Protein AF-A0A6J3HU57-F1 (afdb_monomer)

Secondary structure (DSSP, 8-state):
---GGGBGGGG--GGGGGSTT--TTTT-HHHHHHHHHHHHHHHHHHGGGBGGGTSSB-EEE-SSSGGGSTT--HHHHHHHHHHHHHHH-TTSEEEEEE-TTTHHHH--TTSEEEEEE-TTS-HHHHHHHHHHH-SSS--EEEEEESS---BTTSPPP---HHHHHHHHHHHHHTT-EEEEETSB--B--TT-B-EEEESEEEEBPSB--TT-SB-TTSPBPHHHHHHHHHHTTTSPPPPSPPPPPPPB--EEEEE-EEEEEGGGGHHHHSTT-PEEESS---TTTTT--SSEEEEEEE-SS-EEEEEEEE-GGG-EESEEEEEETTEEEEEEETTTB-EEEEEE-TTPEEEEEEE----B-SS-SS----EESS--EETTEEP--EEEEE--HHHHHHHHTTS--------S--BSSEEEEEEEE--S---BEEEE-TT--SEEEEETTEEEEEE-TTT-S--EEEE-GGGS--TTSEEEEEEEE-SB--SS-EEEEESS-------------------------------

Nearest PDB structures (foldseek):
  3thc-assembly1_D  TM=9.536E-01  e=1.004E-70  Homo sapiens
  3wf0-assembly1_D  TM=9.525E-01  e=3.634E-70  Homo sapiens
  3wf4-assembly1_D  TM=9.461E-01  e=5.472E-70  Homo sapiens
  6eon-assembly1_A  TM=9.305E-01  e=7.683E-49  Bacteroides thetaiotaomicron VPI-5482
  8h25-assembly1_C  TM=8.819E-01  e=1.626E-45  Lacticaseibacillus casei

pLDDT: mean 90.02, std 17.07, range [23.2, 98.75]

InterPro domains:
  IPR001944 Glycoside hydrolase, family 35 [PR00742] (52-67)
  IPR001944 Glycoside hydrolase, family 35 [PR00742] (140-155)
  IPR001944 Glycoside hydrolase, family 35 [PR00742] (176-191)
  IPR001944 Glycoside hydrolase, family 35 [PR00742] (202-218)
  IPR001944 Glycoside hydrolase, family 35 [PR00742] (442-458)
  IPR001944 Glycoside hydrolase, family 35 [PTHR23421] (9-502)
  IPR008979 Galactose-binding-like domain superfamily [SSF49785] (353-491)
  IPR017853 Glycoside hydrolase superfamily [SSF51445] (7-235)
  IPR026283 Beta-galactosidase 1-like [PIRSF006336] (9-504)
  IPR031330 Glycoside hydrolase 35, catalytic domain [PF01301] (9-233)
  IPR048912 Beta-galactosidase 1-like , first all-beta domain [PF21317] (280-392)
  IPR048913 Beta-galactosidase, galactose-binding domain [PF21467] (417-474)

Mean predicted aligned error: 6.79 Å

Sequence (531 aa):
MERPQRHTVGGLPSWLLRKPEIHLRTSDPDFLAAVDSWFKVLLPKIYPWLYHNGGNIISIQVENEYGSYGACDSSYMRHLAGLFRALLGEKILLFTTDGPEGLQCGSLQGLYTTVDFGPADNMTKIFTLLRKYEPHGPLVNSEYYTGWLDYWGQNHSTRSVSAITKGLENMLELGASVNMYMFHGGTNFGYWNGADKKGRFLPITTSYDYDAPISEAGDPTPKLFALRNVISKFQEVPLGPLPPPSPKMMLGPLTLHLVGHLLAFLDLLCPHGPINSILPMTFEAVKQDHGFMLYRTYLTHTIFEPTPFWVPNNGVHDRAYVMVDGVFQGVLERNMRDKLFLMGKLGSKLDILLENMGRLSFGSNSSDFKGLLEPPILGHTVLTQWMMFPLKIDKLVKWWFPLQLLKRPHPQAPSGPTFYSKTFPIVGSAGDTFLYLPGWTKGQVWINGFNLGRYWTTRGPQQTLYVPRFLLFPKGALNKITLLELENVPLQPQVQFLDKPILNSTLHGLRIDSLSADTLSASEPMELSGH

Organism: Sapajus apella (NCBI:txid9515)

Structure (mmCIF, N/CA/C/O backbone):
data_AF-A0A6J3HU57-F1
#
_entry.id   AF-A0A6J3HU57-F1
#
loop_
_atom_site.group_PDB
_atom_site.id
_atom_site.type_symbol
_atom_site.label_atom_id
_atom_site.label_alt_id
_atom_site.label_comp_id
_atom_site.label_asym_id
_atom_site.label_entity_id
_atom_site.label_seq_id
_atom_site.pdbx_PDB_ins_code
_atom_site.Cartn_x
_atom_site.Cartn_y
_atom_site.Cartn_z
_atom_site.occupancy
_atom_site.B_iso_or_equiv
_atom_site.auth_seq_id
_atom_site.auth_comp_id
_atom_site.auth_asym_id
_atom_site.auth_atom_id
_atom_site.pdbx_PDB_model_num
ATOM 1 N N . MET A 1 1 ? -11.880 -1.720 12.089 1.00 30.75 1 MET A N 1
ATOM 2 C CA . MET A 1 1 ? -12.164 -1.577 10.648 1.00 30.75 1 MET A CA 1
ATOM 3 C C . MET A 1 1 ? -10.846 -1.238 9.971 1.00 30.75 1 MET A C 1
ATOM 5 O O . MET A 1 1 ? -10.174 -0.350 10.473 1.00 30.75 1 MET A O 1
ATOM 9 N N . GLU A 1 2 ? -10.415 -1.986 8.956 1.00 33.12 2 GLU A N 1
ATOM 10 C CA . GLU A 1 2 ? -9.246 -1.629 8.131 1.00 33.12 2 GLU A CA 1
ATOM 11 C C . GLU A 1 2 ? -9.765 -0.866 6.908 1.00 33.12 2 GLU A C 1
ATOM 13 O O . GLU A 1 2 ? -10.654 -1.367 6.219 1.00 33.12 2 GLU A O 1
ATOM 18 N N . ARG A 1 3 ? -9.267 0.350 6.648 1.00 40.72 3 ARG A N 1
ATOM 19 C CA . ARG A 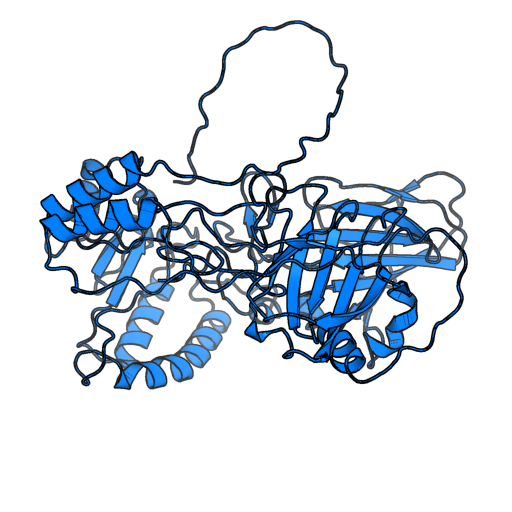1 3 ? -9.767 1.166 5.533 1.00 40.72 3 ARG A CA 1
ATOM 20 C C . ARG A 1 3 ? -9.138 0.639 4.248 1.00 40.72 3 ARG A C 1
ATOM 22 O O . ARG A 1 3 ? -7.905 0.567 4.172 1.00 40.72 3 ARG A O 1
ATOM 29 N N . PRO A 1 4 ? -9.930 0.364 3.205 1.00 46.75 4 PRO A N 1
ATOM 30 C CA . PRO A 1 4 ? -9.398 -0.174 1.962 1.00 46.75 4 PRO A CA 1
ATOM 31 C C . PRO A 1 4 ? -8.373 0.768 1.312 1.00 46.75 4 PRO A C 1
ATOM 33 O O . PRO A 1 4 ? -7.406 0.299 0.716 1.00 46.75 4 PRO A O 1
ATOM 36 N N . GLN A 1 5 ? -8.517 2.084 1.523 1.00 47.84 5 GLN A N 1
ATOM 37 C CA . GLN A 1 5 ? -7.761 3.204 0.937 1.00 47.84 5 GLN A CA 1
ATOM 38 C C . GLN A 1 5 ? -6.230 3.166 1.028 1.00 47.84 5 GLN A C 1
ATOM 40 O O . GLN A 1 5 ? -5.568 4.094 0.576 1.00 47.84 5 GLN A O 1
ATOM 45 N N . ARG A 1 6 ? -5.637 2.133 1.618 1.00 50.28 6 ARG A N 1
ATOM 46 C CA . ARG A 1 6 ? -4.193 2.031 1.858 1.00 50.28 6 ARG A CA 1
ATOM 47 C C . ARG A 1 6 ? -3.594 0.704 1.436 1.00 50.28 6 ARG A C 1
ATOM 49 O O . ARG A 1 6 ? -2.375 0.557 1.488 1.00 50.28 6 ARG A O 1
ATOM 56 N N . HIS A 1 7 ? -4.434 -0.215 0.971 1.00 55.78 7 HIS A N 1
ATOM 57 C CA . HIS A 1 7 ? -4.014 -1.424 0.290 1.00 55.78 7 HIS A CA 1
ATOM 58 C C . HIS A 1 7 ? -4.097 -1.212 -1.217 1.00 55.78 7 HIS A C 1
ATOM 60 O O . HIS A 1 7 ? -4.968 -0.490 -1.699 1.00 55.78 7 HIS A O 1
ATOM 66 N N . THR A 1 8 ? -3.200 -1.840 -1.977 1.00 55.78 8 THR A N 1
ATOM 67 C CA . THR A 1 8 ? -3.238 -1.811 -3.449 1.00 55.78 8 THR A CA 1
ATOM 68 C C . THR A 1 8 ? -4.677 -2.032 -3.972 1.00 55.78 8 THR A C 1
ATOM 70 O O . THR A 1 8 ? -5.309 -3.033 -3.644 1.00 55.78 8 THR A O 1
ATOM 73 N N . VAL A 1 9 ? -5.187 -1.071 -4.764 1.00 73.75 9 VAL A N 1
ATOM 74 C CA . VAL A 1 9 ? -6.566 -0.982 -5.324 1.00 73.75 9 VAL A CA 1
ATOM 75 C C . VAL A 1 9 ? -7.697 -0.921 -4.295 1.00 73.75 9 VAL A C 1
ATOM 77 O O . VAL A 1 9 ? -8.808 -1.375 -4.561 1.00 73.75 9 VAL A O 1
ATOM 80 N N . GLY A 1 10 ? -7.466 -0.422 -3.085 1.00 78.31 10 GLY A N 1
ATOM 81 C CA . GLY A 1 10 ? -8.558 -0.437 -2.116 1.00 78.31 10 GLY A CA 1
ATOM 82 C C . GLY A 1 10 ? -8.914 -1.863 -1.669 1.00 78.31 10 GLY A C 1
ATOM 83 O O . GLY A 1 10 ? -10.073 -2.142 -1.397 1.00 78.31 10 GLY A O 1
ATOM 84 N N . GLY A 1 11 ? -7.975 -2.815 -1.740 1.00 86.50 11 GLY A N 1
ATOM 85 C CA . GLY A 1 11 ? -8.247 -4.241 -1.513 1.00 86.50 11 GLY A CA 1
ATOM 86 C C . GLY A 1 11 ? -8.934 -4.972 -2.677 1.00 86.50 11 GLY A C 1
ATOM 87 O O . GLY A 1 11 ? -9.075 -6.195 -2.618 1.00 86.50 11 GLY A O 1
ATOM 88 N N . LEU A 1 12 ? -9.318 -4.278 -3.756 1.00 91.06 12 LEU A N 1
ATOM 89 C CA . LEU A 1 12 ? -9.843 -4.929 -4.956 1.00 91.06 12 LEU A CA 1
ATOM 90 C C . LEU A 1 12 ? -8.733 -5.734 -5.664 1.00 91.06 12 LEU A C 1
ATOM 92 O O . LEU A 1 12 ? -7.610 -5.255 -5.836 1.00 91.06 12 LEU A O 1
ATOM 96 N N . PRO A 1 13 ? -9.005 -6.960 -6.135 1.00 92.31 13 PRO A N 1
ATOM 97 C CA . PRO A 1 13 ? -7.997 -7.720 -6.858 1.00 92.31 13 PRO A CA 1
ATOM 98 C C . PRO A 1 13 ? -7.627 -7.077 -8.201 1.00 92.31 13 PRO A C 1
ATOM 100 O O . PRO A 1 13 ? -8.490 -6.821 -9.040 1.00 92.31 13 PRO A O 1
ATOM 103 N N . SER A 1 14 ? -6.330 -6.914 -8.474 1.00 90.88 14 SER A N 1
ATOM 104 C CA . SER A 1 14 ? -5.839 -6.317 -9.729 1.00 90.88 14 SER A CA 1
ATOM 105 C C . SER A 1 14 ? -6.215 -7.107 -10.976 1.00 90.88 14 SER A C 1
ATOM 107 O O . SER A 1 14 ? -6.226 -6.557 -12.072 1.00 90.88 14 SER A O 1
ATOM 109 N N . TRP A 1 15 ? -6.548 -8.393 -10.836 1.00 94.50 15 TRP A N 1
ATOM 110 C CA . TRP A 1 15 ? -7.007 -9.189 -11.966 1.00 94.50 15 TRP A CA 1
ATOM 111 C C . TRP A 1 15 ? -8.337 -8.703 -12.549 1.00 94.50 15 TRP A C 1
ATOM 113 O O . TRP A 1 15 ? -8.598 -9.014 -13.709 1.00 94.50 15 TRP A O 1
ATOM 123 N N . LEU A 1 16 ? -9.140 -7.929 -11.806 1.00 93.94 16 LEU A N 1
ATOM 124 C CA . LEU A 1 16 ? -10.354 -7.291 -12.330 1.00 93.94 16 LEU A CA 1
ATOM 125 C C . LEU A 1 16 ? -10.031 -6.417 -13.545 1.00 93.94 16 LEU A C 1
ATOM 127 O O . LEU A 1 16 ? -10.713 -6.472 -14.562 1.00 93.94 16 LEU A O 1
ATOM 131 N N . LEU A 1 17 ? -8.902 -5.712 -13.480 1.00 93.06 17 LEU A N 1
ATOM 132 C CA . LEU A 1 17 ? -8.418 -4.831 -14.536 1.00 93.06 17 LEU A CA 1
ATOM 133 C C . LEU A 1 17 ? -7.942 -5.584 -15.791 1.00 93.06 17 LEU A C 1
ATOM 135 O O . LEU A 1 17 ? -7.640 -4.970 -16.804 1.00 93.06 17 LEU A O 1
ATOM 139 N N . ARG A 1 18 ? -7.900 -6.923 -15.791 1.00 93.62 18 ARG A N 1
ATOM 140 C CA . ARG A 1 18 ? -7.649 -7.692 -17.027 1.00 93.62 18 ARG A CA 1
ATOM 141 C C . ARG A 1 18 ? -8.758 -7.504 -18.057 1.00 93.62 18 ARG A C 1
ATOM 143 O O . ARG A 1 18 ? -8.538 -7.814 -19.224 1.00 93.62 18 ARG A O 1
ATOM 150 N N . LYS A 1 19 ? -9.923 -7.009 -17.629 1.00 92.12 19 LYS A N 1
ATOM 151 C CA . LYS A 1 19 ? -10.957 -6.459 -18.495 1.00 92.12 19 LYS A CA 1
ATOM 152 C C . LYS A 1 19 ? -10.797 -4.930 -18.518 1.00 92.12 19 LYS A C 1
ATOM 154 O O . LYS A 1 19 ? -11.183 -4.292 -17.544 1.00 92.12 19 LYS A O 1
ATOM 159 N N . PRO A 1 20 ? -10.221 -4.336 -19.580 1.00 88.12 20 PRO A N 1
ATOM 160 C CA . PRO A 1 20 ? -9.845 -2.921 -19.565 1.00 88.12 20 PRO A CA 1
ATOM 161 C C . PRO A 1 20 ? -11.014 -1.957 -19.338 1.00 88.12 20 PRO A C 1
ATOM 163 O O . PRO A 1 20 ? -10.859 -0.961 -18.641 1.00 88.12 20 PRO A O 1
ATOM 166 N N . GLU A 1 21 ? -12.188 -2.314 -19.861 1.00 90.75 21 GLU A N 1
ATOM 167 C CA . GLU A 1 21 ? -13.418 -1.512 -19.805 1.00 90.75 21 GLU A CA 1
ATOM 168 C C . GLU A 1 21 ? -14.247 -1.734 -18.526 1.00 90.75 21 GLU A C 1
ATOM 170 O O . GLU A 1 21 ? -15.405 -1.325 -18.469 1.00 90.75 21 GLU A O 1
ATOM 175 N N . ILE A 1 22 ? -13.709 -2.437 -17.519 1.00 91.69 22 ILE A N 1
ATOM 176 C CA . ILE A 1 22 ? -14.447 -2.696 -16.278 1.00 91.69 22 ILE A CA 1
ATOM 177 C C . ILE A 1 22 ? -14.635 -1.407 -15.474 1.00 91.69 22 ILE A C 1
ATOM 179 O O . ILE A 1 22 ? -13.673 -0.690 -15.181 1.00 91.69 22 ILE A O 1
ATOM 183 N N . HIS A 1 23 ? -15.868 -1.150 -15.045 1.00 92.44 23 HIS A N 1
ATOM 184 C CA . HIS A 1 23 ? -16.183 -0.032 -14.160 1.00 92.44 23 HIS A CA 1
ATOM 185 C C . HIS A 1 23 ? -16.269 -0.527 -12.714 1.00 92.44 23 HIS A C 1
ATOM 187 O O . HIS A 1 23 ? -17.295 -1.028 -12.250 1.00 92.44 23 HIS A O 1
ATOM 193 N N . LEU A 1 24 ? -15.155 -0.411 -11.990 1.00 92.62 24 LEU A N 1
ATOM 194 C CA . LEU A 1 24 ? -15.068 -0.812 -10.583 1.00 92.62 24 LEU A CA 1
ATOM 195 C C . LEU A 1 24 ? -16.073 -0.039 -9.717 1.00 92.62 24 LEU A C 1
ATOM 197 O O . LEU A 1 24 ? -16.308 1.139 -9.953 1.00 92.62 24 LEU A O 1
ATOM 201 N N . ARG A 1 25 ? -16.608 -0.678 -8.669 1.00 94.25 25 ARG A N 1
ATOM 202 C CA . ARG A 1 25 ? -17.543 -0.054 -7.704 1.00 94.25 25 ARG A CA 1
ATOM 203 C C . ARG A 1 25 ? -18.796 0.540 -8.378 1.00 94.25 25 ARG A C 1
ATOM 205 O O . ARG A 1 25 ? -19.300 1.592 -7.986 1.00 94.25 25 ARG A O 1
ATOM 212 N N . THR A 1 26 ? -19.294 -0.138 -9.408 1.00 95.44 26 THR A N 1
ATOM 213 C CA . THR A 1 26 ? -20.549 0.188 -10.102 1.00 95.44 26 THR A CA 1
ATOM 214 C C . THR A 1 26 ? -21.364 -1.081 -10.347 1.00 95.44 26 THR A C 1
ATOM 216 O O . THR A 1 26 ? -20.937 -2.181 -9.992 1.00 95.44 26 THR A O 1
ATOM 219 N N . SER A 1 27 ? -22.529 -0.947 -10.980 1.00 97.50 27 SER A N 1
ATOM 220 C CA . SER A 1 27 ? -23.368 -2.069 -11.415 1.00 97.50 27 SER A CA 1
ATOM 221 C C . SER A 1 27 ? -22.870 -2.751 -12.695 1.00 97.50 27 SER A C 1
ATOM 223 O O . SER A 1 27 ? -23.639 -3.466 -13.340 1.00 97.50 27 SER A O 1
ATOM 225 N N . ASP A 1 28 ? -21.612 -2.529 -13.089 1.00 97.06 28 ASP A N 1
ATOM 226 C CA . ASP A 1 28 ? -20.956 -3.278 -14.161 1.00 97.06 28 ASP A CA 1
ATOM 227 C C . ASP A 1 28 ? -21.143 -4.794 -13.930 1.00 97.06 28 ASP A C 1
ATOM 229 O O . ASP A 1 28 ? -20.756 -5.304 -12.870 1.00 97.06 28 ASP A O 1
ATOM 233 N N . PRO A 1 29 ? -21.747 -5.531 -14.882 1.00 97.75 29 PRO A N 1
ATOM 234 C CA . PRO A 1 29 ? -22.076 -6.940 -14.692 1.00 97.75 29 PRO A CA 1
ATOM 235 C C . PRO A 1 29 ? -20.873 -7.827 -14.364 1.00 97.75 29 PRO A C 1
ATOM 237 O O . PRO A 1 29 ? -21.006 -8.776 -13.592 1.00 97.75 29 PRO A O 1
ATOM 240 N N . ASP A 1 30 ? -19.696 -7.540 -14.922 1.00 96.44 30 ASP A N 1
ATOM 241 C CA . ASP A 1 30 ? -18.490 -8.327 -14.672 1.00 96.44 30 ASP A CA 1
ATOM 242 C C . ASP A 1 30 ? -17.903 -8.018 -13.299 1.00 96.44 30 ASP A C 1
ATOM 244 O O . ASP A 1 30 ? -17.428 -8.924 -12.606 1.00 96.44 30 ASP A O 1
ATOM 248 N N . PHE A 1 31 ? -17.977 -6.752 -12.879 1.00 96.44 31 PHE A N 1
ATOM 249 C CA . PHE A 1 31 ? -17.606 -6.371 -11.523 1.00 96.44 31 PHE A CA 1
ATOM 250 C C . PHE A 1 31 ? -18.538 -7.025 -10.496 1.00 96.44 31 PHE A C 1
ATOM 252 O O . PHE A 1 31 ? -18.059 -7.677 -9.566 1.00 96.44 31 PHE A O 1
ATOM 259 N N . LEU A 1 32 ? -19.857 -6.938 -10.695 1.00 98.31 32 LEU A N 1
ATOM 260 C CA . LEU A 1 32 ? -20.841 -7.571 -9.816 1.00 98.31 32 LEU A CA 1
ATOM 261 C C . LEU A 1 32 ? -20.686 -9.094 -9.774 1.00 98.31 32 LEU A C 1
ATOM 263 O O . LEU A 1 32 ? -20.745 -9.679 -8.696 1.00 98.31 32 LEU A O 1
ATOM 267 N N . ALA A 1 33 ? -20.417 -9.748 -10.906 1.00 98.38 33 ALA A N 1
ATOM 268 C CA . ALA A 1 33 ? -20.177 -11.190 -10.936 1.00 98.38 33 ALA A CA 1
ATOM 269 C C . ALA A 1 33 ? -18.957 -11.594 -10.087 1.00 98.38 33 ALA A C 1
ATOM 271 O O . ALA A 1 33 ? -18.997 -12.595 -9.362 1.00 98.38 33 ALA A O 1
ATOM 272 N N . ALA A 1 34 ? -17.878 -10.807 -10.137 1.00 98.00 34 ALA A N 1
ATOM 273 C CA . ALA A 1 34 ? -16.702 -11.019 -9.300 1.00 98.00 34 ALA A CA 1
ATOM 274 C C . ALA A 1 34 ? -16.996 -10.794 -7.807 1.00 98.00 34 ALA A C 1
ATOM 276 O O . ALA A 1 34 ? -16.602 -11.612 -6.970 1.00 98.00 34 ALA A O 1
ATOM 277 N N . VAL A 1 35 ? -17.714 -9.716 -7.481 1.00 98.19 35 VAL A N 1
ATOM 278 C CA . VAL A 1 35 ? -18.169 -9.383 -6.123 1.00 98.19 35 VAL A CA 1
ATOM 279 C C . VAL A 1 35 ? -19.034 -10.506 -5.548 1.00 98.19 35 VAL A C 1
ATOM 281 O O . VAL A 1 35 ? -18.763 -10.996 -4.449 1.00 98.19 35 VAL A O 1
ATOM 284 N N . ASP A 1 36 ? -20.014 -10.981 -6.314 1.00 98.62 36 ASP A N 1
ATOM 285 C CA . ASP A 1 36 ? -20.891 -12.089 -5.942 1.00 98.62 36 ASP A CA 1
ATOM 286 C C . ASP A 1 36 ? -20.102 -13.357 -5.660 1.00 98.62 36 ASP A C 1
ATOM 288 O O . ASP A 1 36 ? -20.312 -14.013 -4.638 1.00 98.62 36 ASP A O 1
ATOM 292 N N . SER A 1 37 ? -19.184 -13.710 -6.563 1.00 98.44 37 SER A N 1
ATOM 293 C CA . SER A 1 37 ? -18.345 -14.893 -6.401 1.00 98.44 37 SER A CA 1
ATOM 294 C C . SER A 1 37 ? -17.497 -14.814 -5.133 1.00 98.44 37 SER A C 1
ATOM 296 O O . SER A 1 37 ? -17.292 -15.836 -4.478 1.00 98.44 37 SER A O 1
ATOM 298 N N . TRP A 1 38 ? -16.998 -13.629 -4.778 1.00 98.44 38 TRP A N 1
ATOM 299 C CA . TRP A 1 38 ? -16.203 -13.432 -3.570 1.00 98.44 38 TRP A CA 1
ATOM 300 C C . TRP A 1 38 ? -17.051 -13.533 -2.298 1.00 98.44 38 TRP A C 1
ATOM 302 O O . TRP A 1 38 ? -16.736 -14.315 -1.396 1.00 98.44 38 TRP A O 1
ATOM 312 N N . PHE A 1 39 ? -18.157 -12.794 -2.220 1.00 98.44 39 PHE A N 1
ATOM 313 C CA . PHE A 1 39 ? -18.984 -12.763 -1.013 1.00 98.44 39 PHE A CA 1
ATOM 314 C C . PHE A 1 39 ? -19.747 -14.068 -0.771 1.00 98.44 39 PHE A C 1
ATOM 316 O O . PHE A 1 39 ? -19.938 -14.436 0.388 1.00 98.44 39 PHE A O 1
ATOM 323 N N . LYS A 1 40 ? -20.063 -14.843 -1.818 1.00 98.44 40 LYS A N 1
ATOM 324 C CA . LYS A 1 40 ? -20.565 -16.225 -1.679 1.00 98.44 40 LYS A CA 1
ATOM 325 C C . LYS A 1 40 ? -19.560 -17.173 -1.015 1.00 98.44 40 LYS A C 1
ATOM 327 O O . LYS A 1 40 ? -19.958 -18.234 -0.550 1.00 98.44 40 LYS A O 1
ATOM 332 N N . VAL A 1 41 ? -18.279 -16.807 -0.935 1.00 98.62 41 VAL A N 1
ATOM 333 C CA . VAL A 1 41 ? -17.265 -17.544 -0.163 1.00 98.62 41 VAL A CA 1
ATOM 334 C C . VAL A 1 41 ? -17.048 -16.915 1.211 1.00 98.62 41 VAL A C 1
ATOM 336 O O . VAL A 1 41 ? -16.979 -17.635 2.207 1.00 98.62 41 VAL A O 1
ATOM 339 N N . LEU A 1 42 ? -16.912 -15.588 1.283 1.00 98.44 42 LEU A N 1
ATOM 340 C CA . LEU A 1 42 ? -16.572 -14.888 2.522 1.00 98.44 42 LEU A CA 1
ATOM 341 C C . LEU A 1 42 ? -17.732 -14.862 3.527 1.00 98.44 42 LEU A C 1
ATOM 343 O O . LEU A 1 42 ? -17.540 -15.231 4.685 1.00 98.44 42 LEU A O 1
ATOM 347 N N . LEU A 1 43 ? -18.928 -14.443 3.108 1.00 98.31 43 LEU A N 1
ATOM 348 C CA . LEU A 1 43 ? -20.047 -14.219 4.028 1.00 98.31 43 LEU A CA 1
ATOM 349 C C . LEU A 1 43 ? -20.509 -15.505 4.735 1.00 98.31 43 LEU A C 1
ATOM 351 O O . LEU A 1 43 ? -20.709 -15.448 5.948 1.00 98.31 43 LEU A O 1
ATOM 355 N N . PRO A 1 44 ? -20.560 -16.687 4.085 1.00 98.31 44 PRO A N 1
ATOM 356 C CA . PRO A 1 44 ? -20.840 -17.937 4.795 1.00 98.31 44 PRO A CA 1
ATOM 357 C C . PRO A 1 44 ? -19.810 -18.295 5.873 1.00 98.31 44 PRO A C 1
ATOM 359 O O . PRO A 1 44 ? -20.157 -18.943 6.854 1.00 98.31 44 PRO A O 1
ATOM 362 N N . LYS A 1 45 ? -18.547 -17.865 5.732 1.00 98.44 45 LYS A N 1
ATOM 363 C CA . LYS A 1 45 ? -17.523 -18.050 6.776 1.00 98.44 45 LYS A CA 1
ATOM 364 C C . LYS A 1 45 ? -17.700 -17.081 7.942 1.00 98.44 45 LYS A C 1
ATOM 366 O O . LYS A 1 45 ? -17.303 -17.405 9.056 1.00 98.44 45 LYS A O 1
ATOM 371 N N . ILE A 1 46 ? -18.278 -15.909 7.683 1.00 98.06 46 ILE A N 1
ATOM 372 C CA . ILE A 1 46 ? -18.597 -14.890 8.690 1.00 98.06 46 ILE A CA 1
ATOM 373 C C . ILE A 1 46 ? -19.879 -15.251 9.450 1.00 98.06 46 ILE A C 1
ATOM 375 O O . ILE A 1 46 ? -19.971 -14.983 10.644 1.00 98.06 46 ILE A O 1
ATOM 379 N N . TYR A 1 47 ? -20.844 -15.900 8.792 1.00 98.19 47 TYR A N 1
ATOM 380 C CA . TYR A 1 47 ? -22.172 -16.191 9.338 1.00 98.19 47 TYR A CA 1
ATOM 381 C C . TYR A 1 47 ? -22.189 -16.832 10.745 1.00 98.19 47 TYR A C 1
ATOM 383 O O . TYR A 1 47 ? -22.942 -16.350 11.595 1.00 98.19 47 TYR A O 1
ATOM 391 N N . PRO A 1 48 ? -21.362 -17.848 11.073 1.00 98.19 48 PRO A N 1
ATOM 392 C CA . PRO A 1 48 ? -21.357 -18.440 12.415 1.00 98.19 48 PRO A CA 1
ATOM 393 C C . PRO A 1 48 ? -20.883 -17.475 13.512 1.00 98.19 48 PRO A C 1
ATOM 395 O O . PRO A 1 48 ? -21.181 -17.682 14.682 1.00 98.19 48 PRO A O 1
ATOM 398 N N . TRP A 1 49 ? -20.153 -16.420 13.142 1.00 98.31 49 TRP A N 1
ATOM 399 C CA . TRP A 1 49 ? -19.573 -15.445 14.065 1.00 98.31 49 TRP A CA 1
ATOM 400 C C . TRP A 1 49 ? -20.461 -14.217 14.289 1.00 98.31 49 TRP A C 1
ATOM 402 O O . TRP A 1 49 ? -20.088 -13.326 15.054 1.00 98.31 49 TRP A O 1
ATOM 412 N N . LEU A 1 50 ? -21.638 -14.156 13.659 1.00 98.56 50 LEU A N 1
ATOM 413 C CA . LEU A 1 50 ? -22.621 -13.111 13.937 1.00 98.56 50 LEU A CA 1
ATOM 414 C C . LEU A 1 50 ? -23.092 -13.209 15.391 1.00 98.56 50 LEU A C 1
ATOM 416 O O . LEU A 1 50 ? -23.308 -14.300 15.917 1.00 98.56 50 LEU A O 1
ATOM 420 N N . TYR A 1 51 ? -23.297 -12.062 16.033 1.00 98.19 51 TYR A N 1
ATOM 421 C CA . TYR A 1 51 ? -23.655 -11.996 17.451 1.00 98.19 51 TYR A CA 1
ATOM 422 C C . TYR A 1 51 ? -24.927 -12.793 17.783 1.00 98.19 51 TYR A C 1
ATOM 424 O O . TYR A 1 51 ? -24.962 -13.561 18.739 1.00 98.19 51 TYR A O 1
ATOM 432 N N . HIS A 1 52 ? -25.951 -12.710 16.928 1.00 97.00 52 HIS A N 1
ATOM 433 C CA . HIS A 1 52 ? -27.201 -13.462 17.099 1.00 97.00 52 HIS A CA 1
ATOM 434 C C . HIS A 1 52 ? -27.077 -14.973 16.813 1.00 97.00 52 HIS A C 1
ATOM 436 O O . HIS A 1 52 ? -28.038 -15.705 17.042 1.00 97.00 52 HIS A O 1
ATOM 442 N N . ASN A 1 53 ? -25.913 -15.429 16.336 1.00 97.50 53 ASN A N 1
ATOM 443 C CA . ASN A 1 53 ? -25.547 -16.836 16.161 1.00 97.50 53 ASN A CA 1
ATOM 444 C C . ASN A 1 53 ? -24.562 -17.322 17.246 1.00 97.50 53 ASN A C 1
ATOM 446 O O . ASN A 1 53 ? -24.070 -18.444 17.164 1.00 97.50 53 ASN A O 1
ATOM 450 N N . GLY A 1 54 ? -24.282 -16.500 18.267 1.00 97.62 54 GLY A N 1
ATOM 451 C CA . GLY A 1 54 ? -23.368 -16.825 19.369 1.00 97.62 54 GLY A CA 1
ATOM 452 C C . GLY A 1 54 ? -21.920 -16.369 19.164 1.00 97.62 54 GLY A C 1
ATOM 453 O O . GLY A 1 54 ? -21.065 -16.694 19.984 1.00 97.62 54 GLY A O 1
ATOM 454 N N . GLY A 1 55 ? -21.631 -15.627 18.090 1.00 98.19 55 GLY A N 1
ATOM 455 C CA . GLY A 1 55 ? -20.318 -15.031 17.855 1.00 98.19 55 GLY A CA 1
ATOM 456 C C . GLY A 1 55 ? -20.168 -13.612 18.413 1.00 98.19 55 GLY A C 1
ATOM 457 O O . GLY A 1 55 ? -20.902 -13.182 19.300 1.00 98.19 55 GLY A O 1
ATOM 458 N N . ASN A 1 56 ? -19.197 -12.864 17.887 1.00 98.00 56 ASN A N 1
ATOM 459 C CA . ASN A 1 56 ? -18.803 -11.536 18.371 1.00 98.00 56 ASN A CA 1
ATOM 460 C C . ASN A 1 56 ? -18.938 -10.410 17.326 1.00 98.00 56 ASN A C 1
ATOM 462 O O . ASN A 1 56 ? -18.557 -9.274 17.604 1.00 98.00 56 ASN A O 1
ATOM 466 N N . ILE A 1 57 ? -19.484 -10.690 16.139 1.00 98.44 57 ILE A N 1
ATOM 467 C CA . ILE A 1 57 ? -19.703 -9.688 15.086 1.00 98.44 57 ILE A CA 1
ATOM 468 C C . ILE A 1 57 ? -21.083 -9.049 15.269 1.00 98.44 57 ILE A C 1
ATOM 470 O O . ILE A 1 57 ? -22.110 -9.681 15.010 1.00 98.44 57 ILE A O 1
ATOM 474 N N . ILE A 1 58 ? -21.104 -7.793 15.717 1.00 98.31 58 ILE A N 1
ATOM 475 C CA . ILE A 1 58 ? -22.334 -7.048 16.044 1.00 98.31 58 ILE A CA 1
ATOM 476 C C . ILE A 1 58 ? -22.888 -6.218 14.878 1.00 98.31 58 ILE A C 1
ATOM 478 O O . ILE A 1 58 ? -24.090 -5.971 14.816 1.00 98.31 58 ILE A O 1
ATOM 482 N N . SER A 1 59 ? -22.033 -5.804 13.944 1.00 98.19 59 SER A N 1
ATOM 483 C CA . SER A 1 59 ? -22.406 -5.023 12.765 1.00 98.19 59 SER A CA 1
ATOM 484 C C . SER A 1 59 ? -21.413 -5.248 11.627 1.00 98.19 59 SER A C 1
ATOM 486 O O . SER A 1 59 ? -20.284 -5.692 11.854 1.00 98.19 59 SER A O 1
ATOM 488 N N . ILE A 1 60 ? -21.843 -4.977 10.393 1.00 98.50 60 ILE A N 1
ATOM 489 C CA . ILE A 1 60 ? -21.021 -5.121 9.188 1.00 98.50 60 ILE A CA 1
ATOM 490 C C . ILE A 1 60 ? -21.237 -3.911 8.282 1.00 98.50 60 ILE A C 1
ATOM 492 O O . ILE A 1 60 ? -22.373 -3.573 7.950 1.00 98.50 60 ILE A O 1
ATOM 496 N N . GLN A 1 61 ? -20.142 -3.282 7.863 1.00 98.56 61 GLN A N 1
ATOM 497 C CA . GLN A 1 61 ? -20.197 -2.202 6.887 1.00 98.56 61 GLN A CA 1
ATOM 498 C C . GLN A 1 61 ? -20.421 -2.767 5.480 1.00 98.56 61 GLN A C 1
ATOM 500 O O . GLN A 1 61 ? -19.798 -3.760 5.096 1.00 98.56 61 GLN A O 1
ATOM 505 N N . VAL A 1 62 ? -21.295 -2.126 4.713 1.00 98.44 62 VAL A N 1
ATOM 506 C CA . VAL A 1 62 ? -21.506 -2.378 3.290 1.00 98.44 62 VAL A CA 1
ATOM 507 C C . VAL A 1 62 ? -20.813 -1.263 2.520 1.00 98.44 62 VAL A C 1
ATOM 509 O O . VAL A 1 62 ? -21.137 -0.093 2.705 1.00 98.44 62 VAL A O 1
ATOM 512 N N . GLU A 1 63 ? -19.877 -1.638 1.646 1.00 96.44 63 GLU A N 1
ATOM 513 C CA . GLU A 1 63 ? -19.012 -0.675 0.948 1.00 96.44 63 GLU A CA 1
ATOM 514 C C . GLU A 1 63 ? -18.155 0.156 1.934 1.00 96.44 63 GLU A C 1
ATOM 516 O O . GLU A 1 63 ? -17.984 -0.232 3.089 1.00 96.44 63 GLU A O 1
ATOM 521 N N . ASN A 1 64 ? -17.503 1.221 1.479 1.00 95.44 64 ASN A N 1
ATOM 522 C CA . ASN A 1 64 ? -16.663 2.118 2.262 1.00 95.44 64 ASN A CA 1
ATOM 523 C C . ASN A 1 64 ? -16.545 3.483 1.574 1.00 95.44 64 ASN A C 1
ATOM 525 O O . ASN A 1 64 ? -15.855 3.595 0.555 1.00 95.44 64 ASN A O 1
ATOM 529 N N . GLU A 1 65 ? -17.095 4.533 2.186 1.00 94.81 65 GLU A N 1
ATOM 530 C CA . GLU A 1 65 ? -17.052 5.906 1.663 1.00 94.81 65 GLU A CA 1
ATOM 531 C C . GLU A 1 65 ? -17.453 5.955 0.185 1.00 94.81 65 GLU A C 1
ATOM 533 O O . GLU A 1 65 ? -16.740 6.488 -0.676 1.00 94.81 65 GLU A O 1
ATOM 538 N N . TYR A 1 66 ? -18.569 5.298 -0.144 1.00 95.25 66 TYR A N 1
ATOM 539 C CA . TYR A 1 66 ? -19.048 5.235 -1.520 1.00 95.25 66 TYR A CA 1
ATOM 540 C C . TYR A 1 66 ? -19.417 6.623 -2.044 1.00 95.25 66 TYR A C 1
ATOM 542 O O . TYR A 1 66 ? -19.249 6.910 -3.226 1.00 95.25 66 TYR A O 1
ATOM 550 N N . GLY A 1 67 ? -19.824 7.522 -1.150 1.00 94.62 67 GLY A N 1
ATOM 551 C CA . GLY A 1 67 ? -20.091 8.915 -1.451 1.00 94.62 67 GLY A CA 1
ATOM 552 C C . GLY A 1 67 ? -18.885 9.705 -1.946 1.00 94.62 67 GLY A C 1
ATOM 553 O O . GLY A 1 67 ? -19.049 10.664 -2.694 1.00 94.62 67 GLY A O 1
ATOM 554 N N . SER A 1 68 ? -17.671 9.283 -1.587 1.00 90.44 68 SER A N 1
ATOM 555 C CA . SER A 1 68 ? -16.426 9.855 -2.113 1.00 90.44 68 SER A CA 1
ATOM 556 C C . SER A 1 68 ? -16.026 9.263 -3.471 1.00 90.44 68 SER A C 1
ATOM 558 O O . SER A 1 68 ? -15.023 9.676 -4.056 1.00 90.44 68 SER A O 1
ATOM 560 N N . TYR A 1 69 ? -16.782 8.289 -3.988 1.00 88.81 69 TYR A N 1
ATOM 561 C CA . TYR A 1 69 ? -16.604 7.721 -5.319 1.00 88.81 69 TYR A CA 1
ATOM 562 C C . TYR A 1 69 ? -17.586 8.361 -6.304 1.00 88.81 69 TYR A C 1
ATOM 564 O O . TYR A 1 69 ? -18.799 8.327 -6.116 1.00 88.81 69 TYR A O 1
ATOM 572 N N . GLY A 1 70 ? -17.078 8.930 -7.399 1.00 84.69 70 GLY A N 1
ATOM 573 C CA . GLY A 1 70 ? -17.891 9.793 -8.261 1.00 84.69 70 GLY A CA 1
ATOM 574 C C . GLY A 1 70 ? -18.950 9.085 -9.112 1.00 84.69 70 GLY A C 1
ATOM 575 O O . GLY A 1 70 ? -19.659 9.766 -9.844 1.00 84.69 70 GLY A O 1
ATOM 576 N N . ALA A 1 71 ? -19.067 7.753 -9.053 1.00 92.06 71 ALA A N 1
ATOM 577 C CA . ALA A 1 71 ? -20.090 7.028 -9.809 1.00 92.06 71 ALA A CA 1
ATOM 578 C C . ALA A 1 71 ? -21.506 7.210 -9.238 1.00 92.06 71 ALA A C 1
ATOM 580 O O . ALA A 1 71 ? -22.457 7.243 -10.014 1.00 92.06 71 ALA A O 1
ATOM 581 N N . CYS A 1 72 ? -21.648 7.333 -7.909 1.00 94.50 72 CYS A N 1
ATOM 582 C CA . CYS A 1 72 ? -22.942 7.493 -7.230 1.00 94.50 72 CYS A CA 1
ATOM 583 C C . CYS A 1 72 ? -24.017 6.470 -7.691 1.00 94.50 72 CYS A C 1
ATOM 585 O O . CYS A 1 72 ? -25.194 6.796 -7.866 1.00 94.50 72 CYS A O 1
ATOM 587 N N . ASP A 1 73 ? -23.624 5.212 -7.926 1.00 96.38 73 ASP A N 1
ATOM 588 C CA . ASP A 1 73 ? -24.512 4.167 -8.438 1.00 96.38 73 ASP A CA 1
ATOM 589 C C . ASP A 1 73 ? -25.307 3.489 -7.307 1.00 96.38 73 ASP A C 1
ATOM 591 O O . ASP A 1 73 ? -24.856 2.557 -6.635 1.00 96.38 73 ASP A O 1
ATOM 595 N N . SER A 1 74 ? -26.551 3.933 -7.122 1.00 96.38 74 SER A N 1
ATOM 596 C CA . SER A 1 74 ? -27.457 3.346 -6.125 1.00 96.38 74 SER A CA 1
ATOM 597 C C . SER A 1 74 ? -27.845 1.888 -6.411 1.00 96.38 74 SER A C 1
ATOM 599 O O . SER A 1 74 ? -28.238 1.174 -5.486 1.00 96.38 74 SER A O 1
ATOM 601 N N . SER A 1 75 ? -27.778 1.425 -7.665 1.00 98.31 75 SER A N 1
ATOM 602 C CA . SER A 1 75 ? -28.104 0.036 -8.016 1.00 98.31 75 SER A CA 1
ATOM 603 C C . SER A 1 75 ? -27.027 -0.918 -7.515 1.00 98.31 75 SER A C 1
ATOM 605 O O . SER A 1 75 ? -27.362 -1.978 -6.988 1.00 98.31 75 SER A O 1
ATOM 607 N N . TYR A 1 76 ? -25.765 -0.494 -7.558 1.00 98.31 76 TYR A N 1
ATOM 608 C CA . TYR A 1 76 ? -24.641 -1.222 -6.977 1.00 98.31 76 TYR A CA 1
ATOM 609 C C . TYR A 1 76 ? -24.785 -1.351 -5.457 1.00 98.31 76 TYR A C 1
ATOM 611 O O . TYR A 1 76 ? -24.730 -2.459 -4.921 1.00 98.31 76 TYR A O 1
ATOM 619 N N . MET A 1 77 ? -25.068 -0.244 -4.764 1.00 98.31 77 MET A N 1
ATOM 620 C CA . MET A 1 77 ? -25.282 -0.263 -3.311 1.00 98.31 77 MET A CA 1
ATOM 621 C C . MET A 1 77 ? -26.468 -1.158 -2.916 1.00 98.31 77 MET A C 1
ATOM 623 O O . MET A 1 77 ? -26.364 -1.948 -1.976 1.00 98.31 77 MET A O 1
ATOM 627 N N . ARG A 1 78 ? -27.580 -1.106 -3.669 1.00 98.62 78 ARG A N 1
ATOM 628 C CA . ARG A 1 78 ? -28.734 -2.005 -3.469 1.00 98.62 78 ARG A CA 1
ATOM 629 C C . ARG A 1 78 ? -28.383 -3.471 -3.708 1.00 98.62 78 ARG A C 1
ATOM 631 O O . ARG A 1 78 ? -28.837 -4.324 -2.946 1.00 98.62 78 ARG A O 1
ATOM 638 N N . HIS A 1 79 ? -27.574 -3.767 -4.725 1.00 98.69 79 HIS A N 1
ATOM 639 C CA . HIS A 1 79 ? -27.094 -5.121 -5.005 1.00 98.69 79 HIS A CA 1
ATOM 640 C C . HIS A 1 79 ? -26.265 -5.671 -3.841 1.00 98.69 79 HIS A C 1
ATOM 642 O O . HIS A 1 79 ? -26.547 -6.767 -3.358 1.00 98.69 79 HIS A O 1
ATOM 648 N N . LEU A 1 80 ? -25.307 -4.893 -3.324 1.00 98.62 80 LEU A N 1
ATOM 649 C CA . LEU A 1 80 ? -24.511 -5.288 -2.158 1.00 98.62 80 LEU A CA 1
ATOM 650 C C . LEU A 1 80 ? -25.378 -5.525 -0.919 1.00 98.62 80 LEU A C 1
ATOM 652 O O . LEU A 1 80 ? -25.245 -6.560 -0.266 1.00 98.62 80 LEU A O 1
ATOM 656 N N . ALA A 1 81 ? -26.290 -4.599 -0.612 1.00 98.44 81 ALA A N 1
ATOM 657 C CA . ALA A 1 81 ? -27.210 -4.744 0.510 1.00 98.44 81 ALA A CA 1
ATOM 658 C C . ALA A 1 81 ? -28.039 -6.034 0.387 1.00 98.44 81 ALA A C 1
ATOM 660 O O . ALA A 1 81 ? -28.097 -6.826 1.328 1.00 98.44 81 ALA A O 1
ATOM 661 N N . GLY A 1 82 ? -28.618 -6.285 -0.793 1.00 98.38 82 GLY A N 1
ATOM 662 C CA . GLY A 1 82 ? -29.387 -7.495 -1.078 1.00 98.38 82 GLY A CA 1
ATOM 663 C C . GLY A 1 82 ? -28.560 -8.774 -0.943 1.00 98.38 82 GLY A C 1
ATOM 664 O O . GLY A 1 82 ? -29.017 -9.737 -0.329 1.00 98.38 82 GLY A O 1
ATOM 665 N N . LEU A 1 83 ? -27.322 -8.777 -1.441 1.00 98.44 83 LEU A N 1
ATOM 666 C CA . LEU A 1 83 ? -26.404 -9.910 -1.326 1.00 98.44 83 LEU A CA 1
ATOM 667 C C . LEU A 1 83 ? -26.066 -10.232 0.136 1.00 98.44 83 LEU A C 1
ATOM 669 O O . LEU A 1 83 ? -26.090 -11.398 0.536 1.00 98.44 83 LEU A O 1
ATOM 673 N N . PHE A 1 84 ? -25.786 -9.208 0.948 1.00 98.62 84 PHE A N 1
ATOM 674 C CA . PHE A 1 84 ? -25.501 -9.383 2.372 1.00 98.62 84 PHE A CA 1
ATOM 675 C C . PHE A 1 84 ? -26.735 -9.902 3.111 1.00 98.62 84 PHE A C 1
ATOM 677 O O . PHE A 1 84 ? -26.613 -10.843 3.892 1.00 98.62 84 PHE A O 1
ATOM 684 N N . ARG A 1 85 ? -27.929 -9.366 2.826 1.00 98.00 85 ARG A N 1
ATOM 685 C CA . ARG A 1 85 ? -29.190 -9.860 3.405 1.00 98.00 85 ARG A CA 1
ATOM 686 C C . ARG A 1 85 ? -29.475 -11.308 3.024 1.00 98.00 85 ARG A C 1
ATOM 688 O O . ARG A 1 85 ? -29.783 -12.111 3.899 1.00 98.00 85 ARG A O 1
ATOM 695 N N . ALA A 1 86 ? -29.286 -11.670 1.758 1.00 98.25 86 ALA A N 1
ATOM 696 C CA . ALA A 1 86 ? -29.503 -13.033 1.284 1.00 98.25 86 ALA A CA 1
ATOM 697 C C . ALA A 1 86 ? -28.581 -14.058 1.968 1.00 98.25 86 ALA A C 1
ATOM 699 O O . ALA A 1 86 ? -29.005 -15.183 2.224 1.00 98.25 86 ALA A O 1
ATOM 700 N N . LEU A 1 87 ? -27.331 -13.684 2.266 1.00 98.31 87 LEU A N 1
ATOM 701 C CA . LEU A 1 87 ? -26.329 -14.600 2.826 1.00 98.31 87 LEU A CA 1
ATOM 702 C C . LEU A 1 87 ? -26.214 -14.550 4.356 1.00 98.31 87 LEU A C 1
ATOM 704 O O . LEU A 1 87 ? -25.785 -15.534 4.956 1.00 98.31 87 LEU A O 1
ATOM 708 N N . LEU A 1 88 ? -26.573 -13.431 4.993 1.00 98.12 88 LEU A N 1
ATOM 709 C CA . LEU A 1 88 ? -26.428 -13.224 6.440 1.00 98.12 88 LEU A CA 1
ATOM 710 C C . LEU A 1 88 ? -27.759 -13.115 7.195 1.00 98.12 88 LEU A C 1
ATOM 712 O O . LEU A 1 88 ? -27.777 -13.209 8.423 1.00 98.12 88 LEU A O 1
ATOM 716 N N . GLY A 1 89 ? -28.868 -12.932 6.481 1.00 96.38 89 GLY A N 1
ATOM 717 C CA . GLY A 1 89 ? -30.195 -12.728 7.048 1.00 96.38 89 GLY A CA 1
ATOM 718 C C . GLY A 1 89 ? -30.466 -11.298 7.533 1.00 96.38 89 GLY A C 1
ATOM 719 O O . GLY A 1 89 ? -29.633 -10.390 7.474 1.00 96.38 89 GLY A O 1
ATOM 720 N N . GLU A 1 90 ? -31.677 -11.100 8.051 1.00 95.88 90 GLU A N 1
ATOM 721 C CA . GLU A 1 90 ? -32.209 -9.777 8.414 1.00 95.88 90 GLU A CA 1
ATOM 722 C C . GLU A 1 90 ? -31.723 -9.254 9.775 1.00 95.88 90 GLU A C 1
ATOM 724 O O . GLU A 1 90 ? -31.810 -8.064 10.057 1.00 95.88 90 GLU A O 1
ATOM 729 N N . LYS A 1 91 ? -31.200 -10.129 10.643 1.00 96.69 91 LYS A N 1
ATOM 730 C CA . LYS A 1 91 ? -30.899 -9.779 12.043 1.00 96.69 91 LYS A CA 1
ATOM 731 C C . LYS A 1 91 ? -29.611 -8.977 12.236 1.00 96.69 91 LYS A C 1
ATOM 733 O O . LYS A 1 91 ? -29.464 -8.328 13.267 1.00 96.69 91 LYS A O 1
ATOM 738 N N . ILE A 1 92 ? -28.645 -9.072 11.319 1.00 97.31 92 ILE A N 1
ATOM 739 C CA . ILE A 1 92 ? -27.373 -8.346 11.446 1.00 97.31 92 ILE A CA 1
ATOM 740 C C . ILE A 1 92 ? -27.567 -6.861 11.118 1.00 97.31 92 ILE A C 1
ATOM 742 O O . ILE A 1 92 ? -28.252 -6.516 10.152 1.00 97.31 92 ILE A O 1
ATOM 746 N N . LEU A 1 93 ? -26.948 -5.973 11.898 1.00 97.81 93 LEU A N 1
ATOM 747 C CA . LEU A 1 93 ? -26.903 -4.551 11.578 1.00 97.81 93 LEU A CA 1
ATOM 748 C C . LEU A 1 93 ? -25.940 -4.327 10.407 1.00 97.81 93 LEU A C 1
ATOM 750 O O . LEU A 1 93 ? -24.732 -4.532 10.546 1.00 97.81 93 LEU A O 1
ATOM 754 N N . LEU A 1 94 ? -26.482 -3.906 9.268 1.00 98.62 94 LEU A N 1
ATOM 755 C CA . LEU A 1 94 ? -25.700 -3.451 8.125 1.00 98.62 94 LEU A CA 1
ATOM 756 C C . LEU A 1 94 ? -25.666 -1.924 8.120 1.00 98.62 94 LEU A C 1
ATOM 758 O O . LEU A 1 94 ? -26.697 -1.295 8.364 1.00 98.62 94 LEU A O 1
ATOM 762 N N . PHE A 1 95 ? -24.502 -1.343 7.850 1.00 98.75 95 PHE A N 1
ATOM 763 C CA . PHE A 1 95 ? -24.317 0.108 7.878 1.00 98.75 95 PHE A CA 1
ATOM 764 C C . PHE A 1 95 ? -23.396 0.605 6.760 1.00 98.75 95 PHE A C 1
ATOM 766 O O . PHE A 1 95 ? -22.678 -0.190 6.159 1.00 98.75 95 PHE A O 1
ATOM 773 N N . THR A 1 96 ? -23.410 1.906 6.488 1.00 98.62 96 THR A N 1
ATOM 774 C CA . THR A 1 96 ? -22.463 2.597 5.598 1.00 98.62 96 THR A CA 1
ATOM 775 C C . THR A 1 96 ? -21.675 3.643 6.387 1.00 98.62 96 THR A C 1
ATOM 777 O O . THR A 1 96 ? -22.112 4.082 7.453 1.00 98.62 96 THR A O 1
ATOM 780 N N . THR A 1 97 ? -20.504 4.027 5.884 1.00 98.50 97 THR A N 1
ATOM 781 C CA . THR A 1 97 ? -19.662 5.084 6.466 1.00 98.50 97 THR A CA 1
ATOM 782 C C . THR A 1 97 ? -19.246 6.027 5.361 1.00 98.50 97 THR A C 1
ATOM 784 O O . THR A 1 97 ? -18.691 5.565 4.362 1.00 98.50 97 THR A O 1
ATOM 787 N N . ASP A 1 98 ? -19.484 7.320 5.567 1.00 97.56 98 ASP A N 1
ATOM 788 C CA . ASP A 1 98 ? -19.068 8.378 4.657 1.00 97.56 98 ASP A CA 1
ATOM 789 C C . ASP A 1 98 ? -18.660 9.641 5.423 1.00 97.56 98 ASP A C 1
ATOM 791 O O . ASP A 1 98 ? -19.278 10.018 6.425 1.00 97.56 98 ASP A O 1
ATOM 795 N N . GLY A 1 99 ? -17.678 10.365 4.888 1.00 95.50 99 GLY A N 1
ATOM 796 C CA . GLY A 1 99 ? -17.432 11.745 5.285 1.00 95.50 99 GLY A CA 1
ATOM 797 C C . GLY A 1 99 ? -18.668 12.627 5.026 1.00 95.50 99 GLY A C 1
ATOM 798 O O . GLY A 1 99 ? -19.535 12.283 4.213 1.00 95.50 99 GLY A O 1
ATOM 799 N N . PRO A 1 100 ? -18.766 13.802 5.672 1.00 92.62 100 PRO A N 1
ATOM 800 C CA . PRO A 1 100 ? -19.970 14.637 5.637 1.00 92.62 100 PRO A CA 1
ATOM 801 C C . PRO A 1 100 ? -20.427 15.019 4.221 1.00 92.62 100 PRO A C 1
ATOM 803 O O . PRO A 1 100 ? -21.627 15.146 3.980 1.00 92.62 100 PRO A O 1
ATOM 806 N N . GLU A 1 101 ? -19.497 15.177 3.280 1.00 92.25 101 GLU A N 1
ATOM 807 C CA . GLU A 1 101 ? -19.801 15.535 1.889 1.00 92.25 101 GLU A CA 1
ATOM 808 C C . GLU A 1 101 ? -20.295 14.344 1.050 1.00 92.25 101 GLU A C 1
ATOM 810 O O . GLU A 1 101 ? -21.034 14.529 0.086 1.00 92.25 101 GLU A O 1
ATOM 815 N N . GLY A 1 102 ? -19.941 13.114 1.437 1.00 94.62 102 GLY A N 1
ATOM 816 C CA . GLY A 1 102 ? -20.284 11.889 0.709 1.00 94.62 102 GLY A CA 1
ATOM 817 C C . GLY A 1 102 ? -21.676 11.334 1.025 1.00 94.62 102 GLY A C 1
ATOM 818 O O . GLY A 1 102 ? -22.213 10.537 0.254 1.00 94.62 102 GLY A O 1
ATOM 819 N N . LEU A 1 103 ? -22.306 11.776 2.120 1.00 96.31 103 LEU A N 1
ATOM 820 C CA . LEU A 1 103 ? -23.549 11.184 2.634 1.00 96.31 103 LEU A CA 1
ATOM 821 C C . LEU A 1 103 ? -24.671 11.073 1.591 1.00 96.31 103 LEU A C 1
ATOM 823 O O . LEU A 1 103 ? -25.439 10.115 1.631 1.00 96.31 103 LEU A O 1
ATOM 827 N N . GLN A 1 104 ? -24.758 12.002 0.635 1.00 95.44 104 GLN A N 1
ATOM 828 C CA . GLN A 1 104 ? -25.794 11.974 -0.401 1.00 95.44 104 GLN A CA 1
ATOM 829 C C . GLN A 1 104 ? -25.726 10.719 -1.285 1.00 95.44 104 GLN A C 1
ATOM 831 O O . GLN A 1 104 ? -26.765 10.160 -1.626 1.00 95.44 104 GLN A O 1
ATOM 836 N N . CYS A 1 105 ? -24.520 10.296 -1.669 1.00 96.12 105 CYS A N 1
ATOM 837 C CA . CYS A 1 105 ? -24.300 9.168 -2.576 1.00 96.12 105 CYS A CA 1
ATOM 838 C C . CYS A 1 105 ? -23.942 7.870 -1.839 1.00 96.12 105 CYS A C 1
ATOM 840 O O . CYS A 1 105 ? -24.129 6.790 -2.395 1.00 96.12 105 CYS A O 1
ATOM 842 N N . GLY A 1 106 ? -23.431 7.964 -0.609 1.00 96.12 106 GLY A N 1
ATOM 843 C CA . GLY A 1 106 ? -23.033 6.802 0.186 1.00 96.12 106 GLY A CA 1
ATOM 844 C C . GLY A 1 106 ? -24.126 6.219 1.086 1.00 96.12 106 GLY A C 1
ATOM 845 O O . GLY A 1 106 ? -24.078 5.035 1.424 1.00 96.12 106 GLY A O 1
ATOM 846 N N . SER A 1 107 ? -25.161 6.999 1.419 1.00 97.44 107 SER A N 1
ATOM 847 C CA . SER A 1 107 ? -26.291 6.510 2.222 1.00 97.44 107 SER A CA 1
ATOM 848 C C . SER A 1 107 ? -27.276 5.697 1.380 1.00 97.44 107 SER A C 1
ATOM 850 O O . SER A 1 107 ? -27.581 6.045 0.238 1.00 97.44 107 SER A O 1
ATOM 852 N N . LEU A 1 108 ? -27.852 4.643 1.964 1.00 97.69 108 LEU A N 1
ATOM 853 C CA . LEU A 1 108 ? -28.881 3.829 1.315 1.00 97.69 108 LEU A CA 1
ATOM 854 C C . LEU A 1 108 ? -29.970 3.421 2.311 1.00 97.69 108 LEU A C 1
ATOM 856 O O . LEU A 1 108 ? -29.677 2.881 3.373 1.00 97.69 108 LEU A O 1
ATOM 860 N N . GLN A 1 109 ? -31.239 3.591 1.928 1.00 95.88 109 GLN A N 1
ATOM 861 C CA . GLN A 1 109 ? -32.372 3.138 2.736 1.00 95.88 109 GLN A CA 1
ATOM 862 C C . GLN A 1 109 ? -32.257 1.641 3.082 1.00 95.88 109 GLN A C 1
ATOM 864 O O . GLN A 1 109 ? -32.069 0.801 2.203 1.00 95.88 109 GLN A O 1
ATOM 869 N N . GLY A 1 110 ? -32.417 1.309 4.367 1.00 94.00 110 GLY A N 1
ATOM 870 C CA . GLY A 1 110 ? -32.309 -0.062 4.887 1.00 94.00 110 GLY A CA 1
ATOM 871 C C . GLY A 1 110 ? -30.912 -0.445 5.394 1.00 94.00 110 GLY A C 1
ATOM 872 O O . GLY A 1 110 ? -30.768 -1.490 6.036 1.00 94.00 110 GLY A O 1
ATOM 873 N N . LEU A 1 111 ? -29.908 0.401 5.153 1.00 98.12 111 LEU A N 1
ATOM 874 C CA . LEU A 1 111 ? -28.604 0.370 5.811 1.00 98.12 111 LEU A CA 1
ATOM 875 C C . LEU A 1 111 ? -28.528 1.543 6.788 1.00 98.12 111 LEU A C 1
ATOM 877 O O . LEU A 1 111 ? -28.992 2.631 6.467 1.00 98.12 111 LEU A O 1
ATOM 881 N N . TYR A 1 112 ? -27.956 1.326 7.970 1.00 98.56 112 TYR A N 1
ATOM 882 C CA . TYR A 1 112 ? -27.766 2.412 8.928 1.00 98.56 112 TYR A CA 1
ATOM 883 C C . TYR A 1 112 ? -26.631 3.331 8.470 1.00 98.56 112 TYR A C 1
ATOM 885 O O . TYR A 1 112 ? -25.536 2.859 8.176 1.00 98.56 112 TYR A O 1
ATOM 893 N N . THR A 1 113 ? -26.857 4.633 8.420 1.00 98.62 113 THR A N 1
ATOM 894 C CA . THR A 1 113 ? -25.836 5.589 7.981 1.00 98.62 113 THR A CA 1
ATOM 895 C C . THR A 1 113 ? -24.947 5.994 9.154 1.00 98.62 113 THR A C 1
ATOM 897 O O . THR A 1 113 ? -25.427 6.358 10.228 1.00 98.62 113 THR A O 1
ATOM 900 N N . THR A 1 114 ? -23.634 5.965 8.960 1.00 98.62 114 THR A N 1
ATOM 901 C CA . THR A 1 114 ? -22.649 6.480 9.919 1.00 98.62 114 THR A CA 1
ATOM 902 C C . THR A 1 114 ? -21.709 7.469 9.237 1.00 98.62 114 THR A C 1
ATOM 904 O O . THR A 1 114 ? -21.704 7.583 8.013 1.00 98.62 114 THR A O 1
ATOM 907 N N . VAL A 1 115 ? -20.933 8.208 10.029 1.00 98.44 115 VAL A N 1
ATOM 908 C CA . VAL A 1 115 ? -19.971 9.197 9.523 1.00 98.44 115 VAL A CA 1
ATOM 909 C C . VAL A 1 115 ? -18.553 8.857 9.946 1.00 98.44 115 VAL A C 1
ATOM 911 O O . VAL A 1 115 ? -18.350 8.175 10.950 1.00 98.44 115 VAL A O 1
ATOM 914 N N . ASP A 1 116 ? -17.578 9.391 9.226 1.00 97.56 116 ASP A N 1
ATOM 915 C CA . ASP A 1 116 ? -16.193 9.493 9.675 1.00 97.56 116 ASP A CA 1
ATOM 916 C C . ASP A 1 116 ? -15.748 10.958 9.773 1.00 97.56 116 ASP A C 1
ATOM 918 O O . ASP A 1 116 ? -16.280 11.830 9.081 1.00 97.56 116 ASP A O 1
ATOM 922 N N . PHE A 1 117 ? -14.833 11.238 10.707 1.00 96.62 117 PHE A N 1
ATOM 923 C CA . PHE A 1 117 ? -14.166 12.536 10.861 1.00 96.62 117 PHE A CA 1
ATOM 924 C C . PHE A 1 117 ? -13.039 12.468 11.899 1.00 96.62 117 PHE A C 1
ATOM 926 O O . PHE A 1 117 ? -13.033 11.629 12.805 1.00 96.62 117 PHE A O 1
ATOM 933 N N . GLY A 1 118 ? -12.088 13.393 11.799 1.00 95.00 118 GLY A N 1
ATOM 934 C CA . GLY A 1 118 ? -10.935 13.514 12.678 1.00 95.00 118 GLY A CA 1
ATOM 935 C C . GLY A 1 118 ? -11.118 14.482 13.853 1.00 95.00 118 GLY A C 1
ATOM 936 O O . GLY A 1 118 ? -12.126 15.173 13.985 1.00 95.00 118 GLY A O 1
ATOM 937 N N . PRO A 1 119 ? -10.101 14.589 14.725 1.00 91.88 119 PRO A N 1
ATOM 938 C CA . PRO A 1 119 ? -10.139 15.430 15.927 1.00 91.88 119 PRO A CA 1
ATOM 939 C C . PRO A 1 119 ? -10.192 16.940 15.658 1.00 91.88 119 PRO A C 1
ATOM 941 O O . PRO A 1 119 ? -10.497 17.705 16.571 1.00 91.88 119 PRO A O 1
ATOM 944 N N . ALA A 1 120 ? -9.842 17.382 14.448 1.00 90.06 120 ALA A N 1
ATOM 945 C CA . ALA A 1 120 ? -9.867 18.795 14.067 1.00 90.06 120 ALA A CA 1
ATOM 946 C C . ALA A 1 120 ? -11.232 19.242 13.513 1.00 90.06 120 ALA A C 1
ATOM 948 O O . ALA A 1 120 ? -11.471 20.442 13.379 1.00 90.06 120 ALA A O 1
ATOM 949 N N . ASP A 1 121 ? -12.117 18.295 13.203 1.00 92.81 121 ASP A N 1
ATOM 950 C CA . ASP A 1 121 ? -13.373 18.572 12.521 1.00 92.81 121 ASP A CA 1
ATOM 951 C C . ASP A 1 121 ? -14.468 19.057 13.476 1.00 92.81 121 ASP A C 1
ATOM 953 O O . ASP A 1 121 ? -14.487 18.769 14.678 1.00 92.81 121 ASP A O 1
ATOM 957 N N . ASN A 1 122 ? -15.435 19.801 12.932 1.00 94.94 122 ASN A N 1
ATOM 958 C CA . ASN A 1 122 ? -16.565 20.300 13.710 1.00 94.94 122 ASN A CA 1
ATOM 959 C C . ASN A 1 122 ? -17.603 19.190 13.947 1.00 94.94 122 ASN A C 1
ATOM 961 O O . ASN A 1 122 ? -18.577 19.052 13.204 1.00 94.94 122 ASN A O 1
ATOM 965 N N . MET A 1 123 ? -17.403 18.438 15.030 1.00 95.31 123 MET A N 1
ATOM 966 C CA . MET A 1 123 ? -18.260 17.328 15.458 1.00 95.31 123 MET A CA 1
ATOM 967 C C . MET A 1 123 ? -19.753 17.691 15.502 1.00 95.31 123 MET A C 1
ATOM 969 O O . MET A 1 123 ? -20.580 16.953 14.967 1.00 95.31 123 MET A O 1
ATOM 973 N N . THR A 1 124 ? -20.120 18.832 16.098 1.00 94.75 124 THR A N 1
ATOM 974 C CA . THR A 1 124 ? -21.529 19.249 16.220 1.00 94.75 124 THR A CA 1
ATOM 975 C C . THR A 1 124 ? -22.169 19.432 14.849 1.00 94.75 124 THR A C 1
ATOM 977 O O . THR A 1 124 ? -23.286 18.965 14.622 1.00 94.75 124 THR A O 1
ATOM 980 N N . LYS A 1 125 ? -21.458 20.070 13.911 1.00 96.75 125 LYS A N 1
ATOM 981 C CA . LYS A 1 125 ? -21.932 20.254 12.533 1.00 96.75 125 LYS A CA 1
ATOM 982 C C . LYS A 1 125 ? -22.127 18.906 11.835 1.00 96.75 125 LYS A C 1
ATOM 984 O O . LYS A 1 125 ? -23.161 18.704 11.201 1.00 96.75 125 LYS A O 1
ATOM 989 N N . ILE A 1 126 ? -21.171 17.991 11.978 1.00 97.44 126 ILE A N 1
ATOM 990 C CA . ILE A 1 126 ? -21.190 16.690 11.297 1.00 97.44 126 ILE A CA 1
ATOM 991 C C . ILE A 1 126 ? -22.302 15.791 11.847 1.00 97.44 126 ILE A C 1
ATOM 993 O O . ILE A 1 126 ? -23.096 15.267 11.071 1.00 97.44 126 ILE A O 1
ATOM 997 N N . PHE A 1 127 ? -22.459 15.677 13.168 1.00 97.62 127 PHE A N 1
ATOM 998 C CA . PHE A 1 127 ? -23.564 14.898 13.738 1.00 97.62 127 PHE A CA 1
ATOM 999 C C . PHE A 1 127 ? -24.938 15.528 13.485 1.00 97.62 127 PHE A C 1
ATOM 1001 O O . PHE A 1 127 ? -25.912 14.805 13.278 1.00 97.62 127 PHE A O 1
ATOM 1008 N N . THR A 1 128 ? -25.033 16.860 13.420 1.00 97.00 128 THR A N 1
ATOM 1009 C CA . THR A 1 128 ? -26.272 17.532 12.986 1.00 97.00 128 THR A CA 1
ATOM 1010 C C . THR A 1 128 ? -26.613 17.184 11.536 1.00 97.00 128 THR A C 1
ATOM 1012 O O . THR A 1 128 ? -27.783 17.009 11.202 1.00 97.00 128 THR A O 1
ATOM 1015 N N . LEU A 1 129 ? -25.605 17.055 10.668 1.00 97.00 129 LEU A N 1
ATOM 1016 C CA . LEU A 1 129 ? -25.800 16.611 9.291 1.00 97.00 129 LEU A CA 1
ATOM 1017 C C . LEU A 1 129 ? -26.222 15.138 9.224 1.00 97.00 129 LEU A C 1
ATOM 1019 O O . LEU A 1 129 ? -27.193 14.837 8.533 1.00 97.00 129 LEU A O 1
ATOM 1023 N N . LEU A 1 130 ? -25.572 14.252 9.988 1.00 97.56 130 LEU A N 1
ATOM 1024 C CA . LEU A 1 130 ? -25.954 12.838 10.094 1.00 97.56 130 LEU A CA 1
ATOM 1025 C C . LEU A 1 130 ? -27.433 12.686 10.475 1.00 97.56 130 LEU A C 1
ATOM 1027 O O . LEU A 1 130 ? -28.135 11.871 9.888 1.00 97.56 130 LEU A O 1
ATOM 1031 N N . ARG A 1 131 ? -27.946 13.518 11.391 1.00 97.62 131 ARG A N 1
ATOM 1032 C CA . ARG A 1 131 ? -29.357 13.489 11.818 1.00 97.62 131 ARG A CA 1
ATOM 1033 C C . ARG A 1 131 ? -30.370 13.780 10.707 1.00 97.62 131 ARG A C 1
ATOM 1035 O O . ARG A 1 131 ? -31.549 13.499 10.892 1.00 97.62 131 ARG A O 1
ATOM 1042 N N . LYS A 1 132 ? -29.943 14.304 9.553 1.00 96.94 132 LYS A N 1
ATOM 1043 C CA . LYS A 1 132 ? -30.810 14.421 8.369 1.00 96.94 132 LYS A CA 1
ATOM 1044 C C . LYS A 1 132 ? -31.022 13.084 7.655 1.00 96.94 132 LYS A C 1
ATOM 1046 O O . LYS A 1 132 ? -32.058 12.913 7.023 1.00 96.94 132 LYS A O 1
ATOM 1051 N N . TYR A 1 133 ? -30.055 12.173 7.757 1.00 97.06 133 TYR A N 1
ATOM 1052 C CA . TYR A 1 133 ? -30.092 10.834 7.162 1.00 97.06 133 TYR A CA 1
ATOM 1053 C C . TYR A 1 133 ? -30.581 9.790 8.173 1.00 97.06 133 TYR A C 1
ATOM 1055 O O . TYR A 1 133 ? -31.382 8.933 7.822 1.00 97.06 133 TYR A O 1
ATOM 1063 N N . GLU A 1 134 ? -30.188 9.934 9.443 1.00 97.62 134 GLU A N 1
ATOM 1064 C CA . GLU A 1 134 ? -30.614 9.087 10.564 1.00 97.62 134 GLU A CA 1
ATOM 1065 C C . GLU A 1 134 ? -31.210 9.948 11.691 1.00 97.62 134 GLU A C 1
ATOM 1067 O O . GLU A 1 134 ? -30.513 10.270 12.667 1.00 97.62 134 GLU A O 1
ATOM 1072 N N . PRO A 1 135 ? -32.493 10.363 11.585 1.00 97.31 135 PRO A N 1
ATOM 1073 C CA . PRO A 1 135 ? -33.155 11.196 12.597 1.00 97.31 135 PRO A CA 1
ATOM 1074 C C . PRO A 1 135 ? -33.187 10.564 13.993 1.00 97.31 135 PRO A C 1
ATOM 1076 O O . PRO A 1 135 ? -33.235 11.268 15.004 1.00 97.31 135 PRO A O 1
ATOM 1079 N N . HIS A 1 136 ? -33.133 9.234 14.050 1.00 96.19 136 HIS A N 1
ATOM 1080 C CA . HIS A 1 136 ? -33.124 8.431 15.267 1.00 96.19 136 HIS A CA 1
ATOM 1081 C C . HIS A 1 136 ? -31.967 7.425 15.233 1.00 96.19 136 HIS A C 1
ATOM 1083 O O . HIS A 1 136 ? -31.378 7.186 14.186 1.00 96.19 136 HIS A O 1
ATOM 1089 N N . GLY A 1 137 ? -31.650 6.824 16.382 1.00 96.38 137 GLY A N 1
ATOM 1090 C CA . GLY A 1 137 ? -30.554 5.858 16.510 1.00 96.38 137 GLY A CA 1
ATOM 1091 C C . GLY A 1 137 ? -29.242 6.462 17.035 1.00 96.38 137 GLY A C 1
ATOM 1092 O O . GLY A 1 137 ? -29.159 7.671 17.294 1.00 96.38 137 GLY A O 1
ATOM 1093 N N . PRO A 1 138 ? -28.212 5.628 17.262 1.00 97.50 138 PRO A N 1
ATOM 1094 C CA . PRO A 1 138 ? -26.950 6.058 17.862 1.00 97.50 138 PRO A CA 1
ATOM 1095 C C . PRO A 1 138 ? -26.172 7.032 16.968 1.00 97.50 138 PRO A C 1
ATOM 1097 O O . PRO A 1 138 ? -26.098 6.871 15.754 1.00 97.50 138 PRO A O 1
ATOM 1100 N N . LEU A 1 139 ? -25.529 8.034 17.565 1.00 98.38 139 LEU A N 1
ATOM 1101 C CA . LEU A 1 139 ? -24.459 8.748 16.864 1.00 98.38 139 LEU A CA 1
ATOM 1102 C C . LEU A 1 139 ? -23.271 7.797 16.727 1.00 98.38 139 LEU A C 1
ATOM 1104 O O . LEU A 1 139 ? -22.888 7.168 17.713 1.00 98.38 139 LEU A O 1
ATOM 1108 N N . VAL A 1 140 ? -22.705 7.672 15.529 1.00 98.50 140 VAL A N 1
ATOM 1109 C CA . VAL A 1 140 ? -21.570 6.778 15.279 1.00 98.50 140 VAL A CA 1
ATOM 1110 C C . VAL A 1 140 ? -20.526 7.509 14.444 1.00 98.50 140 VAL A C 1
ATOM 1112 O O . VAL A 1 140 ? -20.829 7.933 13.330 1.00 98.50 140 VAL A O 1
ATOM 1115 N N . ASN A 1 141 ? -19.315 7.645 14.990 1.00 98.50 141 ASN A N 1
ATOM 1116 C CA . ASN A 1 141 ? -18.119 7.940 14.207 1.00 98.50 141 ASN A CA 1
ATOM 1117 C C . ASN A 1 141 ? -17.384 6.618 13.925 1.00 98.50 141 ASN A C 1
ATOM 1119 O O . ASN A 1 141 ? -16.729 6.056 14.810 1.00 98.50 141 ASN A O 1
ATOM 1123 N N . SER A 1 142 ? -17.540 6.104 12.709 1.00 98.44 142 SER A N 1
ATOM 1124 C CA . SER A 1 142 ? -16.985 4.814 12.289 1.00 98.44 142 SER A CA 1
ATOM 1125 C C . SER A 1 142 ? -15.487 4.875 11.997 1.00 98.44 142 SER A C 1
ATOM 1127 O O . SER A 1 142 ? -14.826 3.841 12.077 1.00 98.44 142 SER A O 1
ATOM 1129 N N . GLU A 1 143 ? -14.915 6.057 11.754 1.00 97.88 143 GLU A N 1
ATOM 1130 C CA . GLU A 1 143 ? -13.464 6.247 11.662 1.00 97.88 143 GLU A CA 1
ATOM 1131 C C . GLU A 1 143 ? -13.020 7.562 12.317 1.00 97.88 143 GLU A C 1
ATOM 1133 O O . GLU A 1 143 ? -12.929 8.617 11.690 1.00 97.88 143 GLU A O 1
ATOM 1138 N N . TYR A 1 144 ? -12.678 7.488 13.604 1.00 98.00 144 TYR A N 1
ATOM 1139 C CA . TYR A 1 144 ? -12.070 8.600 14.321 1.00 98.00 144 TYR A CA 1
ATOM 1140 C C . TYR A 1 144 ? -10.549 8.581 14.187 1.00 98.00 144 TYR A C 1
ATOM 1142 O O . TYR A 1 144 ? -9.873 7.741 14.792 1.00 98.00 144 TYR A O 1
ATOM 1150 N N . TYR A 1 145 ? -10.005 9.515 13.405 1.00 97.44 145 TYR A N 1
ATOM 1151 C CA . TYR A 1 145 ? -8.596 9.503 13.013 1.00 97.44 145 TYR A CA 1
ATOM 1152 C C . TYR A 1 145 ? -7.632 9.840 14.168 1.00 97.44 145 TYR A C 1
ATOM 1154 O O . TYR A 1 145 ? -7.430 11.002 14.521 1.00 97.44 145 TYR A O 1
ATOM 1162 N N . THR A 1 146 ? -6.970 8.828 14.733 1.00 97.50 146 THR A N 1
ATOM 1163 C CA . THR A 1 146 ? -5.982 8.956 15.831 1.00 97.50 146 THR A CA 1
ATOM 1164 C C . THR A 1 146 ? -4.621 9.499 15.382 1.00 97.50 146 THR A C 1
ATOM 1166 O O . THR A 1 146 ? -3.740 9.782 16.198 1.00 97.50 146 THR A O 1
ATOM 1169 N N . GLY A 1 147 ? -4.448 9.627 14.076 1.00 96.50 147 GLY A N 1
ATOM 1170 C CA . GLY A 1 147 ? -3.181 9.777 13.393 1.00 96.50 147 GLY A CA 1
ATOM 1171 C C . GLY A 1 147 ? -3.422 9.967 11.897 1.00 96.50 147 GLY A C 1
ATOM 1172 O O . GLY A 1 147 ? -4.538 10.324 11.502 1.00 96.50 147 GLY A O 1
ATOM 1173 N N . TRP A 1 148 ? -2.412 9.749 11.057 1.00 95.56 148 TRP A N 1
ATOM 1174 C CA . TRP A 1 148 ? -2.594 9.758 9.602 1.00 95.56 148 TRP A CA 1
ATOM 1175 C C . TRP A 1 148 ? -1.536 8.915 8.884 1.00 95.56 148 TRP A C 1
ATOM 1177 O O . TRP A 1 148 ? -0.547 8.499 9.475 1.00 95.56 148 TRP A O 1
ATOM 1187 N N . LEU A 1 149 ? -1.776 8.625 7.606 1.00 94.06 149 LEU A N 1
ATOM 1188 C CA . LEU A 1 149 ? -0.864 7.843 6.774 1.00 94.06 149 LEU A CA 1
ATOM 1189 C C . LEU A 1 149 ? 0.278 8.700 6.213 1.00 94.06 149 LEU A C 1
ATOM 1191 O O . LEU A 1 149 ? 0.116 9.905 6.026 1.00 94.06 149 LEU A O 1
ATOM 1195 N N . ASP A 1 150 ? 1.387 8.049 5.869 1.00 96.06 150 ASP A N 1
ATOM 1196 C CA . ASP A 1 150 ? 2.568 8.698 5.306 1.00 96.06 150 ASP A CA 1
ATOM 1197 C C . ASP A 1 150 ? 2.762 8.381 3.827 1.00 96.06 150 ASP A C 1
ATOM 1199 O O . ASP A 1 150 ? 2.445 7.291 3.343 1.00 96.06 150 ASP A O 1
ATOM 1203 N N . TYR A 1 151 ? 3.365 9.333 3.119 1.00 96.12 151 TYR A N 1
ATOM 1204 C CA . TYR A 1 151 ? 3.773 9.183 1.728 1.00 96.12 151 TYR A CA 1
ATOM 1205 C C . TYR A 1 151 ? 5.283 9.352 1.598 1.00 96.12 151 TYR A C 1
ATOM 1207 O O . TYR A 1 151 ? 5.887 10.191 2.271 1.00 96.12 151 TYR A O 1
ATOM 1215 N N . TRP A 1 152 ? 5.895 8.615 0.671 1.00 96.75 152 TRP A N 1
ATOM 1216 C CA . TRP A 1 152 ? 7.320 8.781 0.385 1.00 96.75 152 TRP A CA 1
ATOM 1217 C C . TRP A 1 152 ? 7.641 10.221 -0.057 1.00 96.75 152 TRP A C 1
ATOM 1219 O O . TRP A 1 152 ? 7.096 10.726 -1.043 1.00 96.75 152 TRP A O 1
ATOM 1229 N N . GLY A 1 153 ? 8.574 10.862 0.647 1.00 94.56 153 GLY A N 1
ATOM 1230 C CA . GLY A 1 153 ? 9.028 12.234 0.415 1.00 94.56 153 GLY A CA 1
ATOM 1231 C C . GLY A 1 153 ? 8.193 13.316 1.105 1.00 94.56 153 GLY A C 1
ATOM 1232 O O . GLY A 1 153 ? 8.376 14.489 0.791 1.00 94.56 153 GLY A O 1
ATOM 1233 N N . GLN A 1 154 ? 7.273 12.949 2.001 1.00 95.00 154 GLN A N 1
ATOM 1234 C CA . GLN A 1 154 ? 6.570 13.884 2.886 1.00 95.00 154 GLN A CA 1
ATOM 1235 C C . GLN A 1 154 ? 7.001 13.690 4.341 1.00 95.00 154 GLN A C 1
ATOM 1237 O O . GLN A 1 154 ? 7.676 12.720 4.662 1.00 95.00 154 GLN A O 1
ATOM 1242 N N . ASN A 1 155 ? 6.620 14.615 5.220 1.00 96.44 155 ASN A N 1
ATOM 1243 C CA . ASN A 1 155 ? 6.886 14.482 6.650 1.00 96.44 155 ASN A CA 1
ATOM 1244 C C . ASN A 1 155 ? 6.019 13.392 7.281 1.00 96.44 155 ASN A C 1
ATOM 1246 O O . ASN A 1 155 ? 4.887 13.177 6.855 1.00 96.44 155 ASN A O 1
ATOM 1250 N N . HIS A 1 156 ? 6.555 12.756 8.326 1.00 97.00 156 HIS A N 1
ATOM 1251 C CA . HIS A 1 156 ? 5.802 11.820 9.154 1.00 97.00 156 HIS A CA 1
ATOM 1252 C C . HIS A 1 156 ? 4.592 12.513 9.776 1.00 97.00 156 HIS A C 1
ATOM 1254 O O . HIS A 1 156 ? 4.717 13.549 10.442 1.00 97.00 156 HIS A O 1
ATOM 1260 N N . SER A 1 157 ? 3.421 11.942 9.546 1.00 96.06 157 SER A N 1
ATOM 1261 C CA . SER A 1 157 ? 2.159 12.474 10.011 1.00 96.06 157 SER A CA 1
ATOM 1262 C C . SER A 1 157 ? 1.963 12.176 11.484 1.00 96.06 157 SER A C 1
ATOM 1264 O O . SER A 1 157 ? 1.956 11.026 11.904 1.00 96.06 157 SER A O 1
ATOM 1266 N N . THR A 1 158 ? 1.716 13.222 12.266 1.00 95.56 158 THR A N 1
ATOM 1267 C CA . THR A 1 158 ? 1.390 13.093 13.689 1.00 95.56 158 THR A CA 1
ATOM 1268 C C . THR A 1 158 ? 0.122 13.864 14.034 1.00 95.56 158 THR A C 1
ATOM 1270 O O . THR A 1 158 ? -0.344 14.734 13.283 1.00 95.56 158 THR A O 1
ATOM 1273 N N . ARG A 1 159 ? -0.485 13.523 15.169 1.00 94.50 159 ARG A N 1
ATOM 1274 C CA . ARG A 1 159 ? -1.672 14.180 15.720 1.00 94.50 159 ARG A CA 1
ATOM 1275 C C . ARG A 1 159 ? -1.500 14.415 17.216 1.00 94.50 159 ARG A C 1
ATOM 1277 O O . ARG A 1 159 ? -1.014 13.563 17.957 1.00 94.50 159 ARG A O 1
ATOM 1284 N N . SER A 1 160 ? -1.945 15.588 17.666 1.00 96.56 160 SER A N 1
ATOM 1285 C CA . SER A 1 160 ? -1.869 15.986 19.073 1.00 96.56 160 SER A CA 1
ATOM 1286 C C . SER A 1 160 ? -2.679 15.042 19.958 1.00 96.56 160 SER A C 1
ATOM 1288 O O . SER A 1 160 ? -3.883 14.880 19.756 1.00 96.56 160 SER A O 1
ATOM 1290 N N . VAL A 1 161 ? -2.035 14.486 20.990 1.00 97.94 161 VAL A N 1
ATOM 1291 C CA . VAL A 1 161 ? -2.699 13.651 22.003 1.00 97.94 161 VAL A CA 1
ATOM 1292 C C . VAL A 1 161 ? -3.884 14.394 22.623 1.00 97.94 161 VAL A C 1
ATOM 1294 O O . VAL A 1 161 ? -4.962 13.823 22.716 1.00 97.94 161 VAL A O 1
ATOM 1297 N N . SER A 1 162 ? -3.709 15.679 22.956 1.00 97.69 162 SER A N 1
ATOM 1298 C CA . SER A 1 162 ? -4.754 16.513 23.567 1.00 97.69 162 SER A CA 1
ATOM 1299 C C . SER A 1 162 ? -5.978 16.679 22.661 1.00 97.69 162 SER A C 1
ATOM 1301 O O . SER A 1 162 ? -7.113 16.536 23.118 1.00 97.69 162 SER A O 1
ATOM 1303 N N . ALA A 1 163 ? -5.760 16.921 21.362 1.00 96.50 163 ALA A N 1
ATOM 1304 C CA . ALA A 1 163 ? -6.855 17.051 20.402 1.00 96.50 163 ALA A CA 1
ATOM 1305 C C . ALA A 1 163 ? -7.651 15.742 20.297 1.00 96.50 163 ALA A C 1
ATOM 1307 O O . ALA A 1 163 ? -8.879 15.758 20.360 1.00 96.50 163 ALA A O 1
ATOM 1308 N N . ILE A 1 164 ? -6.949 14.605 20.223 1.00 97.62 164 ILE A N 1
ATOM 1309 C CA . ILE A 1 164 ? -7.584 13.290 20.116 1.00 97.62 164 ILE A CA 1
ATOM 1310 C C . ILE A 1 164 ? -8.371 12.956 21.387 1.00 97.62 164 ILE A C 1
ATOM 1312 O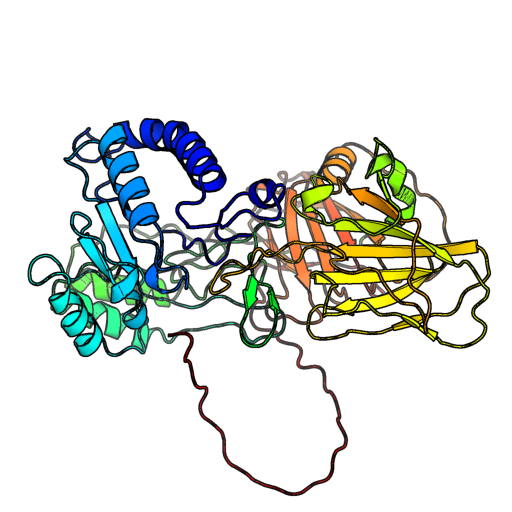 O . ILE A 1 164 ? -9.517 12.516 21.296 1.00 97.62 164 ILE A O 1
ATOM 1316 N N . THR A 1 165 ? -7.794 13.168 22.572 1.00 98.12 165 THR A N 1
ATOM 1317 C CA . THR A 1 165 ? -8.482 12.870 23.836 1.00 98.12 165 THR A CA 1
ATOM 1318 C C . THR A 1 165 ? -9.691 13.764 24.051 1.00 98.12 165 THR A C 1
ATOM 1320 O O . THR A 1 165 ? -10.722 13.270 24.490 1.00 98.12 165 THR A O 1
ATOM 1323 N N . LYS A 1 166 ? -9.597 15.052 23.695 1.00 97.50 166 LYS A N 1
ATOM 1324 C CA . LYS A 1 166 ? -10.716 15.990 23.814 1.00 97.50 166 LYS A CA 1
ATOM 1325 C C . LYS A 1 166 ? -11.857 15.623 22.867 1.00 97.50 166 LYS A C 1
ATOM 1327 O O . LYS A 1 166 ? -13.006 15.601 23.288 1.00 97.50 166 LYS A O 1
ATOM 1332 N N . GLY A 1 167 ? -11.551 15.305 21.607 1.00 96.94 167 GLY A N 1
ATOM 1333 C CA . GLY A 1 167 ? -12.569 14.854 20.658 1.00 96.94 167 GLY A CA 1
ATOM 1334 C C . GLY A 1 167 ? -13.229 13.541 21.091 1.00 96.94 167 GLY A C 1
ATOM 1335 O O . GLY A 1 167 ? -14.448 13.423 21.005 1.00 96.94 167 GLY A O 1
ATOM 1336 N N . LEU A 1 168 ? -12.454 12.593 21.635 1.00 98.12 168 LEU A N 1
ATOM 1337 C CA . LEU A 1 168 ? -12.992 11.346 22.185 1.00 98.12 168 LEU A CA 1
ATOM 1338 C C . LEU A 1 168 ? -13.926 11.604 23.372 1.00 98.12 168 LEU A C 1
ATOM 1340 O O . LEU A 1 168 ? -15.039 11.091 23.380 1.00 98.12 168 LEU A O 1
ATOM 1344 N N . GLU A 1 169 ? -13.484 12.389 24.355 1.00 98.19 169 GLU A N 1
ATOM 1345 C CA . GLU A 1 169 ? -14.280 12.712 25.543 1.00 98.19 169 GLU A CA 1
ATOM 1346 C C . GLU A 1 169 ? -15.609 13.361 25.148 1.00 98.19 169 GLU A C 1
ATOM 1348 O O . GLU A 1 169 ? -16.663 12.852 25.517 1.00 98.19 169 GLU A O 1
ATOM 1353 N N . ASN A 1 170 ? -15.570 14.374 24.278 1.00 97.12 170 ASN A N 1
ATOM 1354 C CA . ASN A 1 170 ? -16.771 15.038 23.775 1.00 97.12 170 ASN A CA 1
ATOM 1355 C C . ASN A 1 170 ? -17.739 14.068 23.065 1.00 97.12 170 ASN A C 1
ATOM 1357 O O . ASN A 1 170 ? -18.953 14.192 23.209 1.00 97.12 170 ASN A O 1
ATOM 1361 N N . MET A 1 171 ? -17.231 13.109 22.279 1.00 97.56 171 MET A N 1
ATOM 1362 C CA . MET A 1 171 ? -18.082 12.106 21.622 1.00 97.56 171 MET A CA 1
ATOM 1363 C C . MET A 1 171 ? -18.742 11.168 22.637 1.00 97.56 171 MET A C 1
ATOM 1365 O O . MET A 1 171 ? -19.927 10.860 22.508 1.00 97.56 171 MET A O 1
ATOM 1369 N N . LEU A 1 172 ? -17.997 10.732 23.655 1.00 97.69 172 LEU A N 1
ATOM 1370 C CA . LEU A 1 172 ? -18.514 9.841 24.693 1.00 97.69 172 LEU A CA 1
ATOM 1371 C C . LEU A 1 172 ? -19.532 10.543 25.607 1.00 97.69 172 LEU A C 1
ATOM 1373 O O . LEU A 1 172 ? -20.531 9.925 25.968 1.00 97.69 172 LEU A O 1
ATOM 1377 N N . GLU A 1 173 ? -19.354 11.833 25.912 1.00 97.62 173 GLU A N 1
ATOM 1378 C CA . GLU A 1 173 ? -20.343 12.649 26.646 1.00 97.62 173 GLU A CA 1
ATOM 1379 C C . GLU A 1 173 ? -21.685 12.754 25.909 1.00 97.62 173 GLU A C 1
ATOM 1381 O O . GLU A 1 173 ? -22.742 12.771 26.538 1.00 97.62 173 GLU A O 1
ATOM 1386 N N . LEU A 1 174 ? -21.660 12.771 24.573 1.00 96.31 174 LEU A N 1
ATOM 1387 C CA . LEU A 1 174 ? -22.864 12.743 23.737 1.00 96.31 174 LEU A CA 1
ATOM 1388 C C . LEU A 1 174 ? -23.512 11.350 23.642 1.00 96.31 174 LEU A C 1
ATOM 1390 O O . LEU A 1 174 ? -24.554 11.207 23.000 1.00 96.31 174 LEU A O 1
ATOM 1394 N N . GLY A 1 175 ? -22.896 10.316 24.222 1.00 96.88 175 GLY A N 1
ATOM 1395 C CA . GLY A 1 175 ? -23.319 8.926 24.061 1.00 96.88 175 GLY A CA 1
ATOM 1396 C C . GLY A 1 175 ? -23.077 8.374 22.652 1.00 96.88 175 GLY A C 1
ATOM 1397 O O . GLY A 1 175 ? -23.744 7.420 22.245 1.00 96.88 175 GLY A O 1
ATOM 1398 N N . ALA A 1 176 ? -22.162 8.974 21.882 1.00 98.00 176 ALA A N 1
ATOM 1399 C CA . ALA A 1 176 ? -21.808 8.481 20.558 1.00 98.00 176 ALA A CA 1
ATOM 1400 C C . ALA A 1 176 ? -20.940 7.216 20.648 1.00 98.00 176 ALA A C 1
ATOM 1402 O O . ALA A 1 176 ? -20.072 7.083 21.511 1.00 98.00 176 ALA A O 1
ATOM 1403 N N . SER A 1 177 ? -21.144 6.294 19.710 1.00 98.31 177 SER A N 1
ATOM 1404 C CA . SER A 1 177 ? -20.219 5.191 19.455 1.00 98.31 177 SER A CA 1
ATOM 1405 C C . SER A 1 177 ? -19.066 5.675 18.580 1.00 98.31 177 SER A C 1
ATOM 1407 O O . SER A 1 177 ? -19.259 6.471 17.661 1.00 98.31 177 SER A O 1
ATOM 1409 N N . VAL A 1 178 ? -17.860 5.187 18.853 1.00 98.00 178 VAL A N 1
ATOM 1410 C CA . VAL A 1 178 ? -16.645 5.621 18.159 1.00 98.00 178 VAL A CA 1
ATOM 1411 C C . VAL A 1 178 ? -15.727 4.436 17.885 1.00 98.00 178 VAL A C 1
ATOM 1413 O O . VAL A 1 178 ? -15.438 3.642 18.780 1.00 98.00 178 VAL A O 1
ATOM 1416 N N . ASN A 1 179 ? -15.235 4.333 16.652 1.00 98.50 179 ASN A N 1
ATOM 1417 C CA . ASN A 1 179 ? -14.147 3.432 16.285 1.00 98.50 179 ASN A CA 1
ATOM 1418 C C . ASN A 1 179 ? -12.876 4.253 16.018 1.00 98.50 179 ASN A C 1
ATOM 1420 O O . ASN A 1 179 ? -12.843 5.107 15.137 1.00 98.50 179 ASN A O 1
ATOM 1424 N N . MET A 1 180 ? -11.819 3.999 16.792 1.00 98.06 180 MET A N 1
ATOM 1425 C CA . MET A 1 180 ? -10.537 4.698 16.668 1.00 98.06 180 MET A CA 1
ATOM 1426 C C . MET A 1 180 ? -9.728 4.135 15.501 1.00 98.06 180 MET A C 1
ATOM 1428 O O . MET A 1 180 ? -9.249 3.000 15.549 1.00 98.06 180 MET A O 1
ATOM 1432 N N . TYR A 1 181 ? -9.540 4.956 14.476 1.00 97.06 181 TYR A N 1
ATOM 1433 C CA . TYR A 1 181 ? -8.824 4.600 13.268 1.00 97.06 181 TYR A CA 1
ATOM 1434 C C . TYR A 1 181 ? -7.461 5.320 13.227 1.00 97.06 181 TYR A C 1
ATOM 1436 O O . TYR A 1 181 ? -7.416 6.532 13.084 1.00 97.06 181 TYR A O 1
ATOM 1444 N N . MET A 1 182 ? -6.301 4.671 13.293 1.00 97.50 182 MET A N 1
ATOM 1445 C CA . MET A 1 182 ? -6.063 3.298 13.734 1.00 97.50 182 MET A CA 1
ATOM 1446 C C . MET A 1 182 ? -5.850 3.255 15.239 1.00 97.50 182 MET A C 1
ATOM 1448 O O . MET A 1 182 ? -5.233 4.147 15.816 1.00 97.50 182 MET A O 1
ATOM 1452 N N . PHE A 1 183 ? -6.277 2.174 15.881 1.00 98.25 183 PHE A N 1
ATOM 1453 C CA . PHE A 1 183 ? -5.818 1.873 17.235 1.00 98.25 183 PHE A CA 1
ATOM 1454 C C . PHE A 1 183 ? -4.402 1.267 17.232 1.00 98.25 183 PHE A C 1
ATOM 1456 O O . PHE A 1 183 ? -3.563 1.629 18.054 1.00 98.25 183 PHE A O 1
ATOM 1463 N N . HIS A 1 184 ? -4.128 0.396 16.259 1.00 98.06 184 HIS A N 1
ATOM 1464 C CA . HIS A 1 184 ? -2.816 -0.142 15.904 1.00 98.06 184 HIS A CA 1
ATOM 1465 C C . HIS A 1 184 ? -2.753 -0.223 14.378 1.00 98.06 184 HIS A C 1
ATOM 1467 O O . HIS A 1 184 ? -3.652 -0.814 13.782 1.00 98.06 184 HIS A O 1
ATOM 1473 N N . GLY A 1 185 ? -1.760 0.405 13.750 1.00 97.00 185 GLY A N 1
ATOM 1474 C CA . GLY A 1 185 ? -1.663 0.439 12.289 1.00 97.00 185 GLY A CA 1
ATOM 1475 C C . GLY A 1 185 ? -0.848 -0.719 11.701 1.00 97.00 185 GLY A C 1
ATOM 1476 O O . GLY A 1 185 ? -1.356 -1.466 10.869 1.00 97.00 185 GLY A O 1
ATOM 1477 N N . GLY A 1 186 ? 0.385 -0.925 12.172 1.00 97.31 186 GLY A N 1
ATOM 1478 C CA . GLY A 1 186 ? 1.239 -2.045 11.753 1.00 97.31 186 GLY A CA 1
ATOM 1479 C C . GLY A 1 186 ? 2.088 -1.741 10.511 1.00 97.31 186 GLY A C 1
ATOM 1480 O O . GLY A 1 186 ? 2.677 -0.665 10.409 1.00 97.31 186 GLY A O 1
ATOM 1481 N N . THR A 1 187 ? 2.183 -2.693 9.573 1.00 97.94 187 THR A N 1
ATOM 1482 C CA . THR A 1 187 ? 3.125 -2.631 8.436 1.00 97.94 187 THR A CA 1
ATOM 1483 C C . THR A 1 187 ? 2.503 -3.120 7.126 1.00 97.94 187 THR A C 1
ATOM 1485 O O . THR A 1 187 ? 1.947 -4.216 7.048 1.00 97.94 187 THR A O 1
ATOM 1488 N N . ASN A 1 188 ? 2.709 -2.365 6.047 1.00 97.62 188 ASN A N 1
ATOM 1489 C CA . ASN A 1 188 ? 2.404 -2.767 4.673 1.00 97.62 188 ASN A CA 1
ATOM 1490 C C . ASN A 1 188 ? 3.522 -3.654 4.095 1.00 97.62 188 ASN A C 1
ATOM 1492 O O . ASN A 1 188 ? 4.302 -3.212 3.249 1.00 97.62 188 ASN A O 1
ATOM 1496 N N . PHE A 1 189 ? 3.623 -4.912 4.537 1.00 97.88 189 PHE A N 1
ATOM 1497 C CA . PHE A 1 189 ? 4.655 -5.834 4.041 1.00 97.88 189 PHE A CA 1
ATOM 1498 C C . PHE A 1 189 ? 4.597 -6.049 2.516 1.00 97.88 189 PHE A C 1
ATOM 1500 O O . PHE A 1 189 ? 3.565 -5.881 1.863 1.00 97.88 189 PHE A O 1
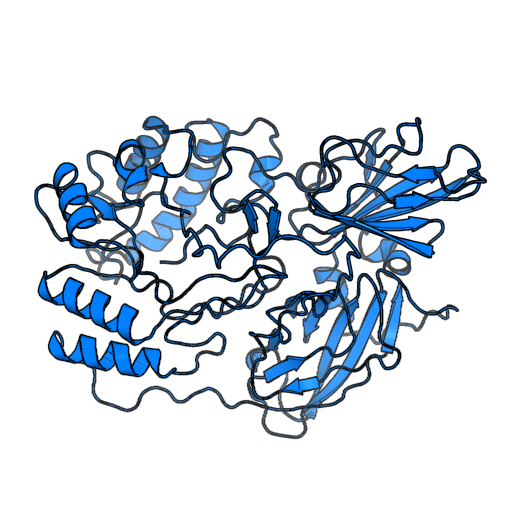ATOM 1507 N N . GLY A 1 190 ? 5.712 -6.486 1.928 1.00 97.12 190 GLY A N 1
ATOM 1508 C CA . GLY A 1 190 ? 5.790 -6.821 0.507 1.00 97.12 190 GLY A CA 1
ATOM 1509 C C . GLY A 1 190 ? 5.413 -5.668 -0.426 1.00 97.12 190 GLY A C 1
ATOM 1510 O O . GLY A 1 190 ? 6.114 -4.660 -0.506 1.00 97.12 190 GLY A O 1
ATOM 1511 N N . TYR A 1 191 ? 4.325 -5.850 -1.173 1.00 96.94 191 TYR A N 1
ATOM 1512 C CA . TYR A 1 191 ? 3.815 -4.879 -2.146 1.00 96.94 191 TYR A CA 1
ATOM 1513 C C . TYR A 1 191 ? 2.410 -4.384 -1.788 1.00 96.94 191 TYR A C 1
ATOM 1515 O O . TYR A 1 191 ? 1.697 -3.892 -2.660 1.00 96.94 191 TYR A O 1
ATOM 1523 N N . TRP A 1 192 ? 1.985 -4.564 -0.534 1.00 96.00 192 TRP A N 1
ATOM 1524 C CA . TRP A 1 192 ? 0.597 -4.336 -0.138 1.00 96.00 192 TRP A CA 1
ATOM 1525 C C . TRP A 1 192 ? 0.219 -2.866 0.000 1.00 96.00 192 TRP A C 1
ATOM 1527 O O . TRP A 1 192 ? -0.974 -2.577 0.016 1.00 96.00 192 TRP A O 1
ATOM 1537 N N . ASN A 1 193 ? 1.188 -1.948 0.041 1.00 95.56 193 ASN A N 1
ATOM 1538 C CA . ASN A 1 193 ? 0.918 -0.516 0.120 1.00 95.56 193 ASN A CA 1
ATOM 1539 C C . ASN A 1 193 ? 0.035 -0.037 -1.052 1.00 95.56 193 ASN A C 1
ATOM 1541 O O . ASN A 1 193 ? 0.161 -0.501 -2.189 1.00 95.56 193 ASN A O 1
ATOM 1545 N N . GLY A 1 194 ? -0.855 0.902 -0.764 1.00 93.25 194 GLY A N 1
ATOM 1546 C CA . GLY A 1 194 ? -1.626 1.657 -1.743 1.00 93.25 194 GLY A CA 1
ATOM 1547 C C . GLY A 1 194 ? -0.918 2.943 -2.162 1.00 93.25 194 GLY A C 1
ATOM 1548 O O . GLY A 1 194 ? 0.275 3.153 -1.904 1.00 93.25 194 GLY A O 1
ATOM 1549 N N . ALA A 1 195 ? -1.682 3.815 -2.802 1.00 93.44 195 ALA A N 1
ATOM 1550 C CA . ALA A 1 195 ? -1.257 5.146 -3.196 1.00 93.44 195 ALA A CA 1
ATOM 1551 C C . ALA A 1 195 ? -2.468 6.079 -3.269 1.00 93.44 195 ALA A C 1
ATOM 1553 O O . ALA A 1 195 ? -3.570 5.645 -3.599 1.00 93.44 195 ALA A O 1
ATOM 1554 N N . ASP A 1 196 ? -2.241 7.369 -3.055 1.00 91.00 196 ASP A N 1
ATOM 1555 C CA . ASP A 1 196 ? -3.258 8.396 -3.262 1.00 91.00 196 ASP A CA 1
ATOM 1556 C C . ASP A 1 196 ? -2.906 9.289 -4.449 1.00 91.00 196 ASP A C 1
ATOM 1558 O O . ASP A 1 196 ? -1.767 9.332 -4.929 1.00 91.00 196 ASP A O 1
ATOM 1562 N N . LYS A 1 197 ? -3.902 10.044 -4.914 1.00 87.31 197 LYS A N 1
ATOM 1563 C CA . LYS A 1 197 ? -3.733 11.091 -5.919 1.00 87.31 197 LYS A CA 1
ATOM 1564 C C . LYS A 1 197 ? -4.150 12.437 -5.327 1.00 87.31 197 LYS A C 1
ATOM 1566 O O . LYS A 1 197 ? -5.335 12.704 -5.180 1.00 87.31 197 LYS A O 1
ATOM 1571 N N . LYS A 1 198 ? -3.172 13.297 -5.022 1.00 84.94 198 LYS A N 1
ATOM 1572 C CA . LYS A 1 198 ? -3.383 14.681 -4.546 1.00 84.94 198 LYS A CA 1
ATOM 1573 C C . LYS A 1 198 ? -2.555 15.635 -5.398 1.00 84.94 198 LYS A C 1
ATOM 1575 O O . LYS A 1 198 ? -1.385 15.876 -5.110 1.00 84.94 198 LYS A O 1
ATOM 1580 N N . GLY A 1 199 ? -3.100 16.036 -6.546 1.00 84.94 199 GLY A N 1
ATOM 1581 C C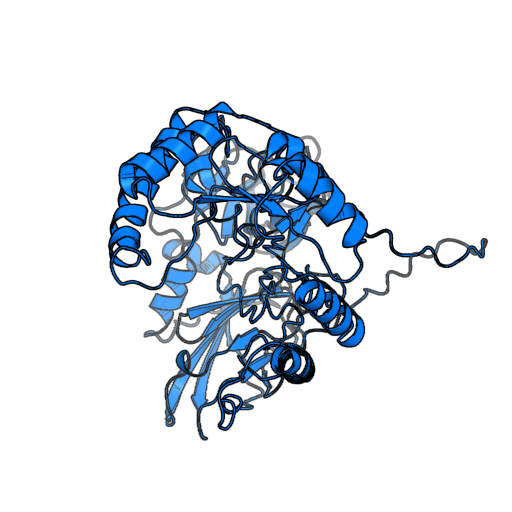A . GLY A 1 199 ? -2.369 16.736 -7.617 1.00 84.94 199 GLY A CA 1
ATOM 1582 C C . GLY A 1 199 ? -1.345 15.862 -8.365 1.00 84.94 199 GLY A C 1
ATOM 1583 O O . GLY A 1 199 ? -1.167 16.008 -9.569 1.00 84.94 199 GLY A O 1
ATOM 1584 N N . ARG A 1 200 ? -0.729 14.891 -7.682 1.00 89.75 200 ARG A N 1
ATOM 1585 C CA . ARG A 1 200 ? 0.211 13.897 -8.220 1.00 89.75 200 ARG A CA 1
ATOM 1586 C C . ARG A 1 200 ? 0.027 12.533 -7.552 1.00 89.75 200 ARG A C 1
ATOM 1588 O O . ARG A 1 200 ? -0.634 12.437 -6.519 1.00 89.75 200 ARG A O 1
ATOM 1595 N N . PHE A 1 201 ? 0.633 11.500 -8.133 1.00 93.00 201 PHE A N 1
ATOM 1596 C CA . PHE A 1 201 ? 0.725 10.165 -7.543 1.00 93.00 201 PHE A CA 1
ATOM 1597 C C . PHE A 1 201 ? 1.591 10.169 -6.269 1.00 93.00 201 PHE A C 1
ATOM 1599 O O . PHE A 1 201 ? 2.736 10.631 -6.285 1.00 93.00 201 PHE A O 1
ATOM 1606 N N . LEU A 1 202 ? 1.036 9.656 -5.169 1.00 93.88 202 LEU A N 1
ATOM 1607 C CA . LEU A 1 202 ? 1.655 9.609 -3.845 1.00 93.88 202 LEU A CA 1
ATOM 1608 C C . LEU A 1 202 ? 1.622 8.176 -3.289 1.00 93.88 202 LEU A C 1
ATOM 1610 O O . LEU A 1 202 ? 0.611 7.762 -2.720 1.00 93.88 202 LEU A O 1
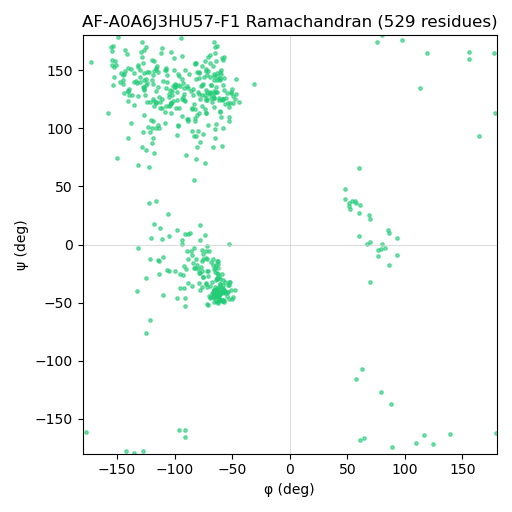ATOM 1614 N N . PRO A 1 203 ? 2.710 7.403 -3.431 1.00 95.50 203 PRO A N 1
ATOM 1615 C CA . PRO A 1 203 ? 2.782 6.056 -2.882 1.00 95.50 203 PRO A CA 1
ATOM 1616 C C . PRO A 1 203 ? 2.931 6.098 -1.359 1.00 95.50 203 PRO A C 1
ATOM 1618 O O . PRO A 1 203 ? 3.776 6.825 -0.825 1.00 95.50 203 PRO A O 1
ATOM 1621 N N . ILE A 1 204 ? 2.125 5.283 -0.681 1.00 96.44 204 ILE A N 1
ATOM 1622 C CA . ILE A 1 204 ? 2.136 5.146 0.778 1.00 96.44 204 ILE A CA 1
ATOM 1623 C C . ILE A 1 204 ? 3.400 4.394 1.220 1.00 96.44 204 ILE A C 1
ATOM 1625 O O . ILE A 1 204 ? 3.907 3.522 0.504 1.00 96.44 204 ILE A O 1
ATOM 1629 N N . THR A 1 205 ? 3.934 4.749 2.387 1.00 97.69 205 THR A N 1
ATOM 1630 C CA . THR A 1 205 ? 5.115 4.104 2.978 1.00 97.69 205 THR A CA 1
ATOM 1631 C C . THR A 1 205 ? 4.883 2.634 3.343 1.00 97.69 205 THR A C 1
ATOM 1633 O O . THR A 1 205 ? 3.754 2.140 3.417 1.00 97.69 205 THR A O 1
ATOM 1636 N N . THR A 1 206 ? 5.981 1.910 3.580 1.00 98.44 206 THR A N 1
ATOM 1637 C CA . THR A 1 206 ? 5.920 0.529 4.080 1.00 98.44 206 THR A CA 1
ATOM 1638 C C . THR A 1 206 ? 5.442 0.500 5.530 1.00 98.44 206 THR A C 1
ATOM 1640 O O . THR A 1 206 ? 4.587 -0.309 5.876 1.00 98.44 206 THR A O 1
ATOM 1643 N N . SER A 1 207 ? 5.965 1.392 6.375 1.00 98.25 207 SER A N 1
ATOM 1644 C CA . SER A 1 207 ? 5.454 1.571 7.731 1.00 98.25 207 SER A CA 1
ATOM 1645 C C . SER A 1 207 ? 4.028 2.087 7.657 1.00 98.25 207 SER A C 1
ATOM 1647 O O . SER A 1 207 ? 3.722 2.995 6.875 1.00 98.25 207 SER A O 1
ATOM 1649 N N . TYR A 1 208 ? 3.174 1.493 8.477 1.00 97.69 208 TYR A N 1
ATOM 1650 C CA . TYR A 1 208 ? 1.819 1.950 8.704 1.00 97.69 208 TYR A CA 1
ATOM 1651 C C . TYR A 1 208 ? 1.608 2.249 10.194 1.00 97.69 208 TYR A C 1
ATOM 1653 O O . TYR A 1 208 ? 0.530 2.036 10.729 1.00 97.69 208 TYR A O 1
ATOM 1661 N N . ASP A 1 209 ? 2.649 2.766 10.861 1.00 98.06 209 ASP A N 1
ATOM 1662 C CA . ASP A 1 209 ? 2.626 3.184 12.270 1.00 98.06 209 ASP A CA 1
ATOM 1663 C C . ASP A 1 209 ? 1.452 4.119 12.588 1.00 98.06 209 ASP A C 1
ATOM 1665 O O . ASP A 1 209 ? 0.787 3.978 13.615 1.00 98.06 209 ASP A O 1
ATOM 1669 N N . TYR A 1 210 ? 1.158 5.015 11.641 1.00 97.75 210 TYR A N 1
ATOM 1670 C CA . TYR A 1 210 ? 0.022 5.927 11.656 1.00 97.75 210 TYR A CA 1
ATOM 1671 C C . TYR A 1 210 ? 0.079 7.001 12.750 1.00 97.75 210 TYR A C 1
ATOM 1673 O O . TYR A 1 210 ? -0.861 7.781 12.839 1.00 97.75 210 TYR A O 1
ATOM 1681 N N . ASP A 1 211 ? 1.120 7.051 13.592 1.00 97.69 211 ASP A N 1
ATOM 1682 C CA . ASP A 1 211 ? 1.061 7.719 14.897 1.00 97.69 211 ASP A CA 1
ATOM 1683 C C . ASP A 1 211 ? -0.125 7.173 15.725 1.00 97.69 211 ASP A C 1
ATOM 1685 O O . ASP A 1 211 ? -0.860 7.899 16.396 1.00 97.69 211 ASP A O 1
ATOM 1689 N N . ALA A 1 212 ? -0.384 5.866 15.628 1.00 98.25 212 ALA A N 1
ATOM 1690 C CA . ALA A 1 212 ? -1.472 5.214 16.345 1.00 98.25 212 ALA A CA 1
ATOM 1691 C C . ALA A 1 212 ? -1.192 5.122 17.863 1.00 98.25 212 ALA A C 1
ATOM 1693 O O . ALA A 1 212 ? -0.048 5.208 18.314 1.00 98.25 212 ALA A O 1
ATOM 1694 N N . PRO A 1 213 ? -2.227 4.904 18.698 1.00 98.25 213 PRO A N 1
ATOM 1695 C CA . PRO A 1 213 ? -2.056 4.621 20.123 1.00 98.25 213 PRO A CA 1
ATOM 1696 C C . PRO A 1 213 ? -1.102 3.451 20.405 1.00 98.25 213 PRO A C 1
ATOM 1698 O O . PRO A 1 213 ? -0.359 3.492 21.386 1.00 98.25 213 PRO A O 1
ATOM 1701 N N . ILE A 1 214 ? -1.093 2.435 19.546 1.00 98.31 214 ILE A N 1
ATOM 1702 C CA . ILE A 1 214 ? -0.129 1.335 19.560 1.00 98.31 214 ILE A CA 1
ATOM 1703 C C . ILE A 1 214 ? 0.746 1.446 18.308 1.00 98.31 214 ILE A C 1
ATOM 1705 O O . ILE A 1 214 ? 0.216 1.405 17.195 1.00 98.31 214 ILE A O 1
ATOM 1709 N N . SER A 1 215 ? 2.066 1.536 18.496 1.00 98.00 215 SER A N 1
ATOM 1710 C CA . SER A 1 215 ? 3.038 1.733 17.406 1.00 98.00 215 SER A CA 1
ATOM 1711 C C . SER A 1 215 ? 3.067 0.574 16.403 1.00 98.00 215 SER A C 1
ATOM 1713 O O . SER A 1 215 ? 2.508 -0.494 16.662 1.00 98.00 215 SER A O 1
ATOM 1715 N N . GLU A 1 216 ? 3.781 0.742 15.285 1.00 98.44 216 GLU A N 1
ATOM 1716 C CA . GLU A 1 216 ? 4.012 -0.303 14.270 1.00 98.44 216 GLU A CA 1
ATOM 1717 C C . GLU A 1 216 ? 4.458 -1.652 14.867 1.00 98.44 216 GLU A C 1
ATOM 1719 O O . GLU A 1 216 ? 3.994 -2.700 14.425 1.00 98.44 216 GLU A O 1
ATOM 1724 N N . ALA A 1 217 ? 5.304 -1.640 15.901 1.00 97.69 217 ALA A N 1
ATOM 1725 C CA . ALA A 1 217 ? 5.825 -2.852 16.541 1.00 97.69 217 ALA A CA 1
ATOM 1726 C C . ALA A 1 217 ? 4.976 -3.357 17.726 1.00 97.69 217 ALA A C 1
ATOM 1728 O O . ALA A 1 217 ? 5.413 -4.244 18.459 1.00 97.69 217 ALA A O 1
ATOM 1729 N N . GLY A 1 218 ? 3.784 -2.793 17.940 1.00 97.44 218 GLY A N 1
ATOM 1730 C CA . GLY A 1 218 ? 2.888 -3.201 19.023 1.00 97.44 218 GLY A CA 1
ATOM 1731 C C . GLY A 1 218 ? 3.169 -2.527 20.370 1.00 97.44 218 GLY A C 1
ATOM 1732 O O . GLY A 1 218 ? 2.640 -2.972 21.389 1.00 97.44 218 GLY A O 1
ATOM 1733 N N . ASP A 1 219 ? 3.988 -1.472 20.408 1.00 97.06 219 ASP A N 1
ATOM 1734 C CA . ASP A 1 219 ? 4.393 -0.854 21.671 1.00 97.06 219 ASP A CA 1
ATOM 1735 C C . ASP A 1 219 ? 3.334 0.157 22.169 1.00 97.06 219 ASP A C 1
ATOM 1737 O O . ASP A 1 219 ? 2.878 1.009 21.397 1.00 97.06 219 ASP A O 1
ATOM 1741 N N . PRO A 1 220 ? 2.959 0.120 23.466 1.00 96.62 220 PRO A N 1
ATOM 1742 C CA . PRO A 1 220 ? 2.171 1.165 24.116 1.00 96.62 220 PRO A CA 1
ATOM 1743 C C . PRO A 1 220 ? 2.809 2.555 23.995 1.00 96.62 220 PRO A C 1
ATOM 1745 O O . PRO A 1 220 ? 3.947 2.760 24.421 1.00 96.62 220 PRO A O 1
ATOM 1748 N N . THR A 1 221 ? 2.061 3.539 23.494 1.00 96.75 221 THR A N 1
ATOM 1749 C CA . THR A 1 221 ? 2.517 4.939 23.406 1.00 96.75 221 THR A CA 1
ATOM 1750 C C . THR A 1 221 ? 1.887 5.812 24.503 1.00 96.75 221 THR A C 1
ATOM 1752 O O . THR A 1 221 ? 0.864 5.434 25.083 1.00 96.75 221 THR A O 1
ATOM 1755 N N . PRO A 1 222 ? 2.401 7.033 24.765 1.00 97.31 222 PRO A N 1
ATOM 1756 C CA . PRO A 1 222 ? 1.715 8.007 25.622 1.00 97.31 222 PRO A CA 1
ATOM 1757 C C . PRO A 1 222 ? 0.254 8.265 25.215 1.00 97.31 222 PRO A C 1
ATOM 1759 O O . PRO A 1 222 ? -0.601 8.485 26.074 1.00 97.31 222 PRO A O 1
ATOM 1762 N N . LYS A 1 223 ? -0.051 8.178 23.912 1.00 98.06 223 LYS A N 1
ATOM 1763 C CA . LYS A 1 223 ? -1.402 8.345 23.366 1.00 98.06 223 LYS A CA 1
ATOM 1764 C C . LYS A 1 223 ? -2.347 7.232 23.830 1.00 98.06 223 LYS A C 1
ATOM 1766 O O . LYS A 1 223 ? -3.479 7.535 24.195 1.00 98.06 223 LYS A O 1
ATOM 1771 N N . LEU A 1 224 ? -1.886 5.978 23.910 1.00 97.44 224 LEU A N 1
ATOM 1772 C CA . LEU A 1 224 ? -2.681 4.868 24.460 1.00 97.44 224 LEU A CA 1
ATOM 1773 C C . LEU A 1 224 ? -3.105 5.131 25.905 1.00 97.44 224 LEU A C 1
ATOM 1775 O O . LEU A 1 224 ? -4.276 4.965 26.241 1.00 97.44 224 LEU A O 1
ATOM 1779 N N . PHE A 1 225 ? -2.169 5.550 26.757 1.00 96.75 225 PHE A N 1
ATOM 1780 C CA . PHE A 1 225 ? -2.467 5.815 28.166 1.00 96.75 225 PHE A CA 1
ATOM 1781 C C . PHE A 1 225 ? -3.444 6.982 28.329 1.00 96.75 225 PHE A C 1
ATOM 1783 O O . PHE A 1 225 ? -4.381 6.894 29.119 1.00 96.75 225 PHE A O 1
ATOM 1790 N N . ALA A 1 226 ? -3.274 8.047 27.542 1.00 98.19 226 ALA A N 1
ATOM 1791 C CA . ALA A 1 226 ? -4.173 9.193 27.568 1.00 98.19 226 ALA A CA 1
ATOM 1792 C C . ALA A 1 226 ? -5.604 8.818 27.134 1.00 98.19 226 ALA A C 1
ATOM 1794 O O . ALA A 1 226 ? -6.568 9.197 27.797 1.00 98.19 226 ALA A O 1
ATOM 1795 N N . LEU A 1 227 ? -5.748 8.009 26.079 1.00 97.94 227 LEU A N 1
ATOM 1796 C CA . LEU A 1 227 ? -7.047 7.494 25.637 1.00 97.94 227 LEU A CA 1
ATOM 1797 C C . LEU A 1 227 ? -7.681 6.564 26.674 1.00 97.94 227 LEU A C 1
ATOM 1799 O O . LEU A 1 227 ? -8.866 6.699 26.968 1.00 97.94 227 LEU A O 1
ATOM 1803 N N . ARG A 1 228 ? -6.895 5.665 27.282 1.00 96.81 228 ARG A N 1
ATOM 1804 C CA . ARG A 1 228 ? -7.366 4.780 28.358 1.00 96.81 228 ARG A CA 1
ATOM 1805 C C . ARG A 1 228 ? -7.937 5.578 29.533 1.00 96.81 228 ARG A C 1
ATOM 1807 O O . ARG A 1 228 ? -8.983 5.202 30.050 1.00 96.81 228 ARG A O 1
ATOM 1814 N N . ASN A 1 229 ? -7.291 6.685 29.908 1.00 97.12 229 ASN A N 1
ATOM 1815 C CA . ASN A 1 229 ? -7.761 7.566 30.982 1.00 97.12 229 ASN A CA 1
ATOM 1816 C C . ASN A 1 229 ? -9.094 8.250 30.643 1.00 97.12 229 ASN A C 1
ATOM 1818 O O . ASN A 1 229 ? -9.930 8.424 31.526 1.00 97.12 229 ASN A O 1
ATOM 1822 N N . VAL A 1 230 ? -9.314 8.631 29.380 1.00 98.19 230 VAL A N 1
ATOM 1823 C CA . VAL A 1 230 ? -10.618 9.153 28.941 1.00 98.19 230 VAL A CA 1
ATOM 1824 C C . VAL A 1 230 ? -11.672 8.055 29.026 1.00 98.19 230 VAL A C 1
ATOM 1826 O O . VAL A 1 230 ? -12.700 8.259 29.660 1.00 98.19 230 VAL A O 1
ATOM 1829 N N . ILE A 1 231 ? -11.398 6.869 28.471 1.00 97.81 231 ILE A N 1
ATOM 1830 C CA . ILE A 1 231 ? -12.344 5.741 28.471 1.00 97.81 231 ILE A CA 1
ATOM 1831 C C . ILE A 1 231 ? -12.747 5.353 29.901 1.00 97.81 231 ILE A C 1
ATOM 1833 O O . ILE A 1 231 ? -13.928 5.115 30.152 1.00 97.81 231 ILE A O 1
ATOM 1837 N N . SER A 1 232 ? -11.810 5.371 30.858 1.00 96.94 232 SER A N 1
ATOM 1838 C CA . SER A 1 232 ? -12.097 5.034 32.261 1.00 96.94 232 SER A CA 1
ATOM 1839 C C . SER A 1 232 ? -13.079 5.974 32.965 1.00 96.94 232 SER A C 1
ATOM 1841 O O . SER A 1 232 ? -13.579 5.628 34.030 1.00 96.94 232 SER A O 1
ATOM 1843 N N . LYS A 1 233 ? -13.369 7.153 32.396 1.00 97.94 233 LYS A N 1
ATOM 1844 C CA . LYS A 1 233 ? -14.412 8.054 32.912 1.00 97.94 233 LYS A CA 1
ATOM 1845 C C . LYS A 1 233 ? -15.827 7.571 32.567 1.00 97.94 233 LYS A C 1
ATOM 1847 O O . LYS A 1 233 ? -16.770 7.955 33.249 1.00 97.94 233 LYS A O 1
ATOM 1852 N N . PHE A 1 234 ? -15.974 6.756 31.519 1.00 97.56 234 PHE A N 1
ATOM 1853 C CA . PHE A 1 234 ? -17.272 6.345 30.963 1.00 97.56 234 PHE A CA 1
ATOM 1854 C C . PHE A 1 234 ? -17.562 4.850 31.128 1.00 97.56 234 PHE A C 1
ATOM 1856 O O . PHE A 1 234 ? -18.723 4.449 31.117 1.00 97.56 234 PHE A O 1
ATOM 1863 N N . GLN A 1 235 ? -16.527 4.015 31.235 1.00 95.69 235 GLN A N 1
ATOM 1864 C CA . GLN A 1 235 ? -16.630 2.555 31.293 1.00 95.69 235 GLN A CA 1
ATOM 1865 C C . GLN A 1 235 ? -15.585 1.994 32.263 1.00 95.69 235 GLN A C 1
ATOM 1867 O O . GLN A 1 235 ? -14.481 2.531 32.382 1.00 95.69 235 GLN A O 1
ATOM 1872 N N . GLU A 1 236 ? -15.896 0.867 32.904 1.00 94.88 236 GLU A N 1
ATOM 1873 C CA . GLU A 1 236 ? -14.892 0.117 33.655 1.00 94.88 236 GLU A CA 1
ATOM 1874 C C . GLU A 1 236 ? -13.844 -0.459 32.698 1.00 94.88 236 GLU A C 1
ATOM 1876 O O . GLU A 1 236 ? -14.158 -1.140 31.721 1.00 94.88 236 GLU A O 1
ATOM 1881 N N . VAL A 1 237 ? -12.571 -0.190 32.983 1.00 93.69 237 VAL A N 1
ATOM 1882 C CA . VAL A 1 237 ? -11.453 -0.723 32.203 1.00 93.69 237 VAL A CA 1
ATOM 1883 C C . VAL A 1 237 ? -10.876 -1.927 32.945 1.00 93.69 237 VAL A C 1
ATOM 1885 O O . VAL A 1 237 ? -10.646 -1.819 34.152 1.00 93.69 237 VAL A O 1
ATOM 1888 N N . PRO A 1 238 ? -10.582 -3.050 32.258 1.00 91.94 238 PRO A N 1
ATOM 1889 C CA . PRO A 1 238 ? -10.012 -4.225 32.900 1.00 91.94 238 PRO A CA 1
ATOM 1890 C C . PRO A 1 238 ? -8.794 -3.901 33.771 1.00 91.94 238 PRO A C 1
ATOM 1892 O O . PRO A 1 238 ? -7.882 -3.160 33.371 1.00 91.94 238 PRO A O 1
ATOM 1895 N N . LEU A 1 239 ? -8.803 -4.482 34.971 1.00 84.38 239 LEU A N 1
ATOM 1896 C CA . LEU A 1 239 ? -7.694 -4.439 35.915 1.00 84.38 239 LEU A CA 1
ATOM 1897 C C . LEU A 1 239 ? -6.557 -5.347 35.430 1.00 84.38 239 LEU A C 1
ATOM 1899 O O . LEU A 1 239 ? -6.785 -6.364 34.778 1.00 84.38 239 LEU A O 1
ATOM 1903 N N . GLY A 1 240 ? -5.326 -4.992 35.790 1.00 83.62 240 GLY A N 1
ATOM 1904 C CA . GLY A 1 240 ? -4.125 -5.745 35.433 1.00 83.62 240 GLY A CA 1
ATOM 1905 C C . GLY A 1 240 ? -3.136 -4.941 34.585 1.00 83.62 240 GLY A C 1
ATOM 1906 O O . GLY A 1 240 ? -3.469 -3.864 34.072 1.00 83.62 240 GLY A O 1
ATOM 1907 N N . PRO A 1 241 ? -1.886 -5.424 34.479 1.00 89.19 241 PRO A N 1
ATOM 1908 C CA . PRO A 1 241 ? -0.873 -4.771 33.668 1.00 89.19 241 PRO A CA 1
ATOM 1909 C C . PRO A 1 241 ? -1.215 -4.907 32.182 1.00 89.19 241 PRO A C 1
ATOM 1911 O O . PRO A 1 241 ? -1.700 -5.946 31.733 1.00 89.19 241 PRO A O 1
ATOM 1914 N N . LEU A 1 242 ? -0.917 -3.863 31.407 1.00 89.88 242 LEU A N 1
ATOM 1915 C CA . LEU A 1 242 ? -0.898 -3.993 29.953 1.00 89.88 242 LEU A CA 1
ATOM 1916 C C . LEU A 1 242 ? 0.205 -4.986 29.552 1.00 89.88 242 LEU A C 1
ATOM 1918 O O . LEU A 1 242 ? 1.245 -5.026 30.222 1.00 89.88 242 LEU A O 1
ATOM 1922 N N . PRO A 1 243 ? 0.024 -5.753 28.462 1.00 92.50 243 PRO A N 1
ATOM 1923 C CA . PRO A 1 243 ? 1.115 -6.522 27.882 1.00 92.50 243 PRO A CA 1
ATOM 1924 C C . PRO A 1 243 ? 2.334 -5.614 27.649 1.00 92.50 243 PRO A C 1
ATOM 1926 O O . PRO A 1 243 ? 2.173 -4.514 27.110 1.00 92.50 243 PRO A O 1
ATOM 1929 N N . PRO A 1 244 ? 3.541 -6.018 28.083 1.00 92.81 244 PRO A N 1
ATOM 1930 C CA . PRO A 1 244 ? 4.728 -5.202 27.887 1.00 92.81 244 PRO A CA 1
ATOM 1931 C C . PRO A 1 244 ? 5.111 -5.145 26.397 1.00 92.81 244 PRO A C 1
ATOM 1933 O O . PRO A 1 244 ? 4.797 -6.080 25.655 1.00 92.81 244 PRO A O 1
ATOM 1936 N N . PRO A 1 245 ? 5.842 -4.096 25.968 1.00 94.75 245 PRO A N 1
ATOM 1937 C CA . PRO A 1 245 ? 6.500 -4.061 24.664 1.00 94.75 245 PRO A CA 1
ATOM 1938 C C . PRO A 1 245 ? 7.264 -5.353 24.363 1.00 94.75 245 PRO A C 1
ATOM 1940 O O . PRO A 1 245 ? 7.918 -5.921 25.248 1.00 94.75 245 PRO A O 1
ATOM 1943 N N . SER A 1 246 ? 7.245 -5.795 23.104 1.00 95.25 246 SER A N 1
ATOM 1944 C CA . SER A 1 246 ? 8.085 -6.917 22.680 1.00 95.25 246 SER A CA 1
ATOM 1945 C C . SER A 1 246 ? 9.575 -6.564 22.867 1.00 95.25 246 SER A C 1
ATOM 1947 O O . SER A 1 246 ? 9.968 -5.414 22.623 1.00 95.25 246 SER A O 1
ATOM 1949 N N . PRO A 1 247 ? 10.437 -7.515 23.284 1.00 95.81 247 PRO A N 1
ATOM 1950 C CA . PRO A 1 247 ? 11.871 -7.263 23.389 1.00 95.81 247 PRO A CA 1
ATOM 1951 C C . PRO A 1 247 ? 12.449 -6.816 22.046 1.00 95.81 247 PRO A C 1
ATOM 1953 O O . PRO A 1 247 ? 12.196 -7.461 21.027 1.00 95.81 247 PRO A O 1
ATOM 1956 N N . LYS A 1 248 ? 13.248 -5.745 22.059 1.00 96.00 248 LYS A N 1
ATOM 1957 C CA . LYS A 1 248 ? 13.935 -5.219 20.875 1.00 96.00 248 LYS A CA 1
ATOM 1958 C C . LYS A 1 248 ? 15.403 -5.655 20.845 1.00 96.00 248 LYS A C 1
ATOM 1960 O O . LYS A 1 248 ? 16.009 -5.879 21.893 1.00 96.00 248 LYS A O 1
ATOM 1965 N N . MET A 1 249 ? 15.973 -5.796 19.652 1.00 94.94 249 MET A N 1
ATOM 1966 C CA . MET A 1 249 ? 17.355 -6.233 19.437 1.00 94.94 249 MET A CA 1
ATOM 1967 C C . MET A 1 249 ? 18.094 -5.285 18.489 1.00 94.94 249 MET A C 1
ATOM 1969 O O . MET A 1 249 ? 17.526 -4.824 17.502 1.00 94.94 249 MET A O 1
ATOM 1973 N N . MET A 1 250 ? 19.388 -5.073 18.751 1.00 95.50 250 MET A N 1
ATOM 1974 C CA . MET A 1 250 ? 20.326 -4.466 17.803 1.00 95.50 250 MET A CA 1
ATOM 1975 C C . MET A 1 250 ? 21.279 -5.512 17.223 1.00 95.50 250 MET A C 1
ATOM 1977 O O . MET A 1 250 ? 21.699 -6.438 17.920 1.00 95.50 250 MET A O 1
ATOM 1981 N N . LEU A 1 251 ? 21.658 -5.346 15.959 1.00 93.62 251 LEU A N 1
ATOM 1982 C CA . LEU A 1 251 ? 22.649 -6.184 15.288 1.00 93.62 251 LEU A CA 1
ATOM 1983 C C . LEU A 1 251 ? 23.361 -5.404 14.173 1.00 93.62 251 LEU A C 1
ATOM 1985 O O . LEU A 1 251 ? 22.754 -4.638 13.434 1.00 93.62 251 LEU A O 1
ATOM 1989 N N . GLY A 1 252 ? 24.649 -5.673 13.984 1.00 88.00 252 GLY A N 1
ATOM 1990 C CA . GLY A 1 252 ? 25.434 -5.126 12.880 1.00 88.00 252 GLY A CA 1
ATOM 1991 C C . GLY A 1 252 ? 26.473 -4.096 13.331 1.00 88.00 252 GLY A C 1
ATOM 1992 O O . GLY A 1 252 ? 26.725 -3.974 14.530 1.00 88.00 252 GLY A O 1
ATOM 1993 N N . PRO A 1 253 ? 27.114 -3.393 12.382 1.00 94.94 253 PRO A N 1
ATOM 1994 C CA . PRO A 1 253 ? 26.832 -3.393 10.942 1.00 94.94 253 PRO A CA 1
ATOM 1995 C C . PRO A 1 253 ? 27.109 -4.736 10.252 1.00 94.94 253 PRO A C 1
ATOM 1997 O O . PRO A 1 253 ? 28.041 -5.458 10.598 1.00 94.94 253 PRO A O 1
ATOM 2000 N N . LEU A 1 254 ? 26.291 -5.073 9.253 1.00 95.94 254 LEU A N 1
ATOM 2001 C CA . LEU A 1 254 ? 26.474 -6.237 8.388 1.00 95.94 254 LEU A CA 1
ATOM 2002 C C . LEU A 1 254 ? 26.802 -5.783 6.968 1.00 95.94 254 LEU A C 1
ATOM 2004 O O . LEU A 1 254 ? 25.971 -5.167 6.306 1.00 95.94 254 LEU A O 1
ATOM 2008 N N . THR A 1 255 ? 27.984 -6.142 6.473 1.00 96.56 255 THR A N 1
ATOM 2009 C CA . THR A 1 255 ? 28.349 -5.922 5.068 1.00 96.56 255 THR A CA 1
ATOM 2010 C C . THR A 1 255 ? 27.664 -6.956 4.177 1.00 96.56 255 THR A C 1
ATOM 2012 O O . THR A 1 255 ? 27.891 -8.163 4.323 1.00 96.56 255 THR A O 1
ATOM 2015 N N . LEU A 1 256 ? 26.840 -6.481 3.246 1.00 95.12 256 LEU A N 1
ATOM 2016 C CA . LEU A 1 256 ? 26.216 -7.284 2.207 1.00 95.12 256 LEU A CA 1
ATOM 2017 C C . LEU A 1 256 ? 27.186 -7.524 1.050 1.00 95.12 256 LEU A C 1
ATOM 2019 O O . LEU A 1 256 ? 28.029 -6.690 0.723 1.00 95.12 256 LEU A O 1
ATOM 2023 N N . HIS A 1 257 ? 27.047 -8.677 0.405 1.00 92.81 257 HIS A N 1
ATOM 2024 C CA . HIS A 1 257 ? 27.863 -9.046 -0.744 1.00 92.81 257 HIS A CA 1
ATOM 2025 C C . HIS A 1 257 ? 27.022 -9.033 -2.016 1.00 92.81 257 HIS A C 1
ATOM 2027 O O . HIS A 1 257 ? 25.867 -9.463 -2.001 1.00 92.81 257 HIS A O 1
ATOM 2033 N N . LEU A 1 258 ? 27.619 -8.556 -3.110 1.00 91.06 258 LEU A N 1
ATOM 2034 C CA . LEU A 1 258 ? 27.014 -8.592 -4.435 1.00 91.06 258 LEU A CA 1
ATOM 2035 C C . LEU A 1 258 ? 26.687 -10.040 -4.816 1.00 91.06 258 LEU A C 1
ATOM 2037 O O . LEU A 1 258 ? 27.561 -10.909 -4.807 1.00 91.06 258 LEU A O 1
ATOM 2041 N N . VAL A 1 259 ? 25.428 -10.277 -5.164 1.00 89.94 259 VAL A N 1
ATOM 2042 C CA . VAL A 1 259 ? 24.953 -11.536 -5.745 1.00 89.94 259 VAL A CA 1
ATOM 2043 C C . VAL A 1 259 ? 25.026 -11.462 -7.269 1.00 89.94 259 VAL A C 1
ATOM 2045 O O . VAL A 1 259 ? 25.519 -12.387 -7.910 1.00 89.94 259 VAL A O 1
ATOM 2048 N N . GLY A 1 260 ? 24.560 -10.352 -7.844 1.00 88.56 260 GLY A N 1
ATOM 2049 C CA . GLY A 1 260 ? 24.609 -10.078 -9.279 1.00 88.56 260 GLY A CA 1
ATOM 2050 C C . GLY A 1 260 ? 23.531 -9.089 -9.722 1.00 88.56 260 GLY A C 1
ATOM 2051 O O . GLY A 1 260 ? 22.574 -8.826 -8.991 1.00 88.56 260 GLY A O 1
ATOM 2052 N N . HIS A 1 261 ? 23.675 -8.555 -10.933 1.00 90.38 261 HIS A N 1
ATOM 2053 C CA . HIS A 1 261 ? 22.676 -7.676 -11.547 1.00 90.38 261 HIS A CA 1
ATOM 2054 C C . HIS A 1 261 ? 21.375 -8.429 -11.839 1.00 90.38 261 HIS A C 1
ATOM 2056 O O . HIS A 1 261 ? 21.407 -9.601 -12.218 1.00 90.38 261 HIS A O 1
ATOM 2062 N N . LEU A 1 262 ? 20.231 -7.749 -11.739 1.00 93.69 262 LEU A N 1
ATOM 2063 C CA . LEU A 1 262 ? 18.911 -8.345 -11.977 1.00 93.69 262 LEU A CA 1
ATOM 2064 C C . LEU A 1 262 ? 18.815 -9.012 -13.359 1.00 93.69 262 LEU A C 1
ATOM 2066 O O . LEU A 1 262 ? 18.291 -10.119 -13.479 1.00 93.69 262 LEU A O 1
ATOM 2070 N N . LEU A 1 263 ? 19.387 -8.377 -14.388 1.00 92.62 263 LEU A N 1
ATOM 2071 C CA . LEU A 1 263 ? 19.362 -8.881 -15.765 1.00 92.62 263 LEU A CA 1
ATOM 2072 C C . LEU A 1 263 ? 20.084 -10.230 -15.934 1.00 92.62 263 LEU A C 1
ATOM 2074 O O . LEU A 1 263 ? 19.751 -10.985 -16.845 1.00 92.62 263 LEU A O 1
ATOM 2078 N N . ALA A 1 264 ? 21.039 -10.562 -15.057 1.00 90.81 264 ALA A N 1
ATOM 2079 C CA . ALA A 1 264 ? 21.763 -11.834 -15.101 1.00 90.81 264 ALA A CA 1
ATOM 2080 C C . ALA A 1 264 ? 20.912 -13.034 -14.643 1.00 90.81 264 ALA A C 1
ATOM 2082 O O . ALA A 1 264 ? 21.323 -14.181 -14.828 1.00 90.81 264 ALA A O 1
ATOM 2083 N N . PHE A 1 265 ? 19.742 -12.773 -14.050 1.00 92.81 265 PHE A N 1
ATOM 2084 C CA . PHE A 1 265 ? 18.832 -13.782 -13.511 1.00 92.81 265 PHE A CA 1
ATOM 2085 C C . PHE A 1 265 ? 17.511 -13.877 -14.285 1.00 92.81 265 PHE A C 1
ATOM 2087 O O . PHE A 1 265 ? 16.573 -14.495 -13.786 1.00 92.81 265 PHE A O 1
ATOM 2094 N N . LEU A 1 266 ? 17.404 -13.289 -15.485 1.00 92.69 266 LEU A N 1
ATOM 2095 C CA . LEU A 1 266 ? 16.137 -13.243 -16.229 1.00 92.69 266 LEU A CA 1
ATOM 2096 C C . LEU A 1 266 ? 15.539 -14.622 -16.508 1.00 92.69 266 LEU A C 1
ATOM 2098 O O . LEU A 1 266 ? 14.338 -14.785 -16.320 1.00 92.69 266 LEU A O 1
ATOM 2102 N N . ASP A 1 267 ? 16.357 -15.620 -16.839 1.00 91.00 267 ASP A N 1
ATOM 2103 C CA . ASP A 1 267 ? 15.877 -16.987 -17.092 1.00 91.00 267 ASP A CA 1
ATOM 2104 C C . ASP A 1 267 ? 15.245 -17.625 -15.843 1.00 91.00 267 ASP A C 1
ATOM 2106 O O . ASP A 1 267 ? 14.326 -18.435 -15.937 1.00 91.00 267 ASP A O 1
ATOM 2110 N N . LEU A 1 268 ? 15.700 -17.230 -14.648 1.00 92.38 268 LEU A N 1
ATOM 2111 C CA . LEU A 1 268 ? 15.136 -17.692 -13.375 1.00 92.38 268 LEU A CA 1
ATOM 2112 C C . LEU A 1 268 ? 13.923 -16.856 -12.949 1.00 92.38 268 LEU A C 1
ATOM 2114 O O . LEU A 1 268 ? 12.977 -17.376 -12.358 1.00 92.38 268 LEU A O 1
ATOM 2118 N N . LEU A 1 269 ? 13.953 -15.551 -13.229 1.00 94.44 269 LEU A N 1
ATOM 2119 C CA . LEU A 1 269 ? 12.881 -14.611 -12.902 1.00 94.44 269 LEU A CA 1
ATOM 2120 C C . LEU A 1 269 ? 11.656 -14.795 -13.801 1.00 94.44 269 LEU A C 1
ATOM 2122 O O . LEU A 1 269 ? 10.528 -14.606 -13.342 1.00 94.44 269 LEU A O 1
ATOM 2126 N N . CYS A 1 270 ? 11.874 -15.181 -15.055 1.00 96.06 270 CYS A N 1
ATOM 2127 C CA . CYS A 1 270 ? 10.861 -15.337 -16.085 1.00 96.06 270 CYS A CA 1
ATOM 2128 C C . CYS A 1 270 ? 11.030 -16.694 -16.803 1.00 96.06 270 CYS A C 1
ATOM 2130 O O . CYS A 1 270 ? 11.376 -16.744 -17.982 1.00 96.06 270 CYS A O 1
ATOM 2132 N N . PRO A 1 271 ? 10.771 -17.823 -16.114 1.00 92.69 271 PRO A N 1
ATOM 2133 C CA . PRO A 1 271 ? 11.095 -19.163 -16.621 1.00 92.69 271 PRO A CA 1
ATOM 2134 C C . PRO A 1 271 ? 10.285 -19.594 -17.852 1.00 92.69 271 PRO A C 1
ATOM 2136 O O . PRO A 1 271 ? 10.614 -20.592 -18.480 1.00 92.69 271 PRO A O 1
ATOM 2139 N N . HIS A 1 272 ? 9.212 -18.874 -18.192 1.00 93.25 272 HIS A N 1
ATOM 2140 C CA . HIS A 1 272 ? 8.409 -19.138 -19.391 1.00 93.25 272 HIS A CA 1
ATOM 2141 C C . HIS A 1 272 ? 8.849 -18.298 -20.600 1.00 93.25 272 HIS A C 1
ATOM 2143 O O . HIS A 1 272 ? 8.212 -18.376 -21.646 1.00 93.25 272 HIS A O 1
ATOM 2149 N N . GLY A 1 273 ? 9.918 -17.508 -20.462 1.00 95.19 273 GLY A N 1
ATOM 2150 C CA . GLY A 1 273 ? 10.354 -16.554 -21.475 1.00 95.19 273 GLY A CA 1
ATOM 2151 C C . GLY A 1 273 ? 9.488 -15.287 -21.533 1.00 95.19 273 GLY A C 1
ATOM 2152 O O . GLY A 1 273 ? 8.488 -15.175 -20.815 1.00 95.19 273 GLY A O 1
ATOM 2153 N N . PRO A 1 274 ? 9.888 -14.307 -22.362 1.00 97.50 274 PRO A N 1
ATOM 2154 C CA . PRO A 1 274 ? 9.153 -13.062 -22.518 1.00 97.50 274 PRO A CA 1
ATOM 2155 C C . PRO A 1 274 ? 7.866 -13.236 -23.319 1.00 97.50 274 PRO A C 1
ATOM 2157 O O . PRO A 1 274 ? 7.737 -14.119 -24.167 1.00 97.50 274 PRO A O 1
ATOM 2160 N N . ILE A 1 275 ? 6.947 -12.301 -23.110 1.00 98.25 275 ILE A N 1
ATOM 2161 C CA . ILE A 1 275 ? 5.788 -12.081 -23.972 1.00 98.25 275 ILE A CA 1
ATOM 2162 C C . ILE A 1 275 ? 6.183 -11.040 -25.020 1.00 98.25 275 ILE A C 1
ATOM 2164 O O . ILE A 1 275 ? 6.702 -9.982 -24.669 1.00 98.25 275 ILE A O 1
ATOM 2168 N N . ASN A 1 276 ? 5.943 -11.336 -26.296 1.00 98.25 276 ASN A N 1
ATOM 2169 C CA . ASN A 1 276 ? 6.291 -10.453 -27.410 1.00 98.25 276 ASN A CA 1
ATOM 2170 C C . ASN A 1 276 ? 5.065 -9.671 -27.884 1.00 98.25 276 ASN A C 1
ATOM 2172 O O . ASN A 1 276 ? 3.985 -10.244 -28.017 1.00 98.25 276 ASN A O 1
ATOM 2176 N N . SER A 1 277 ? 5.234 -8.384 -28.176 1.00 98.25 277 SER A N 1
ATOM 2177 C CA . SER A 1 277 ? 4.189 -7.530 -28.751 1.00 98.25 277 SER A CA 1
ATOM 2178 C C . SER A 1 277 ? 4.806 -6.366 -29.525 1.00 98.25 277 SER A C 1
ATOM 2180 O O . SER A 1 277 ? 5.916 -5.932 -29.231 1.00 98.25 277 SER A O 1
ATOM 2182 N N . ILE A 1 278 ? 4.084 -5.816 -30.505 1.00 97.94 278 ILE A N 1
ATOM 2183 C CA . ILE A 1 278 ? 4.534 -4.621 -31.238 1.00 97.94 278 ILE A CA 1
ATOM 2184 C C . ILE A 1 278 ? 4.588 -3.405 -30.304 1.00 97.94 278 ILE A C 1
ATOM 2186 O O . ILE A 1 278 ? 5.537 -2.627 -30.377 1.00 97.94 278 ILE A O 1
ATOM 2190 N N . LEU A 1 279 ? 3.602 -3.267 -29.415 1.00 97.88 279 LEU A N 1
ATOM 2191 C CA . LEU A 1 279 ? 3.480 -2.191 -28.427 1.00 97.88 279 LEU A CA 1
ATOM 2192 C C . LEU A 1 279 ? 3.575 -2.765 -27.004 1.00 97.88 279 LEU A C 1
ATOM 2194 O O . LEU A 1 279 ? 3.241 -3.939 -26.808 1.00 97.88 279 LEU A O 1
ATOM 2198 N N . PRO A 1 280 ? 4.023 -1.980 -26.008 1.00 97.75 280 PRO A N 1
ATOM 2199 C CA . PRO A 1 280 ? 4.082 -2.464 -24.636 1.00 97.75 280 PRO A CA 1
ATOM 2200 C C . PRO A 1 280 ? 2.680 -2.798 -24.110 1.00 97.75 280 PRO A C 1
ATOM 2202 O O . PRO A 1 280 ? 1.701 -2.133 -24.435 1.00 97.75 280 PRO A O 1
ATOM 2205 N N . MET A 1 281 ? 2.596 -3.834 -23.279 1.00 97.56 281 MET A N 1
ATOM 2206 C CA . MET A 1 281 ? 1.372 -4.233 -22.586 1.00 97.56 281 MET A CA 1
ATOM 2207 C C . MET A 1 281 ? 1.468 -3.884 -21.100 1.00 97.56 281 MET A C 1
ATOM 2209 O O . MET A 1 281 ? 2.557 -3.862 -20.518 1.00 97.56 281 MET A O 1
ATOM 2213 N N . THR A 1 282 ? 0.325 -3.634 -20.469 1.00 97.38 282 THR A N 1
ATOM 2214 C CA . THR A 1 282 ? 0.235 -3.365 -19.029 1.00 97.38 282 THR A CA 1
ATOM 2215 C C . THR A 1 282 ? 0.536 -4.617 -18.200 1.00 97.38 282 THR A C 1
ATOM 2217 O O . THR A 1 282 ? 0.501 -5.746 -18.695 1.00 97.38 282 THR A O 1
ATOM 2220 N N . PHE A 1 283 ? 0.818 -4.421 -16.912 1.00 97.62 283 PHE A N 1
ATOM 2221 C CA . PHE A 1 283 ? 1.006 -5.476 -15.912 1.00 97.62 283 PHE A CA 1
ATOM 2222 C C . PHE A 1 283 ? -0.183 -6.440 -15.909 1.00 97.62 283 PHE A C 1
ATOM 2224 O O . PHE A 1 283 ? -0.020 -7.659 -15.962 1.00 97.62 283 PHE A O 1
ATOM 2231 N N . GLU A 1 284 ? -1.389 -5.882 -15.914 1.00 95.69 284 GLU A N 1
ATOM 2232 C CA . GLU A 1 284 ? -2.649 -6.610 -15.911 1.00 95.69 284 GLU A CA 1
ATOM 2233 C C . GLU A 1 284 ? -2.773 -7.502 -17.151 1.00 95.69 284 GLU A C 1
ATOM 2235 O O . GLU A 1 284 ? -3.059 -8.696 -17.027 1.00 95.69 284 GLU A O 1
ATOM 2240 N N . ALA A 1 285 ? -2.483 -6.952 -18.334 1.00 95.94 285 ALA A N 1
ATOM 2241 C CA . ALA A 1 285 ? -2.591 -7.659 -19.606 1.00 95.94 285 ALA A CA 1
ATOM 2242 C C . ALA A 1 285 ? -1.639 -8.866 -19.698 1.00 95.94 285 ALA A C 1
ATOM 2244 O O . ALA A 1 285 ? -1.973 -9.874 -20.322 1.00 95.94 285 ALA A O 1
ATOM 2245 N N . VAL A 1 286 ? -0.492 -8.817 -19.010 1.00 95.69 286 VAL A N 1
ATOM 2246 C CA . VAL A 1 286 ? 0.449 -9.947 -18.909 1.00 95.69 286 VAL A CA 1
ATOM 2247 C C . VAL A 1 286 ? 0.299 -10.774 -17.627 1.00 95.69 286 VAL A C 1
ATOM 2249 O O . VAL A 1 286 ? 1.140 -11.623 -17.327 1.00 95.69 286 VAL A O 1
ATOM 2252 N N . LYS A 1 287 ? -0.791 -10.570 -16.877 1.00 95.44 287 LYS A N 1
ATOM 2253 C CA . LYS A 1 287 ? -1.125 -11.301 -15.641 1.00 95.44 287 LYS A CA 1
ATOM 2254 C C . LYS A 1 287 ? -0.078 -11.143 -14.531 1.00 95.44 287 LYS A C 1
ATOM 2256 O O . LYS A 1 287 ? 0.133 -12.066 -13.743 1.00 95.44 287 LYS A O 1
ATOM 2261 N N . GLN A 1 288 ? 0.555 -9.976 -14.452 1.00 94.88 288 GLN A N 1
ATOM 2262 C CA . GLN A 1 288 ? 1.397 -9.585 -13.332 1.00 94.88 288 GLN A CA 1
ATOM 2263 C C . GLN A 1 288 ? 0.659 -8.607 -12.423 1.00 94.88 288 GLN A C 1
ATOM 2265 O O . GLN A 1 288 ? 0.270 -7.522 -12.831 1.00 94.88 288 GLN A O 1
ATOM 2270 N N . ASP A 1 289 ? 0.507 -8.968 -11.155 1.00 92.19 289 ASP A N 1
ATOM 2271 C CA . ASP A 1 289 ? -0.285 -8.170 -10.223 1.00 92.19 289 ASP A CA 1
ATOM 2272 C C . ASP A 1 289 ? 0.574 -7.133 -9.472 1.00 92.19 289 ASP A C 1
ATOM 2274 O O . ASP A 1 289 ? 0.143 -6.001 -9.278 1.00 92.19 289 ASP A O 1
ATOM 2278 N N . HIS A 1 290 ? 1.811 -7.452 -9.086 1.00 94.69 290 HIS A N 1
ATOM 2279 C CA . HIS A 1 290 ? 2.677 -6.587 -8.266 1.00 94.69 290 HIS A CA 1
ATOM 2280 C C . HIS A 1 290 ? 4.166 -6.780 -8.589 1.00 94.69 290 HIS A C 1
ATOM 2282 O O . HIS A 1 290 ? 4.528 -7.601 -9.430 1.00 94.69 290 HIS A O 1
ATOM 2288 N N . GLY A 1 291 ? 5.033 -6.016 -7.917 1.00 96.62 291 GLY A N 1
ATOM 2289 C CA . GLY A 1 291 ? 6.481 -6.097 -8.084 1.00 96.62 291 GLY A CA 1
ATOM 2290 C C . GLY A 1 291 ? 6.968 -5.370 -9.334 1.00 96.62 291 GLY A C 1
ATOM 2291 O O . GLY A 1 291 ? 6.684 -4.184 -9.515 1.00 96.62 291 GLY A O 1
ATOM 2292 N N . PHE A 1 292 ? 7.729 -6.079 -10.170 1.00 98.50 292 PHE A N 1
ATOM 2293 C CA . PHE A 1 292 ? 8.546 -5.477 -11.221 1.00 98.50 292 PHE A CA 1
ATOM 2294 C C . PHE A 1 292 ? 8.393 -6.194 -12.555 1.00 98.50 292 PHE A C 1
ATOM 2296 O O . PHE A 1 292 ? 8.337 -7.422 -12.594 1.00 98.50 292 PHE A O 1
ATOM 2303 N N . MET A 1 293 ? 8.359 -5.449 -13.653 1.00 98.12 293 MET A N 1
ATOM 2304 C CA . MET A 1 293 ? 8.339 -6.001 -15.008 1.00 98.12 293 MET A CA 1
ATOM 2305 C C . MET A 1 293 ? 9.463 -5.400 -15.830 1.00 98.12 293 MET A C 1
ATOM 2307 O O . MET A 1 293 ? 9.643 -4.187 -15.815 1.00 98.12 293 MET A O 1
ATOM 2311 N N . LEU A 1 294 ? 10.203 -6.225 -16.565 1.00 98.62 294 LEU A N 1
ATOM 2312 C CA . LEU A 1 294 ? 11.181 -5.720 -17.523 1.00 98.62 294 LEU A CA 1
ATOM 2313 C C . LEU A 1 294 ? 10.538 -5.606 -18.908 1.00 98.62 294 LEU A C 1
ATOM 2315 O O . LEU A 1 294 ? 10.012 -6.590 -19.422 1.00 98.62 294 LEU A O 1
ATOM 2319 N N . TYR A 1 295 ? 10.634 -4.433 -19.521 1.00 98.75 295 TYR A N 1
ATOM 2320 C CA . TYR A 1 295 ? 10.330 -4.200 -20.929 1.00 98.75 295 TYR A CA 1
ATOM 2321 C C . TYR A 1 295 ? 11.639 -4.056 -21.697 1.00 98.75 295 TYR A C 1
ATOM 2323 O O . TYR A 1 295 ? 12.480 -3.239 -21.329 1.00 98.75 295 TYR A O 1
ATOM 2331 N N . ARG A 1 296 ? 11.815 -4.829 -22.766 1.00 98.69 296 ARG A N 1
ATOM 2332 C CA . ARG A 1 296 ? 13.014 -4.800 -23.603 1.00 98.69 296 ARG A CA 1
ATOM 2333 C C . ARG A 1 296 ? 12.665 -4.556 -25.061 1.00 98.69 296 ARG A C 1
ATOM 2335 O O . ARG A 1 296 ? 11.765 -5.198 -25.590 1.00 98.69 296 ARG A O 1
ATOM 2342 N N . THR A 1 297 ? 13.436 -3.700 -25.711 1.00 98.44 297 THR A N 1
ATOM 2343 C CA . THR A 1 297 ? 13.457 -3.532 -27.170 1.00 98.44 297 THR A CA 1
ATOM 2344 C C . THR A 1 297 ? 14.900 -3.287 -27.635 1.00 98.44 297 THR A C 1
ATOM 2346 O O . THR A 1 297 ? 15.837 -3.316 -26.829 1.00 98.44 297 THR A O 1
ATOM 2349 N N . TYR A 1 298 ? 15.097 -3.069 -28.930 1.00 98.00 298 TYR A N 1
ATOM 2350 C CA . TYR A 1 298 ? 16.389 -2.782 -29.540 1.00 98.00 298 TYR A CA 1
ATOM 2351 C C . TYR A 1 298 ? 16.335 -1.478 -30.327 1.00 98.00 298 TYR A C 1
ATOM 2353 O O . TYR A 1 298 ? 15.347 -1.179 -30.998 1.00 98.00 298 TYR A O 1
ATOM 2361 N N . LEU A 1 299 ? 17.419 -0.706 -30.273 1.00 96.44 299 LEU A N 1
ATOM 2362 C CA . LEU A 1 299 ? 17.535 0.510 -31.068 1.00 96.44 299 LEU A CA 1
ATOM 2363 C C . LEU A 1 299 ? 17.644 0.157 -32.556 1.00 96.44 299 LEU A C 1
ATOM 2365 O O . LEU A 1 299 ? 18.519 -0.607 -32.965 1.00 96.44 299 LEU A O 1
ATOM 2369 N N . THR A 1 300 ? 16.769 0.739 -33.374 1.00 94.12 300 THR A N 1
ATOM 2370 C CA . THR A 1 300 ? 16.705 0.503 -34.828 1.00 94.12 300 THR A CA 1
ATOM 2371 C C . THR A 1 300 ? 17.655 1.388 -35.633 1.00 94.12 300 THR A C 1
ATOM 2373 O O . THR A 1 300 ? 17.777 1.221 -36.843 1.00 94.12 300 THR A O 1
ATOM 2376 N N . HIS A 1 301 ? 18.334 2.328 -34.978 1.00 93.19 301 HIS A N 1
ATOM 2377 C CA . HIS A 1 301 ? 19.329 3.221 -35.560 1.00 93.19 301 HIS A CA 1
ATOM 2378 C C . HIS A 1 301 ? 20.347 3.632 -34.489 1.00 93.19 301 HIS A C 1
ATOM 2380 O O . HIS A 1 301 ? 20.073 3.553 -33.292 1.00 93.19 301 HIS A O 1
ATOM 2386 N N . THR A 1 302 ? 21.534 4.055 -34.921 1.00 94.81 302 THR A N 1
ATOM 2387 C CA . THR A 1 302 ? 22.561 4.594 -34.020 1.00 94.81 302 THR A CA 1
ATOM 2388 C C . THR A 1 302 ? 22.211 6.023 -33.614 1.00 94.81 302 THR A C 1
ATOM 2390 O O . THR A 1 302 ? 21.842 6.840 -34.454 1.00 94.81 302 THR A O 1
ATOM 2393 N N . ILE A 1 303 ? 22.377 6.322 -32.330 1.00 94.50 303 ILE A N 1
ATOM 2394 C CA . ILE A 1 303 ? 22.094 7.605 -31.694 1.00 94.50 303 ILE A CA 1
ATOM 2395 C C . ILE A 1 303 ? 23.412 8.176 -31.178 1.00 94.50 303 ILE A C 1
ATOM 2397 O O . ILE A 1 303 ? 23.926 7.754 -30.138 1.00 94.50 303 ILE A O 1
ATOM 2401 N N . PHE A 1 304 ? 23.974 9.107 -31.948 1.00 92.25 304 PHE A N 1
ATOM 2402 C CA . PHE A 1 304 ? 25.280 9.715 -31.681 1.00 92.25 304 PHE A CA 1
ATOM 2403 C C . PHE A 1 304 ? 25.232 10.865 -30.675 1.00 92.25 304 PHE A C 1
ATOM 2405 O O . PHE A 1 304 ? 26.257 11.181 -30.081 1.00 92.25 304 PHE A O 1
ATOM 2412 N N . GLU A 1 305 ? 24.063 11.468 -30.470 1.00 94.69 305 GLU A N 1
ATOM 2413 C CA . GLU A 1 305 ? 23.869 12.600 -29.564 1.00 94.69 305 GLU A CA 1
ATOM 2414 C C . GLU A 1 305 ? 22.790 12.282 -28.523 1.00 94.69 305 GLU A C 1
ATOM 2416 O O . GLU A 1 305 ? 21.851 11.541 -28.838 1.00 94.69 305 GLU A O 1
ATOM 2421 N N . PRO A 1 306 ? 22.881 12.833 -27.296 1.00 96.25 306 PRO A N 1
ATOM 2422 C CA . PRO A 1 306 ? 21.873 12.633 -26.259 1.00 96.25 306 PRO A CA 1
ATOM 2423 C C . PRO A 1 306 ? 20.466 12.979 -26.763 1.00 96.25 306 PRO A C 1
ATOM 2425 O O . PRO A 1 306 ? 20.112 14.145 -26.926 1.00 96.25 306 PRO A O 1
ATOM 2428 N N . THR A 1 307 ? 19.647 11.955 -26.999 1.00 97.44 307 THR A N 1
ATOM 2429 C CA . THR A 1 307 ? 18.326 12.102 -27.623 1.00 97.44 307 THR A CA 1
ATOM 2430 C C . THR A 1 307 ? 17.220 11.899 -26.587 1.00 97.44 307 THR A C 1
ATOM 2432 O O . THR A 1 307 ? 17.304 10.943 -25.810 1.00 97.44 307 THR A O 1
ATOM 2435 N N . PRO A 1 308 ? 16.176 12.753 -26.553 1.00 97.62 308 PRO A N 1
ATOM 2436 C CA . PRO A 1 308 ? 15.091 12.636 -25.583 1.00 97.62 308 PRO A CA 1
ATOM 2437 C C . PRO A 1 308 ? 14.383 11.280 -25.651 1.00 97.62 308 PRO A C 1
ATOM 2439 O O . PRO A 1 308 ? 13.869 10.893 -26.696 1.00 97.62 308 PRO A O 1
ATOM 2442 N N . PHE A 1 309 ? 14.311 10.596 -24.517 1.00 97.88 309 PHE A N 1
ATOM 2443 C CA . PHE A 1 309 ? 13.553 9.375 -24.290 1.00 97.88 309 PHE A CA 1
ATOM 2444 C C . PHE A 1 309 ? 12.464 9.642 -23.258 1.00 97.88 309 PHE A C 1
ATOM 2446 O O . PHE A 1 309 ? 12.768 10.062 -22.138 1.00 97.88 309 PHE A O 1
ATOM 2453 N N . TRP A 1 310 ? 11.209 9.402 -23.617 1.00 97.75 310 TRP A N 1
ATOM 2454 C CA . TRP A 1 310 ? 10.065 9.699 -22.759 1.00 97.75 310 TRP A CA 1
ATOM 2455 C C . TRP A 1 310 ? 8.867 8.815 -23.102 1.00 97.75 310 TRP A C 1
ATOM 2457 O O . TRP A 1 310 ? 8.862 8.109 -24.111 1.00 97.75 310 TRP A O 1
ATOM 2467 N N . VAL A 1 311 ? 7.846 8.848 -22.249 1.00 97.12 311 VAL A N 1
ATOM 2468 C CA . VAL A 1 311 ? 6.577 8.150 -22.480 1.00 97.12 311 VAL A CA 1
ATOM 2469 C C . VAL A 1 311 ? 5.449 9.184 -22.461 1.00 97.12 311 VAL A C 1
ATOM 2471 O O . VAL A 1 311 ? 5.311 9.888 -21.453 1.00 97.12 311 VAL A O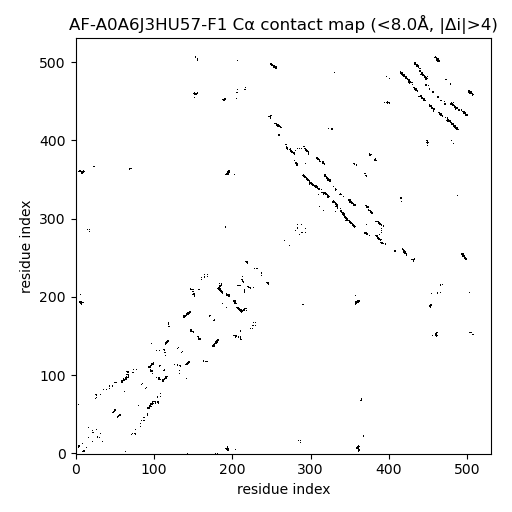 1
ATOM 2474 N N . PRO A 1 312 ? 4.652 9.299 -23.538 1.00 95.50 312 PRO A N 1
ATOM 2475 C CA . PRO A 1 312 ? 3.549 10.253 -23.619 1.00 95.50 312 PRO A CA 1
ATOM 2476 C C . PRO A 1 312 ? 2.514 10.112 -22.509 1.00 95.50 312 PRO A C 1
ATOM 2478 O O . PRO A 1 312 ? 2.427 9.078 -21.852 1.00 95.50 312 PRO A O 1
ATOM 2481 N N . ASN A 1 313 ? 1.724 11.172 -22.309 1.00 92.94 313 ASN A N 1
ATOM 2482 C CA . ASN A 1 313 ? 0.554 11.190 -21.421 1.00 92.94 313 ASN A CA 1
ATOM 2483 C C . ASN A 1 313 ? 0.829 10.691 -19.994 1.00 92.94 313 ASN A C 1
ATOM 2485 O O . ASN A 1 313 ? -0.051 10.128 -19.347 1.00 92.94 313 ASN A O 1
ATOM 2489 N N . ASN A 1 314 ? 2.054 10.891 -19.490 1.00 91.81 314 ASN A N 1
ATOM 2490 C CA . ASN A 1 314 ? 2.480 10.371 -18.192 1.00 91.81 314 ASN A CA 1
ATOM 2491 C C . ASN A 1 314 ? 2.343 8.830 -18.090 1.00 91.81 314 ASN A C 1
ATOM 2493 O O . ASN A 1 314 ? 2.043 8.290 -17.029 1.00 91.81 314 ASN A O 1
ATOM 2497 N N . GLY A 1 315 ? 2.592 8.111 -19.188 1.00 95.19 315 GLY A N 1
ATOM 2498 C CA . GLY A 1 315 ? 2.370 6.667 -19.305 1.00 95.19 315 GLY A CA 1
ATOM 2499 C C . GLY A 1 315 ? 3.363 5.765 -18.560 1.00 95.19 315 GLY A C 1
ATOM 2500 O O . GLY A 1 315 ? 3.326 4.554 -18.753 1.00 95.19 315 GLY A O 1
ATOM 2501 N N . VAL A 1 316 ? 4.255 6.306 -17.720 1.00 97.50 316 VAL A N 1
ATOM 2502 C CA . VAL A 1 316 ? 5.120 5.517 -16.820 1.00 97.50 316 VAL A CA 1
ATOM 2503 C C . VAL A 1 316 ? 4.395 5.277 -15.501 1.00 97.50 316 VAL A C 1
ATOM 2505 O O . VAL A 1 316 ? 4.276 6.192 -14.688 1.00 97.50 316 VAL A O 1
ATOM 2508 N N . HIS A 1 317 ? 3.919 4.053 -15.273 1.00 97.31 317 HIS A N 1
ATOM 2509 C CA . HIS A 1 317 ? 3.186 3.674 -14.064 1.00 97.31 317 HIS A CA 1
ATOM 2510 C C . HIS A 1 317 ? 3.927 2.561 -13.281 1.00 97.31 317 HIS A C 1
ATOM 2512 O O . HIS A 1 317 ? 3.722 1.376 -13.544 1.00 97.31 317 HIS A O 1
ATOM 2518 N N . ASP A 1 318 ? 4.805 2.876 -12.315 1.00 97.12 318 ASP A N 1
ATOM 2519 C CA . ASP A 1 318 ? 5.010 4.216 -11.718 1.00 97.12 318 ASP A CA 1
ATOM 2520 C C . ASP A 1 318 ? 6.451 4.735 -11.765 1.00 97.12 318 ASP A C 1
ATOM 2522 O O . ASP A 1 318 ? 6.667 5.947 -11.832 1.00 97.12 318 ASP A O 1
ATOM 2526 N N . ARG A 1 319 ? 7.450 3.849 -11.758 1.00 98.00 319 ARG A N 1
ATOM 2527 C CA . ARG A 1 319 ? 8.868 4.236 -11.801 1.00 98.00 319 ARG A CA 1
ATOM 2528 C C . ARG A 1 319 ? 9.639 3.297 -12.716 1.00 98.00 319 ARG A C 1
ATOM 2530 O O . ARG A 1 319 ? 9.527 2.081 -12.583 1.00 98.00 319 ARG A O 1
ATOM 2537 N N . ALA A 1 320 ? 10.393 3.860 -13.656 1.00 98.31 320 ALA A N 1
ATOM 2538 C CA . ALA A 1 320 ? 11.093 3.120 -14.699 1.00 98.31 320 ALA A CA 1
ATOM 2539 C C . ALA A 1 320 ? 12.606 3.308 -14.587 1.00 98.31 320 ALA A C 1
ATOM 2541 O O . ALA A 1 320 ? 13.101 4.421 -14.736 1.00 98.31 320 ALA A O 1
ATOM 2542 N N . TYR A 1 321 ? 13.336 2.219 -14.375 1.00 98.19 321 TYR A N 1
ATOM 2543 C CA . TYR A 1 321 ? 14.795 2.175 -14.346 1.00 98.19 321 TYR A CA 1
ATOM 2544 C C . TYR A 1 321 ? 15.297 1.814 -15.742 1.00 98.19 321 TYR A C 1
ATOM 2546 O O . TYR A 1 321 ? 15.085 0.692 -16.207 1.00 98.19 321 TYR A O 1
ATOM 2554 N N . VAL A 1 322 ? 15.920 2.773 -16.424 1.00 98.06 322 VAL A N 1
ATOM 2555 C CA . VAL A 1 322 ? 16.294 2.643 -17.837 1.00 98.06 322 VAL A CA 1
ATOM 2556 C C . VAL A 1 322 ? 17.758 2.240 -17.952 1.00 98.06 322 VAL A C 1
ATOM 2558 O O . VAL A 1 322 ? 18.626 2.840 -17.319 1.00 98.06 322 VAL A O 1
ATOM 2561 N N . MET A 1 323 ? 18.036 1.223 -18.761 1.00 97.19 323 MET A N 1
ATOM 2562 C CA . MET A 1 323 ? 19.369 0.693 -19.024 1.00 97.19 323 MET A CA 1
ATOM 2563 C C . MET A 1 323 ? 19.576 0.515 -20.531 1.00 97.19 323 MET A C 1
ATOM 2565 O O . MET A 1 323 ? 18.690 0.023 -21.226 1.00 97.19 323 MET A O 1
ATOM 2569 N N . VAL A 1 324 ? 20.760 0.866 -21.033 1.00 96.25 324 VAL A N 1
ATOM 2570 C CA . VAL A 1 324 ? 21.177 0.611 -22.423 1.00 96.25 324 VAL A CA 1
ATOM 2571 C C . VAL A 1 324 ? 22.393 -0.302 -22.389 1.00 96.25 324 VAL A C 1
ATOM 2573 O O . VAL A 1 324 ? 23.363 -0.010 -21.696 1.00 96.25 324 VAL A O 1
ATOM 2576 N N . ASP A 1 325 ? 22.308 -1.448 -23.065 1.00 94.19 325 ASP A N 1
ATOM 2577 C CA . ASP A 1 325 ? 23.320 -2.514 -23.044 1.00 94.19 325 ASP A CA 1
ATOM 2578 C C . ASP A 1 325 ? 23.721 -2.950 -21.619 1.00 94.19 325 ASP A C 1
ATOM 2580 O O . ASP A 1 325 ? 24.848 -3.356 -21.350 1.00 94.19 325 ASP A O 1
ATOM 2584 N N . GLY A 1 326 ? 22.758 -2.897 -20.691 1.00 90.94 326 GLY A N 1
ATOM 2585 C CA . GLY A 1 326 ? 22.952 -3.229 -19.276 1.00 90.94 326 GLY A CA 1
ATOM 2586 C C . GLY A 1 326 ? 23.529 -2.098 -18.418 1.00 90.94 326 GLY A C 1
ATOM 2587 O O . GLY A 1 326 ? 23.630 -2.273 -17.208 1.00 90.94 326 GLY A O 1
ATOM 2588 N N . VAL A 1 327 ? 23.858 -0.940 -19.000 1.00 92.25 327 VAL A N 1
ATOM 2589 C CA . VAL A 1 327 ? 24.358 0.238 -18.275 1.00 92.25 327 VAL A CA 1
ATOM 2590 C C . VAL A 1 327 ? 23.191 1.128 -17.863 1.00 92.25 327 VAL A C 1
ATOM 2592 O O . VAL A 1 327 ? 22.424 1.576 -18.719 1.00 92.25 327 VAL A O 1
ATOM 2595 N N . PHE A 1 328 ? 23.065 1.412 -16.568 1.00 94.44 328 PHE A N 1
ATOM 2596 C 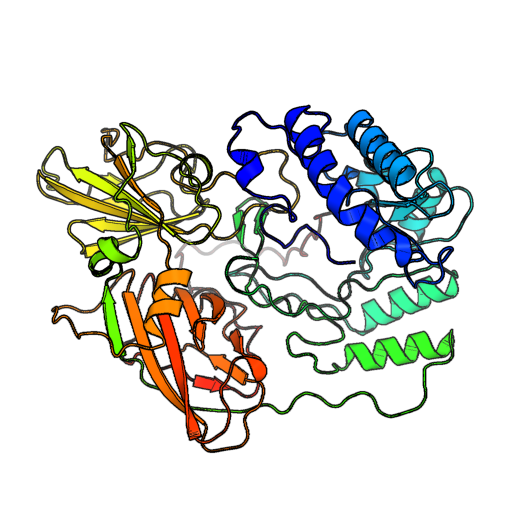CA . PHE A 1 328 ? 22.009 2.259 -16.011 1.00 94.44 328 PHE A CA 1
ATOM 2597 C C . PHE A 1 328 ? 22.120 3.719 -16.479 1.00 94.44 328 PHE A C 1
ATOM 2599 O O . PHE A 1 328 ? 23.160 4.352 -16.327 1.00 94.44 328 PHE A O 1
ATOM 2606 N N . GLN A 1 329 ? 21.028 4.248 -17.036 1.00 95.31 329 GLN A N 1
ATOM 2607 C CA . GLN A 1 329 ? 20.936 5.590 -17.629 1.00 95.31 329 GLN A CA 1
ATOM 2608 C C . GLN A 1 329 ? 20.170 6.580 -16.743 1.00 95.31 329 GLN A C 1
ATOM 2610 O O . GLN A 1 329 ? 20.325 7.793 -16.872 1.00 95.31 329 GLN A O 1
ATOM 2615 N N . GLY A 1 330 ? 19.321 6.078 -15.844 1.00 95.38 330 GLY A N 1
ATOM 2616 C CA . GLY A 1 330 ? 18.535 6.900 -14.933 1.00 95.38 330 GLY A CA 1
ATOM 2617 C C . GLY A 1 330 ? 17.111 6.395 -14.754 1.00 95.38 330 GLY A C 1
ATOM 2618 O O . GLY A 1 330 ? 16.785 5.247 -15.066 1.00 95.38 330 GLY A O 1
ATOM 2619 N N . VAL A 1 331 ? 16.264 7.279 -14.223 1.00 97.25 331 VAL A N 1
ATOM 2620 C CA . VAL A 1 331 ? 14.901 6.948 -13.808 1.00 97.25 331 VAL A CA 1
ATOM 2621 C C . VAL A 1 331 ? 13.881 7.880 -14.452 1.00 97.25 331 VAL A C 1
ATOM 2623 O O . VAL A 1 331 ? 14.053 9.097 -14.397 1.00 97.25 331 VAL A O 1
ATOM 2626 N N . LEU A 1 332 ? 12.810 7.312 -15.006 1.00 97.62 332 LEU A N 1
ATOM 2627 C CA . LEU A 1 332 ? 11.554 8.020 -15.263 1.00 97.62 332 LEU A CA 1
ATOM 2628 C C . LEU A 1 332 ? 10.585 7.772 -14.109 1.00 97.62 332 LEU A C 1
ATOM 2630 O O . LEU A 1 332 ? 10.558 6.684 -13.532 1.00 97.62 332 LEU A O 1
ATOM 2634 N N . GLU A 1 333 ? 9.775 8.765 -13.775 1.00 95.94 333 GLU A N 1
ATOM 2635 C CA . GLU A 1 333 ? 8.866 8.701 -12.638 1.00 95.94 333 GLU A CA 1
ATOM 2636 C C . GLU A 1 333 ? 7.551 9.421 -12.917 1.00 95.94 333 GLU A C 1
ATOM 2638 O O . GLU A 1 333 ? 7.537 10.596 -13.300 1.00 95.94 333 GLU A O 1
ATOM 2643 N N . ARG A 1 334 ? 6.451 8.719 -12.631 1.00 95.62 334 ARG A N 1
ATOM 2644 C CA . ARG A 1 334 ? 5.081 9.217 -12.722 1.00 95.62 334 ARG A CA 1
ATOM 2645 C C . ARG A 1 334 ? 4.940 10.587 -12.053 1.00 95.62 334 ARG A C 1
ATOM 2647 O O . ARG A 1 334 ? 5.267 10.761 -10.881 1.00 95.62 334 ARG A O 1
ATOM 2654 N N . ASN A 1 335 ? 4.427 11.555 -12.805 1.00 91.19 335 ASN A N 1
ATOM 2655 C CA . ASN A 1 335 ? 4.175 12.945 -12.413 1.00 91.19 335 ASN A CA 1
ATOM 2656 C C . ASN A 1 335 ? 5.397 13.764 -11.960 1.00 91.19 335 ASN A C 1
ATOM 2658 O O . ASN A 1 335 ? 5.199 14.880 -11.484 1.00 91.19 335 ASN A O 1
ATOM 2662 N N . MET A 1 336 ? 6.633 13.260 -12.073 1.00 87.81 336 MET A N 1
ATOM 2663 C CA . MET A 1 336 ? 7.816 13.983 -11.573 1.00 87.81 336 MET A CA 1
ATOM 2664 C C . MET A 1 336 ? 8.988 14.046 -12.543 1.00 87.81 336 MET A C 1
ATOM 2666 O O . MET A 1 336 ? 9.624 15.094 -12.640 1.00 87.81 336 MET A O 1
ATOM 2670 N N . ARG A 1 337 ? 9.291 12.965 -13.266 1.00 89.56 337 ARG A N 1
ATOM 2671 C CA . ARG A 1 337 ? 10.364 12.961 -14.265 1.00 89.56 337 ARG A CA 1
ATOM 2672 C C . ARG A 1 337 ? 9.914 12.218 -15.509 1.00 89.56 337 ARG A C 1
ATOM 2674 O O . ARG A 1 337 ? 9.872 10.993 -15.530 1.00 89.56 337 ARG A O 1
ATOM 2681 N N . ASP A 1 338 ? 9.598 12.982 -16.539 1.00 90.50 338 ASP A N 1
ATOM 2682 C CA . ASP A 1 338 ? 8.975 12.515 -17.774 1.00 90.50 338 ASP A CA 1
ATOM 2683 C C . ASP A 1 338 ? 9.978 12.142 -18.872 1.00 90.50 338 ASP A C 1
ATOM 2685 O O . ASP A 1 338 ? 9.625 11.379 -19.768 1.00 90.50 338 ASP A O 1
ATOM 2689 N N . LYS A 1 339 ? 11.231 12.613 -18.786 1.00 95.19 339 LYS A N 1
ATOM 2690 C CA . LYS A 1 339 ? 12.261 12.368 -19.806 1.00 95.19 339 LYS A CA 1
ATOM 2691 C C . LYS A 1 339 ? 13.656 12.023 -19.275 1.00 95.19 339 LYS A C 1
ATOM 2693 O O . LYS A 1 339 ? 14.097 12.477 -18.212 1.00 95.19 339 LYS A O 1
ATOM 2698 N N . LEU A 1 340 ? 14.375 11.254 -20.089 1.00 96.38 340 LEU A N 1
ATOM 2699 C CA . LEU A 1 340 ? 15.816 10.999 -20.037 1.00 96.38 340 LEU A CA 1
ATOM 2700 C C . LEU A 1 340 ? 16.439 11.346 -21.391 1.00 96.38 340 LEU A C 1
ATOM 2702 O O . LEU A 1 340 ? 15.726 11.581 -22.360 1.00 96.38 340 LEU A O 1
ATOM 2706 N N . PHE A 1 341 ? 17.765 11.365 -21.465 1.00 97.19 341 PHE A N 1
ATOM 2707 C CA . PHE A 1 341 ? 18.483 11.485 -22.730 1.00 97.19 341 PHE A CA 1
ATOM 2708 C C . PHE A 1 341 ? 19.326 10.235 -22.918 1.00 97.19 341 PHE A C 1
ATOM 2710 O O . PHE A 1 341 ? 20.092 9.878 -22.026 1.00 97.19 341 PHE A O 1
ATOM 2717 N N . LEU A 1 342 ? 19.144 9.556 -24.047 1.00 96.31 342 LEU A N 1
ATOM 2718 C CA . LEU A 1 342 ? 19.798 8.286 -24.335 1.00 96.31 342 LEU A CA 1
ATOM 2719 C C . LEU A 1 342 ? 20.739 8.416 -25.528 1.00 96.31 342 LEU A C 1
ATOM 2721 O O . LEU A 1 342 ? 20.509 9.202 -26.446 1.00 96.31 342 LEU A O 1
ATOM 2725 N N . MET A 1 343 ? 21.779 7.591 -25.505 1.00 95.75 343 MET A N 1
ATOM 2726 C CA . MET A 1 343 ? 22.693 7.337 -26.612 1.00 95.75 343 MET A CA 1
ATOM 2727 C C . MET A 1 343 ? 22.850 5.824 -26.756 1.00 95.75 343 MET A C 1
ATOM 2729 O O . MET A 1 343 ? 22.705 5.086 -25.780 1.00 95.75 343 MET A O 1
ATOM 2733 N N . GLY A 1 344 ? 23.148 5.349 -27.959 1.00 94.75 344 GLY A N 1
ATOM 2734 C CA . GLY A 1 344 ? 23.294 3.918 -28.208 1.00 94.75 344 GLY A CA 1
ATOM 2735 C C . GLY A 1 344 ? 23.576 3.612 -29.669 1.00 94.75 344 GLY A C 1
ATOM 2736 O O . GLY A 1 344 ? 23.411 4.462 -30.540 1.00 94.75 344 GLY A O 1
ATOM 2737 N N . LYS A 1 345 ? 24.038 2.397 -29.952 1.00 96.25 345 LYS A N 1
ATOM 2738 C CA . LYS A 1 345 ? 24.334 1.949 -31.315 1.00 96.25 345 LYS A CA 1
ATOM 2739 C C . LYS A 1 345 ? 23.126 1.226 -31.903 1.00 96.25 345 LYS A C 1
ATOM 2741 O O . LYS A 1 345 ? 22.250 0.769 -31.173 1.00 96.25 345 LYS A O 1
ATOM 2746 N N . LEU A 1 346 ? 23.093 1.090 -33.226 1.00 96.06 346 LEU A N 1
ATOM 2747 C CA . LEU A 1 346 ? 22.178 0.161 -33.888 1.00 96.06 346 LEU A CA 1
ATOM 2748 C C . LEU A 1 346 ? 22.274 -1.223 -33.224 1.00 96.06 346 LEU A C 1
ATOM 2750 O O . LEU A 1 346 ? 23.367 -1.769 -33.081 1.00 96.06 346 LEU A O 1
ATOM 2754 N N . GLY A 1 347 ? 21.131 -1.778 -32.823 1.00 96.38 347 GLY A N 1
ATOM 2755 C CA . GLY A 1 347 ? 21.053 -3.067 -32.139 1.00 96.38 347 GLY A CA 1
ATOM 2756 C C . GLY A 1 347 ? 21.372 -3.025 -30.642 1.00 96.38 347 GLY A C 1
ATOM 2757 O O . GLY A 1 347 ? 21.295 -4.071 -29.999 1.00 96.38 347 GLY A O 1
ATOM 2758 N N . SER A 1 348 ? 21.682 -1.856 -30.065 1.00 97.31 348 SER A N 1
ATOM 2759 C CA . SER A 1 348 ? 21.798 -1.711 -28.610 1.00 97.31 348 SER A CA 1
ATOM 2760 C C . SER A 1 348 ? 20.491 -2.111 -27.936 1.00 97.31 348 SER A C 1
ATOM 2762 O O . SER A 1 348 ? 19.393 -1.767 -28.382 1.00 97.31 348 SER A O 1
ATOM 2764 N N . LYS A 1 349 ? 20.622 -2.845 -26.838 1.00 97.38 349 LYS A N 1
ATOM 2765 C CA . LYS A 1 349 ? 19.514 -3.384 -26.061 1.00 97.38 349 LYS A CA 1
ATOM 2766 C C . LYS A 1 349 ? 19.018 -2.331 -25.078 1.00 97.38 349 LYS A C 1
ATOM 2768 O O . LYS A 1 349 ? 19.754 -1.949 -24.170 1.00 97.38 349 LYS A O 1
ATOM 2773 N N . LEU A 1 350 ? 17.774 -1.894 -25.237 1.00 98.12 350 LEU A N 1
ATOM 2774 C CA . LEU A 1 350 ? 17.108 -0.980 -24.314 1.00 98.12 350 LEU A CA 1
ATOM 2775 C C . LEU A 1 350 ? 16.255 -1.786 -23.335 1.00 98.12 350 LEU A C 1
ATOM 2777 O O . LEU A 1 350 ? 15.306 -2.453 -23.738 1.00 98.12 350 LEU A O 1
ATOM 2781 N N . ASP A 1 351 ? 16.600 -1.701 -22.057 1.00 98.44 351 ASP A N 1
ATOM 2782 C CA . ASP A 1 351 ? 15.942 -2.369 -20.941 1.00 98.44 351 ASP A CA 1
ATOM 2783 C C . ASP A 1 351 ? 15.275 -1.330 -20.032 1.00 98.44 351 ASP A C 1
ATOM 2785 O O . ASP A 1 351 ? 15.917 -0.395 -19.560 1.00 98.44 351 ASP A O 1
ATOM 2789 N N . ILE A 1 352 ? 13.986 -1.502 -19.753 1.00 98.50 352 ILE A N 1
ATOM 2790 C CA . ILE A 1 352 ? 13.204 -0.645 -18.862 1.00 98.50 352 ILE A CA 1
ATOM 2791 C C . ILE A 1 352 ? 12.608 -1.533 -17.776 1.00 98.50 352 ILE A C 1
ATOM 2793 O O . ILE A 1 352 ? 11.624 -2.239 -18.003 1.00 98.50 352 ILE A O 1
ATOM 2797 N N . LEU A 1 353 ? 13.211 -1.526 -16.589 1.00 98.69 353 LEU A N 1
ATOM 2798 C CA . LEU A 1 353 ? 12.633 -2.199 -15.431 1.00 98.69 353 LEU A CA 1
ATOM 2799 C C . LEU A 1 353 ? 11.590 -1.274 -14.813 1.00 98.69 353 LEU A C 1
ATOM 2801 O O . LEU A 1 353 ? 11.925 -0.200 -14.324 1.00 98.69 353 LEU A O 1
ATOM 2805 N N . LEU A 1 354 ? 10.335 -1.692 -14.820 1.00 98.50 354 LEU A N 1
ATOM 2806 C CA . LEU A 1 354 ? 9.233 -0.927 -14.274 1.00 98.50 354 LEU A CA 1
ATOM 2807 C C . LEU A 1 354 ? 8.815 -1.459 -12.907 1.00 98.50 354 LEU A C 1
ATOM 2809 O O . LEU A 1 354 ? 8.591 -2.659 -12.751 1.00 98.50 354 LEU A O 1
ATOM 2813 N N . GLU A 1 355 ? 8.665 -0.565 -11.938 1.00 98.62 355 GLU A N 1
ATOM 2814 C CA . GLU A 1 355 ? 8.126 -0.853 -10.613 1.00 98.62 355 GLU A CA 1
ATOM 2815 C C . GLU A 1 355 ? 6.670 -0.392 -10.503 1.00 98.62 355 GLU A C 1
ATOM 2817 O O . GLU A 1 355 ? 6.349 0.776 -10.743 1.00 98.62 355 GLU A O 1
ATOM 2822 N N . ASN A 1 356 ? 5.804 -1.302 -10.051 1.00 97.69 356 ASN A N 1
ATOM 2823 C CA . ASN A 1 356 ? 4.497 -0.948 -9.505 1.00 97.69 356 ASN A CA 1
ATOM 2824 C C . ASN A 1 356 ? 4.680 -0.497 -8.049 1.00 97.69 356 ASN A C 1
ATOM 2826 O O . ASN A 1 356 ? 4.993 -1.316 -7.174 1.00 97.69 356 ASN A O 1
ATOM 2830 N N . MET A 1 357 ? 4.473 0.792 -7.782 1.00 97.12 357 MET A N 1
ATOM 2831 C CA . MET A 1 357 ? 4.696 1.410 -6.471 1.00 97.12 357 MET A CA 1
ATOM 2832 C C . MET A 1 357 ? 3.474 1.354 -5.544 1.00 97.12 357 MET A C 1
ATOM 2834 O O . MET A 1 357 ? 3.502 1.951 -4.472 1.00 97.12 357 MET A O 1
ATOM 2838 N N . GLY A 1 358 ? 2.437 0.608 -5.926 1.00 94.56 358 GLY A N 1
ATOM 2839 C CA . GLY A 1 358 ? 1.144 0.547 -5.247 1.00 94.56 358 GLY A CA 1
ATOM 2840 C C . GLY A 1 358 ? 0.065 1.159 -6.135 1.00 94.56 358 GLY A C 1
ATOM 2841 O O . GLY A 1 358 ? 0.279 2.201 -6.755 1.00 94.56 358 GLY A O 1
ATOM 2842 N N . ARG A 1 359 ? -1.089 0.497 -6.262 1.00 93.44 359 ARG A N 1
ATOM 2843 C CA . ARG A 1 359 ? -2.217 1.061 -7.027 1.00 93.44 359 ARG A CA 1
ATOM 2844 C C . ARG A 1 359 ? -2.964 2.100 -6.209 1.00 93.44 359 ARG A C 1
ATOM 2846 O O . ARG A 1 359 ? -3.059 1.953 -4.991 1.00 93.44 359 ARG A O 1
ATOM 2853 N N . LEU A 1 360 ? -3.521 3.088 -6.909 1.00 90.94 360 LEU A N 1
ATOM 2854 C CA . LEU A 1 360 ? -4.415 4.076 -6.319 1.00 90.94 360 LEU A CA 1
ATOM 2855 C C . LEU A 1 360 ? -5.534 3.387 -5.535 1.00 90.94 360 LEU A C 1
ATOM 2857 O O . LEU A 1 360 ? -6.160 2.447 -6.029 1.00 90.94 360 LEU A O 1
ATOM 2861 N N . SER A 1 361 ? -5.747 3.843 -4.309 1.00 82.00 361 SER A N 1
ATOM 2862 C CA . SER A 1 361 ? -6.644 3.205 -3.347 1.00 82.00 361 SER A CA 1
ATOM 2863 C C . SER A 1 361 ? -7.763 4.127 -2.859 1.00 82.00 361 SER A C 1
ATOM 2865 O O . SER A 1 361 ? -8.749 3.635 -2.315 1.00 82.00 361 SER A O 1
ATOM 2867 N N . PHE A 1 362 ? -7.677 5.432 -3.134 1.00 73.25 362 PHE A N 1
ATOM 2868 C CA . PHE A 1 362 ? -8.726 6.414 -2.857 1.00 73.25 362 PHE A CA 1
ATOM 2869 C C . PHE A 1 362 ? -8.881 7.454 -3.980 1.00 73.25 362 PHE A C 1
ATOM 2871 O O . PHE A 1 362 ? -7.925 7.761 -4.696 1.00 73.25 362 PHE A O 1
ATOM 2878 N N . GLY A 1 363 ? -10.095 8.002 -4.127 1.00 59.78 363 GLY A N 1
ATOM 2879 C CA . GLY A 1 363 ? -10.383 9.226 -4.891 1.00 59.78 363 GLY A CA 1
ATOM 2880 C C . GLY A 1 363 ? -10.255 9.155 -6.418 1.00 59.78 363 GLY A C 1
ATOM 2881 O O . GLY A 1 363 ? -10.445 10.166 -7.090 1.00 59.78 363 GLY A O 1
ATOM 2882 N N . SER A 1 364 ? -9.930 7.996 -6.998 1.00 62.53 364 SER A N 1
ATOM 2883 C CA . SER A 1 364 ? -9.820 7.847 -8.452 1.00 62.53 364 SER A CA 1
ATOM 2884 C C . SER A 1 364 ? -11.025 7.110 -9.025 1.00 62.53 364 SER A C 1
ATOM 2886 O O . SER A 1 364 ? -11.229 5.936 -8.727 1.00 62.53 364 SER A O 1
ATOM 2888 N N . ASN A 1 365 ? -11.765 7.759 -9.928 1.00 60.78 365 ASN A N 1
ATOM 2889 C CA . ASN A 1 365 ? -12.819 7.119 -10.733 1.00 60.78 365 ASN A CA 1
ATOM 2890 C C . ASN A 1 365 ? -12.251 6.293 -11.903 1.00 60.78 365 ASN A C 1
ATOM 2892 O O . ASN A 1 365 ? -13.001 5.791 -12.731 1.00 60.78 365 ASN A O 1
ATOM 2896 N N . SER A 1 366 ? -10.925 6.179 -12.001 1.00 68.12 366 SER A N 1
ATOM 2897 C CA . SER A 1 366 ? -10.232 5.512 -13.101 1.00 68.12 366 SER A CA 1
ATOM 2898 C C . SER A 1 366 ? -9.411 4.330 -12.605 1.00 68.12 366 SER A C 1
ATOM 2900 O O . SER A 1 366 ? -8.681 4.448 -11.615 1.00 68.12 366 SER A O 1
ATOM 2902 N N . SER A 1 367 ? -9.462 3.234 -13.356 1.00 83.25 367 SER A N 1
ATOM 2903 C CA . SER A 1 367 ? -8.613 2.057 -13.187 1.00 83.25 367 SER A CA 1
ATOM 2904 C C . SER A 1 367 ? -7.125 2.421 -13.260 1.00 83.25 367 SER A C 1
ATOM 2906 O O . SER A 1 367 ? -6.650 2.968 -14.255 1.00 83.25 367 SER A O 1
ATOM 2908 N N . ASP A 1 368 ? -6.371 2.129 -12.198 1.00 91.31 368 ASP A N 1
ATOM 2909 C CA . ASP A 1 368 ? -4.934 2.417 -12.119 1.00 91.31 368 ASP A CA 1
ATOM 2910 C C . ASP A 1 368 ? -4.106 1.237 -12.645 1.00 91.31 368 ASP A C 1
ATOM 2912 O O . ASP A 1 368 ? -3.539 0.451 -11.880 1.00 91.31 368 ASP A O 1
ATOM 2916 N N . PHE A 1 369 ? -4.061 1.113 -13.972 1.00 94.44 369 PHE A N 1
ATOM 2917 C CA . PHE A 1 369 ? -3.174 0.177 -14.661 1.00 94.44 369 PHE A CA 1
ATOM 2918 C C . PHE A 1 369 ? -1.710 0.482 -14.358 1.00 94.44 369 PHE A C 1
ATOM 2920 O O . PHE A 1 369 ? -1.316 1.640 -14.179 1.00 94.44 369 PHE A O 1
ATOM 2927 N N . LYS A 1 370 ? -0.892 -0.570 -14.335 1.00 96.81 370 LYS A N 1
ATOM 2928 C CA . LYS A 1 370 ? 0.552 -0.470 -14.108 1.00 96.81 370 LYS A CA 1
ATOM 2929 C C . LYS A 1 370 ? 1.291 -0.932 -15.344 1.00 96.81 370 LYS A C 1
ATOM 2931 O O . LYS A 1 370 ? 0.785 -1.751 -16.104 1.00 96.81 370 LYS A O 1
ATOM 2936 N N . GLY A 1 371 ? 2.490 -0.420 -15.569 1.00 97.31 371 GLY A N 1
ATOM 2937 C CA . GLY A 1 371 ? 3.170 -0.669 -16.833 1.00 97.31 371 GLY A CA 1
ATOM 2938 C C . GLY A 1 371 ? 3.584 0.598 -17.564 1.00 97.31 371 GLY A C 1
ATOM 2939 O O . GLY A 1 371 ? 3.481 1.717 -17.061 1.00 97.31 371 GLY A O 1
ATOM 2940 N N . LEU A 1 372 ? 4.045 0.380 -18.786 1.00 97.56 372 LEU A N 1
ATOM 2941 C CA . LEU A 1 372 ? 4.064 1.405 -19.813 1.00 97.56 372 LEU A CA 1
ATOM 2942 C C . LEU A 1 372 ? 2.663 1.446 -20.426 1.00 97.56 372 LEU A C 1
ATOM 2944 O O . LEU A 1 372 ? 2.257 0.487 -21.081 1.00 97.56 372 LEU A O 1
ATOM 2948 N N . LEU A 1 373 ? 1.915 2.511 -20.143 1.00 95.69 373 LEU A N 1
ATOM 2949 C CA . LEU A 1 373 ? 0.546 2.688 -20.640 1.00 95.69 373 LEU A CA 1
ATOM 2950 C C . LEU A 1 373 ? 0.506 3.234 -22.069 1.00 95.69 373 LEU A C 1
ATOM 2952 O O . LEU A 1 373 ? -0.494 3.089 -22.757 1.00 95.69 373 LEU A O 1
ATOM 2956 N N . GLU A 1 374 ? 1.608 3.840 -22.498 1.00 95.94 374 GLU A N 1
ATOM 2957 C CA . GLU A 1 374 ? 1.801 4.407 -23.827 1.00 95.94 374 GLU A CA 1
ATOM 2958 C C . GLU A 1 374 ? 3.144 3.918 -24.386 1.00 95.94 374 GLU A C 1
ATOM 2960 O O . GLU A 1 374 ? 4.055 3.584 -23.612 1.00 95.94 374 GLU A O 1
ATOM 2965 N N . PRO A 1 375 ? 3.311 3.864 -25.717 1.00 95.94 375 PRO A N 1
ATOM 2966 C CA . PRO A 1 375 ? 4.568 3.447 -26.310 1.00 95.94 375 PRO A CA 1
ATOM 2967 C C . PRO A 1 375 ? 5.662 4.505 -26.080 1.00 95.94 375 PRO A C 1
ATOM 2969 O O . PRO A 1 375 ? 5.454 5.685 -26.374 1.00 95.94 375 PRO A O 1
ATOM 2972 N N . PRO A 1 376 ? 6.849 4.110 -25.583 1.00 97.38 376 PRO A N 1
ATOM 2973 C CA . PRO A 1 376 ? 7.963 5.035 -25.421 1.00 97.38 376 PRO A CA 1
ATOM 2974 C C . PRO A 1 376 ? 8.420 5.656 -26.745 1.00 97.38 376 PRO A C 1
ATOM 2976 O O . PRO A 1 376 ? 8.473 4.986 -27.780 1.00 97.38 376 PRO A O 1
ATOM 2979 N N . ILE A 1 377 ? 8.813 6.926 -26.688 1.00 97.62 377 ILE A N 1
ATOM 2980 C CA . ILE A 1 377 ? 9.317 7.705 -27.819 1.00 97.62 377 ILE A CA 1
ATOM 2981 C C . ILE A 1 377 ? 10.784 8.053 -27.578 1.00 97.62 377 ILE A C 1
ATOM 2983 O O . ILE A 1 377 ? 11.163 8.487 -26.489 1.00 97.62 377 ILE A O 1
ATOM 2987 N N . LEU A 1 378 ? 11.596 7.891 -28.621 1.00 97.00 378 LEU A N 1
ATOM 2988 C CA . LEU A 1 378 ? 12.996 8.294 -28.664 1.00 97.00 378 LEU A CA 1
ATOM 2989 C C . LEU A 1 378 ? 13.196 9.303 -29.801 1.00 97.00 378 LEU A C 1
ATOM 2991 O O . LEU A 1 378 ? 13.103 8.961 -30.982 1.00 97.00 378 LEU A O 1
ATOM 2995 N N . GLY A 1 379 ? 13.399 10.570 -29.441 1.00 94.69 379 GLY A N 1
ATOM 2996 C CA . GLY A 1 379 ? 13.364 11.699 -30.367 1.00 94.69 379 GLY A CA 1
ATOM 2997 C C . GLY A 1 379 ? 11.974 11.840 -30.987 1.00 94.69 379 GLY A C 1
ATOM 2998 O O . GLY A 1 379 ? 11.023 12.220 -30.307 1.00 94.69 379 GLY A O 1
ATOM 2999 N N . HIS A 1 380 ? 11.857 11.484 -32.266 1.00 93.38 380 HIS A N 1
ATOM 3000 C CA . HIS A 1 380 ? 10.592 11.452 -33.012 1.00 93.38 380 HIS A CA 1
ATOM 3001 C C . HIS A 1 380 ? 10.136 10.029 -33.371 1.00 93.38 380 HIS A C 1
ATOM 3003 O O . HIS A 1 380 ? 9.148 9.855 -34.079 1.00 93.38 380 HIS A O 1
ATOM 3009 N N . THR A 1 381 ? 10.856 9.005 -32.903 1.00 95.19 381 THR A N 1
ATOM 3010 C CA . THR A 1 381 ? 10.592 7.607 -33.254 1.00 95.19 381 THR A CA 1
ATOM 3011 C C . THR A 1 381 ? 9.840 6.914 -32.129 1.00 95.19 381 THR A C 1
ATOM 3013 O O . THR A 1 381 ? 10.325 6.849 -30.999 1.00 95.19 381 THR A O 1
ATOM 3016 N N . VAL A 1 382 ? 8.676 6.347 -32.444 1.00 97.25 382 VAL A N 1
ATOM 3017 C CA . VAL A 1 382 ? 7.961 5.446 -31.534 1.00 97.25 382 VAL A CA 1
ATOM 3018 C C . VAL A 1 382 ? 8.698 4.109 -31.485 1.00 97.25 382 VAL A C 1
ATOM 3020 O O . VAL A 1 382 ? 8.932 3.481 -32.520 1.00 97.25 382 VAL A O 1
ATOM 3023 N N . LEU A 1 383 ? 9.071 3.665 -30.286 1.00 97.56 383 LEU A N 1
ATOM 3024 C CA . LEU A 1 383 ? 9.743 2.385 -30.097 1.00 97.56 383 LEU A CA 1
ATOM 3025 C C . LEU A 1 383 ? 8.730 1.236 -30.118 1.00 97.56 383 LEU A C 1
ATOM 3027 O O . LEU A 1 383 ? 7.717 1.254 -29.416 1.00 97.56 383 LEU A O 1
ATOM 3031 N N . THR A 1 384 ? 9.035 0.208 -30.904 1.00 97.62 384 THR A N 1
ATOM 3032 C CA . THR A 1 384 ? 8.170 -0.961 -31.125 1.00 97.62 384 THR A CA 1
ATOM 3033 C C . THR A 1 384 ? 8.931 -2.263 -30.857 1.00 97.62 384 THR A C 1
ATOM 3035 O O . THR A 1 384 ? 10.095 -2.226 -30.460 1.00 97.62 384 THR A O 1
ATOM 3038 N N . GLN A 1 385 ? 8.283 -3.413 -31.065 1.00 97.88 385 GLN A N 1
ATOM 3039 C CA . GLN A 1 385 ? 8.875 -4.754 -30.918 1.00 97.88 385 GLN A CA 1
ATOM 3040 C C . GLN A 1 385 ? 9.386 -5.014 -29.495 1.00 97.88 385 GLN A C 1
ATOM 3042 O O . GLN A 1 385 ? 10.581 -5.150 -29.231 1.00 97.88 385 GLN A O 1
ATOM 3047 N N . TRP A 1 386 ? 8.442 -5.060 -28.563 1.00 98.50 386 TRP A N 1
ATOM 3048 C CA . TRP A 1 386 ? 8.685 -5.215 -27.140 1.00 98.50 386 TRP A CA 1
ATOM 3049 C C . TRP A 1 386 ? 8.665 -6.677 -26.701 1.00 98.50 386 TRP A C 1
ATOM 3051 O O . TRP A 1 386 ? 7.741 -7.432 -27.004 1.00 98.50 386 TRP A O 1
ATOM 3061 N N . MET A 1 387 ? 9.659 -7.031 -25.894 1.00 98.62 387 MET A N 1
ATOM 3062 C CA . MET A 1 387 ? 9.704 -8.232 -25.068 1.00 98.62 387 MET A CA 1
ATOM 3063 C C . MET A 1 387 ? 9.410 -7.846 -23.619 1.00 98.62 387 MET A C 1
ATOM 3065 O O . MET A 1 387 ? 10.128 -7.038 -23.030 1.00 98.62 387 MET A O 1
ATOM 3069 N N . MET A 1 388 ? 8.379 -8.431 -23.024 1.00 98.56 388 MET A N 1
ATOM 3070 C CA . MET A 1 388 ? 7.966 -8.161 -21.646 1.00 98.56 388 MET A CA 1
ATOM 3071 C C . MET A 1 388 ? 8.243 -9.380 -20.779 1.00 98.56 388 MET A C 1
ATOM 3073 O O . MET A 1 388 ? 7.770 -10.475 -21.076 1.00 98.56 388 MET A O 1
ATOM 3077 N N . PHE A 1 389 ? 8.989 -9.189 -19.696 1.00 98.38 389 PHE A N 1
ATOM 3078 C CA . PHE A 1 389 ? 9.357 -10.240 -18.755 1.00 98.38 389 PHE A CA 1
ATOM 3079 C C . PHE A 1 389 ? 8.685 -9.969 -17.407 1.00 98.38 389 PHE A C 1
ATOM 3081 O O . PHE A 1 389 ? 9.191 -9.156 -16.623 1.00 98.38 389 PHE A O 1
ATOM 3088 N N . PRO A 1 390 ? 7.567 -10.649 -17.104 1.00 97.69 390 PRO A N 1
ATOM 3089 C CA . PRO A 1 390 ? 7.026 -10.674 -15.757 1.00 97.69 390 PRO A CA 1
ATOM 3090 C C . PRO A 1 390 ? 8.034 -11.309 -14.788 1.00 97.69 390 PRO A C 1
ATOM 3092 O O . PRO A 1 390 ? 8.482 -12.436 -15.026 1.00 97.69 390 PRO A O 1
ATOM 3095 N N . LEU A 1 391 ? 8.419 -10.610 -13.714 1.00 97.62 391 LEU A N 1
ATOM 3096 C CA . LEU A 1 391 ? 9.515 -11.037 -12.836 1.00 97.62 391 LEU A CA 1
ATOM 3097 C C . LEU A 1 391 ? 8.997 -11.653 -11.533 1.00 97.62 391 LEU A C 1
ATOM 3099 O O . LEU A 1 391 ? 8.484 -10.973 -10.645 1.00 97.62 391 LEU A O 1
ATOM 3103 N N . LYS A 1 392 ? 9.223 -12.957 -11.357 1.00 95.75 392 LYS A N 1
ATOM 3104 C CA . LYS A 1 392 ? 8.846 -13.715 -10.151 1.00 95.75 392 LYS A CA 1
ATOM 3105 C C . LYS A 1 392 ? 9.898 -13.581 -9.033 1.00 95.75 392 LYS A C 1
ATOM 3107 O O . LYS A 1 392 ? 10.399 -14.589 -8.531 1.00 95.75 392 LYS A O 1
ATOM 3112 N N . ILE A 1 393 ? 10.228 -12.349 -8.631 1.00 96.06 393 ILE A N 1
ATOM 3113 C CA . ILE A 1 393 ? 11.327 -12.053 -7.684 1.00 96.06 393 ILE A CA 1
ATOM 3114 C C . ILE A 1 393 ? 11.138 -12.755 -6.333 1.00 96.06 393 ILE A C 1
ATOM 3116 O O . ILE A 1 393 ? 12.053 -13.434 -5.876 1.00 96.06 393 ILE A O 1
ATOM 3120 N N . ASP A 1 394 ? 9.948 -12.683 -5.727 1.00 94.75 394 ASP A N 1
ATOM 3121 C CA . ASP A 1 394 ? 9.685 -13.335 -4.433 1.00 94.75 394 ASP A CA 1
ATOM 3122 C C . ASP A 1 394 ? 9.928 -14.850 -4.479 1.00 94.75 394 ASP A C 1
ATOM 3124 O O . ASP A 1 394 ? 10.445 -15.434 -3.525 1.00 94.75 394 ASP A O 1
ATOM 3128 N N . LYS A 1 395 ? 9.577 -15.506 -5.596 1.00 92.00 395 LYS A N 1
ATOM 3129 C CA . LYS A 1 395 ? 9.825 -16.944 -5.776 1.00 92.00 395 LYS A CA 1
ATOM 3130 C C . LYS A 1 395 ? 11.318 -17.232 -5.883 1.00 92.00 395 LYS A C 1
ATOM 3132 O O . LYS A 1 395 ? 11.784 -18.185 -5.262 1.00 92.00 395 LYS A O 1
ATOM 3137 N N . LEU A 1 396 ? 12.058 -16.403 -6.620 1.00 90.25 396 LEU A N 1
ATOM 3138 C CA . LEU A 1 396 ? 13.507 -16.530 -6.749 1.00 90.25 396 LEU A CA 1
ATOM 3139 C C . LEU A 1 396 ? 14.208 -16.363 -5.396 1.00 90.25 396 LEU A C 1
ATOM 3141 O O . LEU A 1 396 ? 15.011 -17.209 -5.017 1.00 90.25 396 LEU A O 1
ATOM 3145 N N . VAL A 1 397 ? 13.867 -15.320 -4.635 1.00 90.38 397 VAL A N 1
ATOM 3146 C CA . VAL A 1 397 ? 14.490 -15.048 -3.331 1.00 90.38 397 VAL A CA 1
ATOM 3147 C C . VAL A 1 397 ? 14.161 -16.142 -2.311 1.00 90.38 397 VAL A C 1
ATOM 3149 O O . VAL A 1 397 ? 15.052 -16.579 -1.580 1.00 90.38 397 VAL A O 1
ATOM 3152 N N . LYS A 1 398 ? 12.923 -16.659 -2.301 1.00 86.56 398 LYS A N 1
ATOM 3153 C CA . LYS A 1 398 ? 12.560 -17.838 -1.495 1.00 86.56 398 LYS A CA 1
ATOM 3154 C C . LYS A 1 398 ? 13.372 -19.072 -1.891 1.00 86.56 398 LYS A C 1
ATOM 3156 O O . LYS A 1 398 ? 13.853 -19.785 -1.017 1.00 86.56 398 LYS A O 1
ATOM 3161 N N . TRP A 1 399 ? 13.578 -19.304 -3.188 1.00 77.62 399 TRP A N 1
ATOM 3162 C CA . TRP A 1 399 ? 14.389 -20.421 -3.681 1.00 77.62 399 TRP A CA 1
ATOM 3163 C C . TRP A 1 399 ? 15.895 -20.240 -3.453 1.00 77.62 399 TRP A C 1
ATOM 3165 O O . TRP A 1 399 ? 16.619 -21.222 -3.380 1.00 77.62 399 TRP A O 1
ATOM 3175 N N . TRP A 1 400 ? 16.393 -19.014 -3.295 1.00 76.31 400 TRP A N 1
ATOM 3176 C CA . TRP A 1 400 ? 17.785 -18.758 -2.915 1.00 76.31 400 TRP A CA 1
ATOM 3177 C C . TRP A 1 400 ? 18.076 -19.020 -1.442 1.00 76.31 400 TRP A C 1
ATOM 3179 O O . TRP A 1 400 ? 19.243 -19.047 -1.055 1.00 76.31 400 TRP A O 1
ATOM 3189 N N . PHE A 1 401 ? 17.065 -19.191 -0.597 1.00 62.00 401 PHE A N 1
ATOM 3190 C CA . PHE A 1 401 ? 17.267 -19.464 0.821 1.00 62.00 401 PHE A CA 1
ATOM 3191 C C . PHE A 1 401 ? 18.087 -20.748 1.116 1.00 62.00 401 PHE A C 1
ATOM 3193 O O . PHE A 1 401 ? 18.995 -20.657 1.941 1.00 62.00 401 PHE A O 1
ATOM 3200 N N . PRO A 1 402 ? 17.901 -21.894 0.423 1.00 57.06 402 PRO A N 1
ATOM 3201 C CA . PRO A 1 402 ? 18.667 -23.119 0.658 1.00 57.06 402 PRO A CA 1
ATOM 3202 C C . PRO A 1 402 ? 20.013 -23.187 -0.091 1.00 57.06 402 PRO A C 1
ATOM 3204 O O . PRO A 1 402 ? 20.787 -24.107 0.157 1.00 57.06 402 PRO A O 1
ATOM 3207 N N . LEU A 1 403 ? 20.309 -22.266 -1.021 1.00 54.09 403 LEU A N 1
ATOM 3208 C CA . LEU A 1 403 ? 21.463 -22.369 -1.925 1.00 54.09 403 LEU A CA 1
ATOM 3209 C C . LEU A 1 403 ? 22.481 -21.240 -1.703 1.00 54.09 403 LEU A C 1
ATOM 3211 O O . LEU A 1 403 ? 22.145 -20.050 -1.675 1.00 54.09 403 LEU A O 1
ATOM 3215 N N . GLN A 1 404 ? 23.760 -21.612 -1.598 1.00 52.31 404 GLN A N 1
ATOM 3216 C CA . GLN A 1 404 ? 24.870 -20.676 -1.776 1.00 52.31 404 GLN A CA 1
ATOM 3217 C C . GLN A 1 404 ? 24.973 -20.339 -3.264 1.00 52.31 404 GLN A C 1
ATOM 3219 O O . GLN A 1 404 ? 25.244 -21.196 -4.101 1.00 52.31 404 GLN A O 1
ATOM 3224 N N . LEU A 1 405 ? 24.691 -19.083 -3.596 1.00 55.38 405 LEU A N 1
ATOM 3225 C CA . LEU A 1 405 ? 24.674 -18.603 -4.972 1.00 55.38 405 LEU A CA 1
ATOM 3226 C C . LEU A 1 405 ? 26.073 -18.647 -5.589 1.00 55.38 405 LEU A C 1
ATOM 3228 O O . LEU A 1 405 ? 27.041 -18.166 -4.997 1.00 55.38 405 LEU A O 1
ATOM 3232 N N . LEU A 1 406 ? 26.155 -19.199 -6.803 1.00 48.62 406 LEU A N 1
ATOM 3233 C CA . LEU A 1 406 ? 27.345 -19.153 -7.646 1.00 48.62 406 LEU A CA 1
ATOM 3234 C C . LEU A 1 406 ? 27.688 -17.689 -7.939 1.00 48.62 406 LEU A C 1
ATOM 3236 O O . LEU A 1 406 ? 26.929 -16.986 -8.608 1.00 48.62 406 LEU A O 1
ATOM 3240 N N . LYS A 1 407 ? 28.840 -17.235 -7.438 1.00 50.25 407 LYS A N 1
ATOM 3241 C CA . LYS A 1 407 ? 29.407 -15.925 -7.772 1.00 50.25 407 LYS A CA 1
ATOM 3242 C C . LYS A 1 407 ? 29.663 -15.883 -9.278 1.00 50.25 407 LYS A C 1
ATOM 3244 O O . LYS A 1 407 ? 30.518 -16.615 -9.771 1.00 50.25 407 LYS A O 1
ATOM 3249 N N . ARG A 1 408 ? 28.945 -15.030 -10.009 1.00 53.22 408 ARG A N 1
ATOM 3250 C CA . ARG A 1 408 ? 29.301 -14.695 -11.393 1.00 53.22 408 ARG A CA 1
ATOM 3251 C C . ARG A 1 408 ? 30.202 -13.452 -11.365 1.00 53.22 408 ARG A C 1
ATOM 3253 O O . ARG A 1 408 ? 29.806 -12.458 -10.760 1.00 53.22 408 ARG A O 1
ATOM 3260 N N . PRO A 1 409 ? 31.412 -13.489 -11.945 1.00 40.97 409 PRO A N 1
ATOM 3261 C CA . PRO A 1 409 ? 32.331 -12.351 -11.902 1.00 40.97 409 PRO A CA 1
ATOM 3262 C C . PRO A 1 409 ? 31.875 -11.286 -12.894 1.00 40.97 409 PRO A C 1
ATOM 3264 O O . PRO A 1 409 ? 31.699 -11.660 -14.042 1.00 40.97 409 PRO A O 1
ATOM 3267 N N . HIS A 1 410 ? 31.720 -10.009 -12.514 1.00 55.38 410 HIS A N 1
ATOM 3268 C CA . HIS A 1 410 ? 31.560 -8.894 -13.469 1.00 55.38 410 HIS A CA 1
ATOM 3269 C C . HIS A 1 410 ? 32.201 -7.578 -12.967 1.00 55.38 410 HIS A C 1
ATOM 3271 O O . HIS A 1 410 ? 32.209 -7.343 -11.754 1.00 55.38 410 HIS A O 1
ATOM 3277 N N . PRO A 1 411 ? 32.728 -6.727 -13.877 1.00 41.19 411 PRO A N 1
ATOM 3278 C CA . PRO A 1 411 ? 33.427 -5.488 -13.548 1.00 41.19 411 PRO A CA 1
ATOM 3279 C C . PRO A 1 411 ? 32.573 -4.235 -13.819 1.00 41.19 411 PRO A C 1
ATOM 3281 O O . PRO A 1 411 ? 32.211 -3.979 -14.960 1.00 41.19 411 PRO A O 1
ATOM 3284 N N . GLN A 1 412 ? 32.297 -3.457 -12.769 1.00 49.38 412 GLN A N 1
ATOM 3285 C CA . GLN A 1 412 ? 32.141 -1.987 -12.683 1.00 49.38 412 GLN A CA 1
ATOM 3286 C C . GLN A 1 412 ? 31.270 -1.641 -11.467 1.00 49.38 412 GLN A C 1
ATOM 3288 O O . GLN A 1 412 ? 30.578 -2.502 -10.923 1.00 49.38 412 GLN A O 1
ATOM 3293 N N . ALA A 1 413 ? 31.360 -0.391 -10.998 1.00 51.75 413 ALA A N 1
ATOM 3294 C CA . ALA A 1 413 ? 30.541 0.103 -9.895 1.00 51.75 413 ALA A CA 1
ATOM 3295 C C . ALA A 1 413 ? 29.051 -0.151 -10.213 1.00 51.75 413 ALA A C 1
ATOM 3297 O O . ALA A 1 413 ? 28.581 0.298 -11.258 1.00 51.75 413 ALA A O 1
ATOM 3298 N N . PRO A 1 414 ? 28.320 -0.899 -9.373 1.00 61.47 414 PRO A N 1
ATOM 3299 C CA . PRO A 1 414 ? 26.966 -1.325 -9.690 1.00 61.47 414 PRO A CA 1
ATOM 3300 C C . PRO A 1 414 ? 26.010 -0.145 -9.521 1.00 61.47 414 PRO A C 1
ATOM 3302 O O . PRO A 1 414 ? 25.556 0.146 -8.417 1.00 61.47 414 PRO A O 1
ATOM 3305 N N . SER A 1 415 ? 25.724 0.548 -10.620 1.00 74.06 415 SER A N 1
ATOM 3306 C CA . SER A 1 415 ? 24.550 1.407 -10.734 1.00 74.06 415 SER A CA 1
ATOM 3307 C C . SER A 1 415 ? 23.398 0.608 -11.349 1.00 74.06 415 SER A C 1
ATOM 3309 O O . SER A 1 415 ? 23.587 -0.203 -12.259 1.00 74.06 415 SER A O 1
ATOM 3311 N N . GLY A 1 416 ? 22.194 0.812 -10.823 1.00 87.62 416 GLY A N 1
ATOM 3312 C CA . GLY A 1 416 ? 20.976 0.143 -11.267 1.00 87.62 416 GLY A CA 1
ATOM 3313 C C . GLY A 1 416 ? 20.652 -1.198 -10.579 1.00 87.62 416 GLY A C 1
ATOM 3314 O O . GLY A 1 416 ? 21.334 -1.625 -9.641 1.00 87.62 416 GLY A O 1
ATOM 3315 N N . PRO A 1 417 ? 19.595 -1.888 -11.055 1.00 95.62 417 PRO A N 1
ATOM 3316 C CA . PRO A 1 417 ? 18.955 -3.011 -10.365 1.00 95.62 417 PRO A CA 1
ATOM 3317 C C . PRO A 1 417 ? 19.874 -4.205 -10.075 1.00 95.62 417 PRO A C 1
ATOM 3319 O O . PRO A 1 417 ? 20.248 -4.965 -10.975 1.00 95.62 417 PRO A O 1
ATOM 3322 N N . THR A 1 418 ? 20.205 -4.410 -8.800 1.00 94.06 418 THR A N 1
ATOM 3323 C CA . THR A 1 418 ? 21.238 -5.360 -8.370 1.00 94.06 418 THR A CA 1
ATOM 3324 C C . THR A 1 418 ? 20.890 -6.043 -7.046 1.00 94.06 418 THR A C 1
ATOM 3326 O O . THR A 1 418 ? 20.431 -5.408 -6.097 1.00 94.06 418 THR A O 1
ATOM 3329 N N . PHE A 1 419 ? 21.140 -7.355 -6.966 1.00 95.31 419 PHE A N 1
ATOM 3330 C CA . PHE A 1 419 ? 20.925 -8.141 -5.753 1.00 95.31 419 PHE A CA 1
ATOM 3331 C C . PHE A 1 419 ? 22.156 -8.162 -4.845 1.00 95.31 419 PHE A C 1
ATOM 3333 O O . PHE A 1 419 ? 23.276 -8.424 -5.290 1.00 95.31 419 PHE A O 1
ATOM 3340 N N . TYR A 1 420 ? 21.916 -7.993 -3.547 1.00 95.06 420 TYR A N 1
ATOM 3341 C CA . TYR A 1 420 ? 22.889 -8.129 -2.468 1.00 95.06 420 TYR A CA 1
ATOM 3342 C C . TYR A 1 420 ? 22.376 -9.098 -1.409 1.00 95.06 420 TYR A C 1
ATOM 3344 O O . TYR A 1 420 ? 21.175 -9.186 -1.165 1.00 95.06 420 TYR A O 1
ATOM 3352 N N . SER A 1 421 ? 23.269 -9.841 -0.759 1.00 95.56 421 SER A N 1
ATOM 3353 C CA . SER A 1 421 ? 22.866 -10.767 0.300 1.00 95.56 421 SER A CA 1
ATOM 3354 C C . SER A 1 421 ? 23.951 -10.980 1.351 1.00 95.56 421 SER A C 1
ATOM 3356 O O . SER A 1 421 ? 25.147 -10.830 1.090 1.00 95.56 421 SER A O 1
ATOM 3358 N N . LYS A 1 422 ? 23.519 -11.354 2.558 1.00 94.50 422 LYS A N 1
ATOM 3359 C CA . LYS A 1 422 ? 24.382 -11.793 3.655 1.00 94.50 422 LYS A CA 1
ATOM 3360 C C . LYS A 1 422 ? 23.661 -12.830 4.503 1.00 94.50 422 LYS A C 1
ATOM 3362 O O . LYS A 1 422 ? 22.481 -12.676 4.809 1.00 94.50 422 LYS A O 1
ATOM 3367 N N . THR A 1 423 ? 24.393 -13.855 4.924 1.00 94.56 423 THR A N 1
ATOM 3368 C CA . THR A 1 423 ? 23.980 -14.740 6.014 1.00 94.56 423 THR A CA 1
ATOM 3369 C C . THR A 1 423 ? 24.629 -14.297 7.319 1.00 94.56 423 THR A C 1
ATOM 3371 O O . THR A 1 423 ? 25.820 -13.970 7.331 1.00 94.56 423 THR A O 1
ATOM 3374 N N . PHE A 1 424 ? 23.871 -14.297 8.410 1.00 93.75 424 PHE A N 1
ATOM 3375 C CA . PHE A 1 424 ? 24.335 -13.868 9.725 1.00 93.75 424 PHE A CA 1
ATOM 3376 C C . PHE A 1 424 ? 23.697 -14.706 10.847 1.00 93.75 424 PHE A C 1
ATOM 3378 O O . PHE A 1 424 ? 22.518 -15.054 10.755 1.00 93.75 424 PHE A O 1
ATOM 3385 N N . PRO A 1 425 ? 24.447 -15.054 11.906 1.00 93.69 425 PRO A N 1
ATOM 3386 C CA . PRO A 1 425 ? 23.880 -15.676 13.095 1.00 93.69 425 PRO A CA 1
ATOM 3387 C C . PRO A 1 425 ? 23.289 -14.622 14.041 1.00 93.69 425 PRO A C 1
ATOM 3389 O O . PRO A 1 425 ? 23.736 -13.475 14.069 1.00 93.69 425 PRO A O 1
ATOM 3392 N N . ILE A 1 426 ? 22.340 -15.036 14.881 1.00 91.38 426 ILE A N 1
ATOM 3393 C CA . ILE A 1 426 ? 21.949 -14.279 16.079 1.00 91.38 426 ILE A CA 1
ATOM 3394 C C . ILE A 1 426 ? 22.667 -14.905 17.278 1.00 91.38 426 ILE A C 1
ATOM 3396 O O . ILE A 1 426 ? 22.480 -16.087 17.574 1.00 91.38 426 ILE A O 1
ATOM 3400 N N . VAL A 1 427 ? 23.527 -14.124 17.940 1.00 83.00 427 VAL A N 1
ATOM 3401 C CA . VAL A 1 427 ? 24.361 -14.586 19.070 1.00 83.00 427 VAL A CA 1
ATOM 3402 C C . VAL A 1 427 ? 23.633 -14.430 20.415 1.00 83.00 427 VAL A C 1
ATOM 3404 O O . VAL A 1 427 ? 23.810 -15.247 21.322 1.00 83.00 427 VAL A O 1
ATOM 3407 N N . GLY A 1 428 ? 22.797 -13.396 20.540 1.00 81.50 428 GLY A N 1
ATOM 3408 C CA . GLY A 1 428 ? 22.016 -13.080 21.738 1.00 81.50 428 GLY A CA 1
ATOM 3409 C C . GLY A 1 428 ? 20.578 -13.602 21.702 1.00 81.50 428 GLY A C 1
ATOM 3410 O O . GLY A 1 428 ? 20.242 -14.524 20.957 1.00 81.50 428 GLY A O 1
ATOM 3411 N N . SER A 1 429 ? 19.724 -13.001 22.528 1.00 84.94 429 SER A N 1
ATOM 3412 C CA . SER A 1 429 ? 18.280 -13.241 22.511 1.00 84.94 429 SER A CA 1
ATOM 3413 C C . SER A 1 429 ? 17.650 -12.578 21.287 1.00 84.94 429 SER A C 1
ATOM 3415 O O . SER A 1 429 ? 17.826 -11.381 21.080 1.00 84.94 429 SER A O 1
ATOM 3417 N N . ALA A 1 430 ? 16.903 -13.346 20.492 1.00 88.19 430 ALA A N 1
ATOM 3418 C CA . ALA A 1 430 ? 16.169 -12.808 19.352 1.00 88.19 430 ALA A CA 1
ATOM 3419 C C . ALA A 1 430 ? 14.969 -11.975 19.827 1.00 88.19 430 ALA A C 1
ATOM 3421 O O . ALA A 1 430 ? 14.097 -12.478 20.549 1.00 88.19 430 ALA A O 1
ATOM 3422 N N . GLY A 1 431 ? 14.932 -10.724 19.382 1.00 94.06 431 GLY A N 1
ATOM 3423 C CA . GLY A 1 431 ? 13.838 -9.782 19.578 1.00 94.06 431 GLY A CA 1
ATOM 3424 C C . GLY A 1 431 ? 13.404 -9.166 18.254 1.00 94.06 431 GLY A C 1
ATOM 3425 O O . GLY A 1 431 ? 14.023 -9.400 17.213 1.00 94.06 431 GLY A O 1
ATOM 3426 N N . ASP A 1 432 ? 12.336 -8.386 18.318 1.00 97.56 432 ASP A N 1
ATOM 3427 C CA . ASP A 1 432 ? 11.931 -7.498 17.235 1.00 97.56 432 ASP A CA 1
ATOM 3428 C C . ASP A 1 432 ? 13.058 -6.496 16.939 1.00 97.56 432 ASP A C 1
ATOM 3430 O O . ASP A 1 432 ? 13.846 -6.145 17.818 1.00 97.56 432 ASP A O 1
ATOM 3434 N N . THR A 1 433 ? 13.178 -6.032 15.702 1.00 98.00 433 THR A N 1
ATOM 3435 C CA . THR A 1 433 ? 14.244 -5.093 15.330 1.00 98.00 433 THR A CA 1
ATOM 3436 C C . THR A 1 433 ? 13.839 -4.231 14.138 1.00 98.00 433 THR A C 1
ATOM 3438 O O . THR A 1 433 ? 12.804 -4.465 13.517 1.00 98.00 433 THR A O 1
ATOM 3441 N N . PHE A 1 434 ? 14.640 -3.219 13.820 1.00 98.56 434 PHE A N 1
ATOM 3442 C CA . PHE A 1 434 ? 14.374 -2.260 12.757 1.00 98.56 434 PHE A CA 1
ATOM 3443 C C . PHE A 1 434 ? 15.567 -2.192 11.808 1.00 98.56 434 PHE A C 1
ATOM 3445 O O . PHE A 1 434 ? 16.647 -1.731 12.170 1.00 98.56 434 PHE A O 1
ATOM 3452 N N . LEU A 1 435 ? 15.388 -2.672 10.580 1.00 98.56 435 LEU A N 1
ATOM 3453 C CA . LEU A 1 435 ? 16.439 -2.673 9.572 1.00 98.56 435 LEU A CA 1
ATOM 3454 C C . LEU A 1 435 ? 16.670 -1.253 9.046 1.00 98.56 435 LEU A C 1
ATOM 3456 O O . LEU A 1 435 ? 15.799 -0.682 8.396 1.00 98.56 435 LEU A O 1
ATOM 3460 N N . TYR A 1 436 ? 17.868 -0.734 9.276 1.00 98.06 436 TYR A N 1
ATOM 3461 C CA . TYR A 1 436 ? 18.386 0.541 8.804 1.00 98.06 436 TYR A CA 1
ATOM 3462 C C . TYR A 1 436 ? 19.369 0.335 7.642 1.00 98.06 436 TYR A C 1
ATOM 3464 O O . TYR A 1 436 ? 20.267 -0.513 7.706 1.00 98.06 436 TYR A O 1
ATOM 3472 N N . LEU A 1 437 ? 19.207 1.121 6.573 1.00 96.62 437 LEU A N 1
ATOM 3473 C CA . LEU A 1 437 ? 19.952 0.978 5.316 1.00 96.62 437 LEU A CA 1
ATOM 3474 C C . LEU A 1 437 ? 20.724 2.269 4.963 1.00 96.62 437 LEU A C 1
ATOM 3476 O O . LEU A 1 437 ? 20.411 2.918 3.964 1.00 96.62 437 LEU A O 1
ATOM 3480 N N . PRO A 1 438 ? 21.749 2.665 5.740 1.00 93.81 438 PRO A N 1
ATOM 3481 C CA . PRO A 1 438 ? 22.464 3.917 5.504 1.00 93.81 438 PRO A CA 1
ATOM 3482 C C . PRO A 1 438 ? 23.169 3.921 4.141 1.00 93.81 438 PRO A C 1
ATOM 3484 O O . PRO A 1 438 ? 23.890 2.987 3.796 1.00 93.81 438 PRO A O 1
ATOM 3487 N N . GLY A 1 439 ? 22.975 4.991 3.368 1.00 93.00 439 GLY A N 1
ATOM 3488 C CA . GLY A 1 439 ? 23.637 5.204 2.075 1.00 93.00 439 GLY A CA 1
ATOM 3489 C C . GLY A 1 439 ? 23.088 4.386 0.898 1.00 93.00 439 GLY A C 1
ATOM 3490 O O . GLY A 1 439 ? 23.441 4.681 -0.242 1.00 93.00 439 GLY A O 1
ATOM 3491 N N . TRP A 1 440 ? 22.211 3.407 1.139 1.00 96.00 440 TRP A N 1
ATOM 3492 C CA . TRP A 1 440 ? 21.371 2.820 0.087 1.00 96.00 440 TRP A CA 1
ATOM 3493 C C . TRP A 1 440 ? 20.399 3.867 -0.447 1.00 96.00 440 TRP A C 1
ATOM 3495 O O . TRP A 1 440 ? 20.291 4.948 0.140 1.00 96.00 440 TRP A O 1
ATOM 3505 N N . THR A 1 441 ? 19.695 3.577 -1.545 1.00 96.00 441 THR A N 1
ATOM 3506 C CA . THR A 1 441 ? 18.793 4.569 -2.150 1.00 96.00 441 THR A CA 1
ATOM 3507 C C . THR A 1 441 ? 17.348 4.122 -2.238 1.00 96.00 441 THR A C 1
ATOM 3509 O O . THR A 1 441 ? 16.496 4.715 -1.569 1.00 96.00 441 THR A O 1
ATOM 3512 N N . LYS A 1 442 ? 17.040 3.091 -3.027 1.00 98.06 442 LYS A N 1
ATOM 3513 C CA . LYS A 1 442 ? 15.672 2.592 -3.150 1.00 98.06 442 LYS A CA 1
ATOM 3514 C C . LYS A 1 442 ? 15.661 1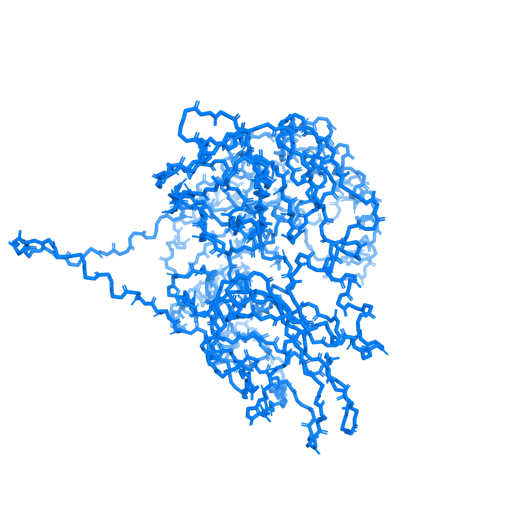.126 -3.534 1.00 98.06 442 LYS A C 1
ATOM 3516 O O . LYS A 1 442 ? 16.362 0.709 -4.450 1.00 98.06 442 LYS A O 1
ATOM 3521 N N . GLY A 1 443 ? 14.789 0.352 -2.903 1.00 98.12 443 GLY A N 1
ATOM 3522 C CA . GLY A 1 443 ? 14.719 -1.062 -3.219 1.00 98.12 443 GLY A CA 1
ATOM 3523 C C . GLY A 1 443 ? 13.709 -1.853 -2.416 1.00 98.12 443 GLY A C 1
ATOM 3524 O O . GLY A 1 443 ? 12.801 -1.300 -1.795 1.00 98.12 443 GLY A O 1
ATOM 3525 N N . GLN A 1 444 ? 13.898 -3.168 -2.442 1.00 98.62 444 GLN A N 1
ATOM 3526 C CA . GLN A 1 444 ? 13.063 -4.151 -1.759 1.00 98.62 444 GLN A CA 1
ATOM 3527 C C . GLN A 1 444 ? 13.932 -5.062 -0.885 1.00 98.62 444 GLN A C 1
ATOM 3529 O O . GLN A 1 444 ? 15.033 -5.442 -1.297 1.00 98.62 444 GLN A O 1
ATOM 3534 N N . VAL A 1 445 ? 13.440 -5.433 0.302 1.00 98.44 445 VAL A N 1
ATOM 3535 C CA . VAL A 1 445 ? 14.177 -6.290 1.244 1.00 98.44 445 VAL A CA 1
ATOM 3536 C C . VAL A 1 445 ? 13.434 -7.582 1.554 1.00 98.44 445 VAL A C 1
ATOM 3538 O O . VAL A 1 445 ? 12.227 -7.583 1.787 1.00 98.44 445 VAL A O 1
ATOM 3541 N N . TRP A 1 446 ? 14.190 -8.673 1.668 1.00 98.31 446 TRP A N 1
ATOM 3542 C CA . TRP A 1 446 ? 13.725 -9.941 2.207 1.00 98.31 446 TRP A CA 1
ATOM 3543 C C . TRP A 1 446 ? 14.588 -10.415 3.374 1.00 98.31 446 TRP A C 1
ATOM 3545 O O . TRP A 1 446 ? 15.819 -10.391 3.298 1.00 98.31 446 TRP A O 1
ATOM 3555 N N . ILE A 1 447 ? 13.939 -10.943 4.410 1.00 96.88 447 ILE A N 1
ATOM 3556 C CA . ILE A 1 447 ? 14.571 -11.684 5.507 1.00 96.88 447 ILE A CA 1
ATOM 3557 C C . ILE A 1 447 ? 14.041 -13.110 5.468 1.00 96.88 447 ILE A C 1
ATOM 3559 O O . ILE A 1 447 ? 12.834 -13.323 5.501 1.00 96.88 447 ILE A O 1
ATOM 3563 N N . ASN A 1 448 ? 14.936 -14.090 5.343 1.00 95.00 448 ASN A N 1
ATOM 3564 C CA . ASN A 1 448 ? 14.589 -15.515 5.286 1.00 95.00 448 ASN A CA 1
ATOM 3565 C C . ASN A 1 448 ? 13.505 -15.837 4.231 1.00 95.00 448 ASN A C 1
ATOM 3567 O O . ASN A 1 448 ? 12.646 -16.690 4.428 1.00 95.00 448 ASN A O 1
ATOM 3571 N N . GLY A 1 449 ? 13.530 -15.123 3.099 1.00 93.75 449 GLY A N 1
ATOM 3572 C CA . GLY A 1 449 ? 12.557 -15.271 2.009 1.00 93.75 449 GLY A CA 1
ATOM 3573 C C . GLY A 1 449 ? 11.209 -14.573 2.235 1.00 93.75 449 GLY A C 1
ATOM 3574 O O . GLY A 1 449 ? 10.377 -14.563 1.325 1.00 93.75 449 GLY A O 1
ATOM 3575 N N . PHE A 1 450 ? 10.983 -13.963 3.400 1.00 97.06 450 PHE A N 1
ATOM 3576 C CA . PHE A 1 450 ? 9.831 -13.105 3.654 1.00 97.06 450 PHE A CA 1
ATOM 3577 C C . PHE A 1 450 ? 10.109 -11.686 3.159 1.00 97.06 450 PHE A C 1
ATOM 3579 O O . PHE A 1 450 ? 11.140 -11.109 3.493 1.00 97.06 450 PHE A O 1
ATOM 3586 N N . ASN A 1 451 ? 9.194 -11.129 2.365 1.00 98.06 451 ASN A N 1
ATOM 3587 C CA . ASN A 1 451 ? 9.331 -9.800 1.781 1.00 98.06 451 ASN A CA 1
ATOM 3588 C C . ASN A 1 451 ? 8.909 -8.722 2.796 1.00 98.06 451 ASN A C 1
ATOM 3590 O O . ASN A 1 451 ? 7.719 -8.545 3.053 1.00 98.06 451 ASN A O 1
ATOM 3594 N N . LEU A 1 452 ? 9.881 -8.002 3.359 1.00 98.31 452 LEU A N 1
ATOM 3595 C CA . LEU A 1 452 ? 9.634 -6.954 4.354 1.00 98.31 452 LEU A CA 1
ATOM 3596 C C . LEU A 1 452 ? 8.971 -5.710 3.762 1.00 98.31 452 LEU A C 1
ATOM 3598 O O . LEU A 1 452 ? 8.335 -4.956 4.487 1.00 98.31 452 LEU A O 1
ATOM 3602 N N . GLY A 1 453 ? 9.113 -5.488 2.459 1.00 98.25 453 GLY A N 1
ATOM 3603 C CA . GLY A 1 453 ? 8.612 -4.287 1.809 1.00 98.25 453 GLY A CA 1
ATOM 3604 C C . GLY A 1 453 ? 9.713 -3.421 1.211 1.00 98.25 453 GLY A C 1
ATOM 3605 O O . GLY A 1 453 ? 10.847 -3.861 0.977 1.00 98.25 453 GLY A O 1
ATOM 3606 N N . ARG A 1 454 ? 9.332 -2.178 0.920 1.00 98.56 454 ARG A N 1
ATOM 3607 C CA . ARG A 1 454 ? 10.139 -1.200 0.189 1.00 98.56 454 ARG A CA 1
ATOM 3608 C C . ARG A 1 454 ? 10.926 -0.329 1.157 1.00 98.56 454 ARG A C 1
ATOM 3610 O O . ARG A 1 454 ? 10.373 0.104 2.165 1.00 98.56 454 ARG A O 1
ATOM 3617 N N . TYR A 1 455 ? 12.159 0.015 0.811 1.00 98.38 455 TYR A N 1
ATOM 3618 C CA . TYR A 1 455 ? 12.869 1.136 1.432 1.00 98.38 455 TYR A CA 1
ATOM 3619 C C . TYR A 1 455 ? 13.112 2.232 0.397 1.00 98.38 455 TYR A C 1
ATOM 3621 O O . TYR A 1 455 ? 13.298 1.948 -0.791 1.00 98.38 455 TYR A O 1
ATOM 3629 N N . TRP A 1 456 ? 13.127 3.482 0.856 1.00 97.69 456 TRP A N 1
ATOM 3630 C CA . TRP A 1 456 ? 13.482 4.634 0.034 1.00 97.69 456 TRP A CA 1
ATOM 3631 C C . TRP A 1 456 ? 14.116 5.740 0.879 1.00 97.69 456 TRP A C 1
ATOM 3633 O O . TRP A 1 456 ? 13.523 6.772 1.197 1.00 97.69 456 TRP A O 1
ATOM 3643 N N . THR A 1 457 ? 15.362 5.497 1.249 1.00 95.44 457 THR A N 1
ATOM 3644 C CA . THR A 1 457 ? 16.153 6.303 2.188 1.00 95.44 457 THR A CA 1
ATOM 3645 C C . THR A 1 457 ? 16.427 7.713 1.671 1.00 95.44 457 THR A C 1
ATOM 3647 O O . THR A 1 457 ? 16.465 8.655 2.457 1.00 95.44 457 THR A O 1
ATOM 3650 N N . THR A 1 458 ? 16.536 7.898 0.350 1.00 94.06 458 THR A N 1
ATOM 3651 C CA . THR A 1 458 ? 16.735 9.226 -0.263 1.00 94.06 458 THR A CA 1
ATOM 3652 C C . THR A 1 458 ? 15.500 10.123 -0.213 1.00 94.06 458 THR A C 1
ATOM 3654 O O . THR A 1 458 ? 15.626 11.317 -0.474 1.00 94.06 458 THR A O 1
ATOM 3657 N N . ARG A 1 459 ? 14.319 9.582 0.119 1.00 94.50 459 ARG A N 1
ATOM 3658 C CA . ARG A 1 459 ? 13.087 10.367 0.295 1.00 94.50 459 ARG A CA 1
ATOM 3659 C C . ARG A 1 459 ? 12.617 10.447 1.737 1.00 94.50 459 ARG A C 1
ATOM 3661 O O . ARG A 1 459 ? 12.219 11.525 2.170 1.00 94.50 459 ARG A O 1
ATOM 3668 N N . GLY A 1 460 ? 12.641 9.332 2.462 1.00 95.31 460 GLY A N 1
ATOM 3669 C CA . GLY A 1 460 ? 11.957 9.248 3.750 1.00 95.31 460 GLY A CA 1
ATOM 3670 C C . GLY A 1 460 ? 10.429 9.385 3.611 1.00 95.31 460 GLY A C 1
ATOM 3671 O O . GLY A 1 460 ? 9.907 9.271 2.501 1.00 95.31 460 GLY A O 1
ATOM 3672 N N . PRO A 1 461 ? 9.687 9.607 4.704 1.00 96.56 461 PRO A N 1
ATOM 3673 C CA . PRO A 1 461 ? 10.200 9.920 6.039 1.00 96.56 461 PRO A CA 1
ATOM 3674 C C . PRO A 1 461 ? 10.689 8.668 6.789 1.00 96.56 461 PRO A C 1
ATOM 3676 O O . PRO A 1 461 ? 11.554 8.755 7.662 1.00 96.56 461 PRO A O 1
ATOM 3679 N N . GLN A 1 462 ? 10.212 7.490 6.373 1.00 97.56 462 GLN A N 1
ATOM 3680 C CA . GLN A 1 462 ? 10.652 6.187 6.856 1.00 97.56 462 GLN A CA 1
ATOM 3681 C C . GLN A 1 462 ? 12.097 5.876 6.428 1.00 97.56 462 GLN A C 1
ATOM 3683 O O . GLN A 1 462 ? 12.399 5.799 5.238 1.00 97.56 462 GLN A O 1
ATOM 3688 N N . GLN A 1 463 ? 12.974 5.608 7.399 1.00 97.00 463 GLN A N 1
ATOM 3689 C CA . GLN A 1 463 ? 14.368 5.190 7.173 1.00 97.00 463 GLN A CA 1
ATOM 3690 C C . GLN A 1 463 ? 14.658 3.763 7.656 1.00 97.00 463 GLN A C 1
ATOM 3692 O O . GLN A 1 463 ? 15.686 3.183 7.301 1.00 97.00 463 GLN A O 1
ATOM 3697 N N . THR A 1 464 ? 13.755 3.182 8.449 1.00 98.25 464 THR A N 1
ATOM 3698 C CA . THR A 1 464 ? 13.869 1.807 8.945 1.00 98.25 464 THR A CA 1
ATOM 3699 C C . THR A 1 464 ? 12.682 0.939 8.551 1.00 98.25 464 THR A C 1
ATOM 3701 O O . THR A 1 464 ? 11.553 1.422 8.497 1.00 98.25 464 THR A O 1
ATOM 3704 N N . LEU A 1 465 ? 12.911 -0.358 8.354 1.00 98.75 465 LEU A N 1
ATOM 3705 C CA . LEU A 1 465 ? 11.863 -1.365 8.156 1.00 98.75 465 LEU A CA 1
ATOM 3706 C C . LEU A 1 465 ? 11.690 -2.220 9.410 1.00 98.75 465 LEU A C 1
ATOM 3708 O O . LEU A 1 465 ? 12.675 -2.764 9.907 1.00 98.75 465 LEU A O 1
ATOM 3712 N N . TYR A 1 466 ? 10.459 -2.374 9.898 1.00 98.69 466 TYR A N 1
ATOM 3713 C CA . TYR A 1 466 ? 10.171 -3.284 11.004 1.00 98.69 466 TYR A CA 1
ATOM 3714 C C . TYR A 1 466 ? 10.457 -4.739 10.608 1.00 98.69 466 TYR A C 1
ATOM 3716 O O . TYR A 1 466 ? 10.040 -5.219 9.552 1.00 98.69 466 TYR A O 1
ATOM 3724 N N . VAL A 1 467 ? 11.191 -5.443 11.468 1.00 98.44 467 VAL A N 1
ATOM 3725 C CA . VAL A 1 467 ? 11.509 -6.864 11.343 1.00 98.44 467 VAL A CA 1
ATOM 3726 C C . VAL A 1 467 ? 10.988 -7.577 12.590 1.00 98.44 467 VAL A C 1
ATOM 3728 O O . VAL A 1 467 ? 11.664 -7.594 13.625 1.00 98.44 467 VAL A O 1
ATOM 3731 N N . PRO A 1 468 ? 9.791 -8.176 12.509 1.00 97.44 468 PRO A N 1
ATOM 3732 C CA . PRO A 1 468 ? 9.264 -8.970 13.604 1.00 97.44 468 PRO A CA 1
ATOM 3733 C C . PRO A 1 468 ? 10.171 -10.158 13.937 1.00 97.44 468 PRO A C 1
ATOM 3735 O O . PRO A 1 468 ? 10.664 -10.847 13.035 1.00 97.44 468 PRO A O 1
ATOM 3738 N N . ARG A 1 469 ? 10.332 -10.482 15.226 1.00 95.12 469 ARG A N 1
ATOM 3739 C CA . ARG A 1 469 ? 11.222 -11.566 15.680 1.00 95.12 469 ARG A CA 1
ATOM 3740 C C . ARG A 1 469 ? 10.863 -12.914 15.063 1.00 95.12 469 ARG A C 1
ATOM 3742 O O . ARG A 1 469 ? 11.737 -13.753 14.894 1.00 95.12 469 ARG A O 1
ATOM 3749 N N . PHE A 1 470 ? 9.585 -13.146 14.759 1.00 92.94 470 PHE A N 1
ATOM 3750 C CA . PHE A 1 470 ? 9.109 -14.420 14.213 1.00 92.94 470 PHE A CA 1
ATOM 3751 C C . PHE A 1 470 ? 9.599 -14.682 12.783 1.00 92.94 470 PHE A C 1
ATOM 3753 O O . PHE A 1 470 ? 9.536 -15.817 12.321 1.00 92.94 470 PHE A O 1
ATOM 3760 N N . LEU A 1 471 ? 10.114 -13.659 12.092 1.00 94.50 471 LEU A N 1
ATOM 3761 C CA . LEU A 1 471 ? 10.796 -13.828 10.811 1.00 94.50 471 LEU A CA 1
ATOM 3762 C C . LEU A 1 471 ? 12.252 -14.273 10.973 1.00 94.50 471 LEU A C 1
ATOM 3764 O O . LEU A 1 471 ? 12.874 -14.657 9.984 1.00 94.50 471 LEU A O 1
ATOM 3768 N N . LEU A 1 472 ? 12.805 -14.213 12.187 1.00 93.81 472 LEU A N 1
ATOM 3769 C CA . LEU A 1 472 ? 14.189 -14.550 12.491 1.00 93.81 472 LEU A CA 1
ATOM 3770 C C . LEU A 1 472 ? 14.285 -15.949 13.107 1.00 93.81 472 LEU A C 1
ATOM 3772 O O . LEU A 1 472 ? 13.526 -16.321 14.002 1.00 93.81 472 LEU A O 1
ATOM 3776 N N . PHE A 1 473 ? 15.266 -16.725 12.657 1.00 90.56 473 PHE A N 1
ATOM 3777 C CA . PHE A 1 473 ? 15.595 -18.006 13.267 1.00 90.56 473 PHE A CA 1
ATOM 3778 C C . PHE A 1 473 ? 16.295 -17.812 14.618 1.00 90.56 473 PHE A C 1
ATOM 3780 O O . PHE A 1 473 ? 17.017 -16.825 14.799 1.00 90.56 473 PHE A O 1
ATOM 3787 N N . PRO A 1 474 ? 16.106 -18.752 15.564 1.00 81.00 474 PRO A N 1
ATOM 3788 C CA . PRO A 1 474 ? 16.617 -18.638 16.927 1.00 81.00 474 PRO A CA 1
ATOM 3789 C C . PRO A 1 474 ? 18.151 -18.663 17.001 1.00 81.00 474 PRO A C 1
ATOM 3791 O O . PRO A 1 474 ? 18.855 -18.884 16.015 1.00 81.00 474 PRO A O 1
ATOM 3794 N N . LYS A 1 475 ? 18.673 -18.438 18.212 1.00 80.38 475 LYS A N 1
ATOM 3795 C CA . LYS A 1 475 ? 20.108 -18.357 18.512 1.00 80.38 475 LYS A CA 1
ATOM 3796 C C . LYS A 1 475 ? 20.905 -19.502 17.873 1.00 80.38 475 LYS A C 1
ATOM 3798 O O . LYS A 1 475 ? 20.572 -20.672 18.039 1.00 80.38 475 LYS A O 1
ATOM 3803 N N . GLY A 1 476 ? 21.981 -19.143 17.175 1.00 76.94 476 GLY A N 1
ATOM 3804 C CA . GLY A 1 476 ? 22.876 -20.082 16.490 1.00 76.94 476 GLY A CA 1
ATOM 3805 C C . GLY A 1 476 ? 22.453 -20.475 15.069 1.00 76.94 476 GLY A C 1
ATOM 3806 O O . GLY A 1 476 ? 23.307 -20.906 14.298 1.00 76.94 476 GLY A O 1
ATOM 3807 N N . ALA A 1 477 ? 21.191 -20.271 14.676 1.00 87.44 477 ALA A N 1
ATOM 3808 C CA . ALA A 1 477 ? 20.761 -20.480 13.296 1.00 87.44 477 ALA A CA 1
ATOM 3809 C C . ALA A 1 477 ? 21.164 -19.299 12.394 1.00 87.44 477 ALA A C 1
ATOM 3811 O O . ALA A 1 477 ? 21.216 -18.140 12.821 1.00 87.44 477 ALA A O 1
ATOM 3812 N N . LEU A 1 478 ? 21.450 -19.601 11.125 1.00 91.62 478 LEU A N 1
ATOM 3813 C CA . LEU A 1 478 ? 21.798 -18.592 10.129 1.00 91.62 478 LEU A CA 1
ATOM 3814 C C . LEU A 1 478 ? 20.537 -17.969 9.538 1.00 91.62 478 LEU A C 1
ATOM 3816 O O . LEU A 1 478 ? 19.723 -18.640 8.911 1.00 91.62 478 LEU A O 1
ATOM 3820 N N . ASN A 1 479 ? 20.427 -16.659 9.698 1.00 94.06 479 ASN A N 1
ATOM 3821 C CA . ASN A 1 479 ? 19.454 -15.822 9.021 1.00 94.06 479 ASN A CA 1
ATOM 3822 C C . ASN A 1 479 ? 20.056 -15.306 7.713 1.00 94.06 479 ASN A C 1
ATOM 3824 O O . ASN A 1 479 ? 21.268 -15.105 7.625 1.00 94.06 479 ASN A O 1
ATOM 3828 N N . LYS A 1 480 ? 19.226 -15.069 6.698 1.00 94.88 480 LYS A N 1
ATOM 3829 C CA . LYS A 1 480 ? 19.646 -14.530 5.402 1.00 94.88 480 LYS A CA 1
ATOM 3830 C C . LYS A 1 480 ? 18.868 -13.265 5.080 1.00 94.88 480 LYS A C 1
ATOM 3832 O O . LYS A 1 480 ? 17.646 -13.303 4.962 1.00 94.88 480 LYS A O 1
ATOM 3837 N N . ILE A 1 481 ? 19.591 -12.173 4.861 1.00 96.69 481 ILE A N 1
ATOM 3838 C CA . ILE A 1 481 ? 19.050 -10.962 4.245 1.00 96.69 481 ILE A CA 1
ATOM 3839 C C . ILE A 1 481 ? 19.346 -10.979 2.748 1.00 96.69 481 ILE A C 1
ATOM 3841 O O . ILE A 1 481 ? 20.449 -11.337 2.325 1.00 96.69 481 ILE A O 1
ATOM 3845 N N . THR A 1 482 ? 18.352 -10.615 1.944 1.00 97.12 482 THR A N 1
ATOM 3846 C CA . THR A 1 482 ? 18.499 -10.354 0.509 1.00 97.12 482 THR A CA 1
ATOM 3847 C C . THR A 1 482 ? 17.905 -8.989 0.205 1.00 97.12 482 THR A C 1
ATOM 3849 O O . THR A 1 482 ? 16.829 -8.657 0.690 1.00 97.12 482 THR A O 1
ATOM 3852 N N . LEU A 1 483 ? 18.614 -8.206 -0.590 1.00 96.88 483 LEU A N 1
ATOM 3853 C CA . LEU A 1 483 ? 18.273 -6.844 -0.956 1.00 96.88 483 LEU A CA 1
ATOM 3854 C C . LEU A 1 483 ? 18.278 -6.735 -2.479 1.00 96.88 483 LEU A C 1
ATOM 3856 O O . LEU A 1 483 ? 19.210 -7.227 -3.112 1.00 96.88 483 LEU A O 1
ATOM 3860 N N . LEU A 1 484 ? 17.267 -6.091 -3.051 1.00 97.81 484 LEU A N 1
ATOM 3861 C CA . LEU A 1 484 ? 17.293 -5.600 -4.427 1.00 97.81 484 LEU A CA 1
ATOM 3862 C C . LEU A 1 484 ? 17.405 -4.077 -4.376 1.00 97.81 484 LEU A C 1
ATOM 3864 O O . LEU A 1 484 ? 16.412 -3.423 -4.074 1.00 97.81 484 LEU A O 1
ATOM 3868 N N . GLU A 1 485 ? 18.592 -3.541 -4.658 1.00 97.62 485 GLU A N 1
ATOM 3869 C CA . GLU A 1 485 ? 18.834 -2.099 -4.814 1.00 97.62 485 GLU A CA 1
ATOM 3870 C C . GLU A 1 485 ? 18.588 -1.711 -6.272 1.00 97.62 485 GLU A C 1
ATOM 3872 O O . GLU A 1 485 ? 19.005 -2.438 -7.172 1.00 97.62 485 GLU A O 1
ATOM 3877 N N . LEU A 1 486 ? 17.875 -0.612 -6.507 1.00 97.56 486 LEU A N 1
ATOM 3878 C CA . LEU A 1 486 ? 17.344 -0.256 -7.823 1.00 97.56 486 LEU A CA 1
ATOM 3879 C C . LEU A 1 486 ? 18.088 0.907 -8.485 1.00 97.56 486 LEU A C 1
ATOM 3881 O O . LEU A 1 486 ? 18.013 1.035 -9.706 1.00 97.56 486 LEU A O 1
ATOM 3885 N N . GLU A 1 487 ? 18.790 1.744 -7.714 1.00 94.06 487 GLU A N 1
ATOM 3886 C CA . GLU A 1 487 ? 19.422 2.962 -8.233 1.00 94.06 487 GLU A CA 1
ATOM 3887 C C . GLU A 1 487 ? 20.918 3.004 -7.918 1.00 94.06 487 GLU A C 1
ATOM 3889 O O . GLU A 1 487 ? 21.727 2.751 -8.810 1.00 94.06 487 GLU A O 1
ATOM 3894 N N . ASN A 1 488 ? 21.305 3.308 -6.678 1.00 91.56 488 ASN A N 1
ATOM 3895 C CA . ASN A 1 488 ? 22.709 3.450 -6.297 1.00 91.56 488 ASN A CA 1
ATOM 3896 C C . ASN A 1 488 ? 23.045 2.645 -5.045 1.00 91.56 488 ASN A C 1
ATOM 3898 O O . ASN A 1 488 ? 22.301 2.620 -4.065 1.00 91.56 488 ASN A O 1
ATOM 3902 N N . VAL A 1 489 ? 24.225 2.032 -5.077 1.00 90.00 489 VAL A N 1
ATOM 3903 C CA . VAL A 1 489 ? 24.790 1.274 -3.962 1.00 90.00 489 VAL A CA 1
ATOM 3904 C C . VAL A 1 489 ? 25.810 2.156 -3.228 1.00 90.00 489 VAL A C 1
ATOM 3906 O O . VAL A 1 489 ? 26.639 2.791 -3.886 1.00 90.00 489 VAL A O 1
ATOM 3909 N N . PRO A 1 490 ? 25.810 2.194 -1.884 1.00 91.25 490 PRO A N 1
ATOM 3910 C CA . PRO A 1 490 ? 26.822 2.928 -1.135 1.00 91.25 490 PRO A CA 1
ATOM 3911 C C . PRO A 1 490 ? 28.211 2.300 -1.300 1.00 91.25 490 PRO A C 1
ATOM 3913 O O . PRO A 1 490 ? 28.348 1.088 -1.474 1.00 91.25 490 PRO A O 1
ATOM 3916 N N . LEU A 1 491 ? 29.260 3.117 -1.142 1.00 87.56 491 LEU A N 1
ATOM 3917 C CA . LEU A 1 491 ? 30.660 2.657 -1.174 1.00 87.56 491 LEU A CA 1
ATOM 3918 C C . LEU A 1 491 ? 30.917 1.491 -0.207 1.00 87.56 491 LEU A C 1
ATOM 3920 O O . LEU A 1 491 ? 31.703 0.593 -0.502 1.00 87.56 491 LEU A O 1
ATOM 3924 N N . GLN A 1 492 ? 30.235 1.502 0.940 1.00 89.62 492 GLN A N 1
ATOM 3925 C CA . GLN A 1 492 ? 30.201 0.395 1.885 1.00 89.62 492 GLN A CA 1
ATOM 3926 C C . GLN A 1 492 ? 28.767 -0.156 1.945 1.00 89.62 492 GLN A C 1
ATOM 3928 O O . GLN A 1 492 ? 27.922 0.462 2.593 1.00 89.62 492 GLN A O 1
ATOM 3933 N N . PRO A 1 493 ? 28.467 -1.299 1.294 1.00 93.69 493 PRO A N 1
ATOM 3934 C CA . PRO A 1 493 ? 27.129 -1.894 1.257 1.00 93.69 493 PRO A CA 1
ATOM 3935 C C . PRO A 1 493 ? 26.775 -2.538 2.600 1.00 93.69 493 PRO A C 1
ATOM 3937 O O . PRO A 1 493 ? 26.733 -3.760 2.728 1.00 93.69 493 PRO A O 1
ATOM 3940 N N . GLN A 1 494 ? 26.555 -1.719 3.625 1.00 96.00 494 GLN A N 1
ATOM 3941 C CA . GLN A 1 494 ? 26.250 -2.156 4.982 1.00 96.00 494 GLN A CA 1
ATOM 3942 C C . GLN A 1 494 ? 24.788 -1.916 5.341 1.00 96.00 494 GLN A C 1
ATOM 3944 O O . GLN A 1 494 ? 24.159 -0.971 4.875 1.00 96.00 494 GLN A O 1
ATOM 3949 N N . VAL A 1 495 ? 24.265 -2.768 6.215 1.00 97.56 495 VAL A N 1
ATOM 3950 C CA . VAL A 1 495 ? 22.975 -2.578 6.881 1.00 97.56 495 VAL A CA 1
ATOM 3951 C C . VAL A 1 495 ? 23.150 -2.713 8.387 1.00 97.56 495 VAL A C 1
ATOM 3953 O O . VAL A 1 495 ? 24.092 -3.358 8.856 1.00 97.56 495 VAL A O 1
ATOM 3956 N N . GLN A 1 496 ? 22.243 -2.119 9.148 1.00 97.38 496 GLN A N 1
ATOM 3957 C CA . GLN A 1 496 ? 22.212 -2.211 10.604 1.00 97.38 496 GLN A CA 1
ATOM 3958 C C . GLN A 1 496 ? 20.806 -2.590 11.051 1.00 97.38 496 GLN A C 1
ATOM 3960 O O . GLN A 1 496 ? 19.827 -2.270 10.392 1.00 97.38 496 GLN A O 1
ATOM 3965 N N . PHE A 1 497 ? 20.704 -3.278 12.170 1.00 97.31 497 PHE A N 1
ATOM 3966 C CA . PHE A 1 497 ? 19.455 -3.588 12.843 1.00 97.31 497 PHE A CA 1
ATOM 3967 C C . PHE A 1 497 ? 19.448 -2.789 14.142 1.00 97.31 497 PHE A C 1
ATOM 3969 O O . PHE A 1 497 ? 20.338 -2.960 14.977 1.00 97.31 497 PHE A O 1
ATOM 3976 N N . LEU A 1 498 ? 18.491 -1.879 14.274 1.00 97.75 498 LEU A N 1
ATOM 3977 C CA . LEU A 1 498 ? 18.328 -0.979 15.410 1.00 97.75 498 LEU A CA 1
ATOM 3978 C C . LEU A 1 498 ? 17.239 -1.505 16.350 1.00 97.75 498 LEU A C 1
ATOM 3980 O O . LEU A 1 498 ? 16.376 -2.287 15.953 1.00 97.75 498 LEU A O 1
ATOM 3984 N N . ASP A 1 499 ? 17.248 -1.043 17.595 1.00 96.44 499 ASP A N 1
ATOM 3985 C CA . ASP A 1 499 ? 16.221 -1.351 18.596 1.00 96.44 499 ASP A CA 1
ATOM 3986 C C . ASP A 1 499 ? 15.049 -0.356 18.584 1.00 96.44 499 ASP A C 1
ATOM 3988 O O . ASP A 1 499 ? 14.057 -0.567 19.282 1.00 96.44 499 ASP A O 1
ATOM 3992 N N . LYS A 1 500 ? 15.140 0.704 17.772 1.00 96.19 500 LYS A N 1
ATOM 3993 C CA . LYS A 1 500 ? 14.109 1.733 17.605 1.00 96.19 500 LYS A CA 1
ATOM 3994 C C . LYS A 1 500 ? 13.884 2.072 16.130 1.00 96.19 500 LYS A C 1
ATOM 3996 O O . LYS A 1 500 ? 14.844 2.052 15.353 1.00 96.19 500 LYS A O 1
ATOM 4001 N N . PRO A 1 501 ? 12.646 2.422 15.744 1.00 97.44 501 PRO A N 1
ATOM 4002 C CA . PRO A 1 501 ? 12.356 2.867 14.393 1.00 97.44 501 PRO A CA 1
ATOM 4003 C C . PRO A 1 501 ? 12.823 4.311 14.166 1.00 97.44 501 PRO A C 1
ATOM 4005 O O . PRO A 1 501 ? 12.861 5.127 15.088 1.00 97.44 501 PRO A O 1
ATOM 4008 N N . ILE A 1 502 ? 13.117 4.640 12.909 1.00 97.50 502 ILE A N 1
ATOM 4009 C CA . ILE A 1 502 ? 13.336 6.007 12.429 1.00 97.50 502 ILE A CA 1
ATOM 4010 C C . ILE A 1 502 ? 12.289 6.277 11.349 1.00 97.50 502 ILE A C 1
ATOM 4012 O O . ILE A 1 502 ? 12.430 5.828 10.207 1.00 97.50 502 ILE A O 1
ATOM 4016 N N . LEU A 1 503 ? 11.223 6.985 11.728 1.00 95.00 503 LEU A N 1
ATOM 4017 C CA . LEU A 1 503 ? 10.083 7.279 10.851 1.00 95.00 503 LEU A CA 1
ATOM 4018 C C . LEU A 1 503 ? 9.979 8.749 10.445 1.00 95.00 503 LEU A C 1
ATOM 4020 O O . LEU A 1 503 ? 9.200 9.053 9.560 1.00 95.00 503 LEU A O 1
ATOM 4024 N N . ASN A 1 504 ? 10.751 9.655 11.052 1.00 89.81 504 ASN A N 1
ATOM 4025 C CA . ASN A 1 504 ? 10.595 11.108 10.929 1.00 89.81 504 ASN A CA 1
ATOM 4026 C C . ASN A 1 504 ? 11.791 11.805 10.255 1.00 89.81 504 ASN A C 1
ATOM 4028 O O . ASN A 1 504 ? 12.172 12.908 10.646 1.00 89.81 504 ASN A O 1
ATOM 4032 N N . SER A 1 505 ? 12.399 11.177 9.247 1.00 80.75 505 SER A N 1
ATOM 4033 C CA . SER A 1 505 ? 13.566 11.726 8.549 1.00 80.75 505 SER A CA 1
ATOM 4034 C C . SER A 1 505 ? 13.269 11.933 7.065 1.00 80.75 505 SER A C 1
ATOM 4036 O O . SER A 1 505 ? 13.521 11.065 6.225 1.00 80.75 505 SER A O 1
ATOM 4038 N N . THR A 1 506 ? 12.717 13.105 6.750 1.00 70.25 506 THR A N 1
ATOM 4039 C CA . THR A 1 506 ? 12.561 13.588 5.374 1.00 70.25 506 THR A CA 1
ATOM 4040 C C . THR A 1 506 ? 13.852 14.272 4.949 1.00 70.25 506 THR A C 1
ATOM 4042 O O . THR A 1 506 ? 14.249 15.287 5.525 1.00 70.25 506 THR A O 1
ATOM 4045 N N . LEU A 1 507 ? 14.515 13.745 3.923 1.00 60.00 507 LEU A N 1
ATOM 4046 C CA . LEU A 1 507 ? 15.616 14.460 3.288 1.00 60.00 507 LEU A CA 1
ATOM 4047 C C . LEU A 1 507 ? 15.008 15.437 2.282 1.00 60.00 507 LEU A C 1
ATOM 4049 O O . LEU A 1 507 ? 14.731 15.078 1.138 1.00 60.00 507 LEU A O 1
ATOM 4053 N N . HIS A 1 508 ? 14.781 16.684 2.700 1.00 47.38 508 HIS A N 1
ATOM 4054 C CA . HIS A 1 508 ? 14.596 17.758 1.733 1.00 47.38 508 HIS A CA 1
ATOM 4055 C C . HIS A 1 508 ? 15.911 17.891 0.970 1.00 47.38 508 HIS A C 1
ATOM 4057 O O . HIS A 1 508 ? 16.902 18.389 1.503 1.00 47.38 508 HIS A O 1
ATOM 4063 N N . GLY A 1 509 ? 15.946 17.394 -0.268 1.00 36.25 509 GLY A N 1
ATOM 4064 C CA . GLY A 1 509 ? 17.035 17.721 -1.171 1.00 36.25 509 GLY A CA 1
ATOM 4065 C C . GLY A 1 509 ? 17.155 19.240 -1.210 1.00 36.25 509 GLY A C 1
ATOM 4066 O O . GLY A 1 509 ? 16.197 19.916 -1.579 1.00 36.25 509 GLY A O 1
ATOM 4067 N N . LEU A 1 510 ? 18.307 19.767 -0.793 1.00 27.06 510 LEU A N 1
ATOM 4068 C CA . LEU A 1 510 ? 18.724 21.133 -1.084 1.00 27.06 510 LEU A CA 1
ATOM 4069 C C . LEU A 1 510 ? 18.767 21.274 -2.607 1.00 27.06 510 LEU A C 1
ATOM 4071 O O . LEU A 1 510 ? 19.799 21.079 -3.244 1.00 27.06 510 LEU A O 1
ATOM 4075 N N . ARG A 1 511 ? 17.619 21.571 -3.208 1.00 28.34 511 ARG A N 1
ATOM 4076 C CA . ARG A 1 511 ? 17.553 22.129 -4.543 1.00 28.34 511 ARG A CA 1
ATOM 4077 C C . ARG A 1 511 ? 17.813 23.614 -4.346 1.00 28.34 511 ARG A C 1
ATOM 4079 O O . ARG A 1 511 ? 16.913 24.370 -3.997 1.00 28.34 511 ARG A O 1
ATOM 4086 N N . ILE A 1 512 ? 19.080 24.005 -4.468 1.00 25.97 512 ILE A N 1
ATOM 4087 C CA . ILE A 1 512 ? 19.431 25.401 -4.721 1.00 25.97 512 ILE A CA 1
ATOM 4088 C C . ILE A 1 512 ? 18.904 25.687 -6.129 1.00 25.97 512 ILE A C 1
ATOM 4090 O O . ILE A 1 512 ? 19.618 25.531 -7.114 1.00 25.97 512 ILE A O 1
ATOM 4094 N N . ASP A 1 513 ? 17.622 26.027 -6.228 1.00 25.50 513 ASP A N 1
ATOM 4095 C CA . ASP A 1 513 ? 17.126 26.776 -7.369 1.00 25.50 513 ASP A CA 1
ATOM 4096 C C . ASP A 1 513 ? 17.516 28.228 -7.084 1.00 25.50 513 ASP A C 1
ATOM 4098 O O . ASP A 1 513 ? 16.901 28.930 -6.283 1.00 25.50 513 ASP A O 1
ATOM 4102 N N . SER A 1 514 ? 18.628 28.656 -7.679 1.00 26.89 514 SER A N 1
ATOM 4103 C CA . SER A 1 514 ? 18.994 30.063 -7.755 1.00 26.89 514 SER A CA 1
ATOM 4104 C C . SER A 1 514 ? 17.959 30.782 -8.619 1.00 26.89 514 SER A C 1
ATOM 4106 O O . SER A 1 514 ? 18.101 30.848 -9.839 1.00 26.89 514 SER A O 1
ATOM 4108 N N . LEU A 1 515 ? 16.916 31.311 -7.988 1.00 27.80 515 LEU A N 1
ATOM 4109 C CA . LEU A 1 515 ? 16.070 32.352 -8.552 1.00 27.80 515 LEU A CA 1
ATOM 4110 C C . LEU A 1 515 ? 16.026 33.521 -7.565 1.00 27.80 515 LEU A C 1
ATOM 4112 O O . LEU A 1 515 ? 15.857 33.353 -6.362 1.00 27.80 515 LEU A O 1
ATOM 4116 N N . SER A 1 516 ? 16.305 34.686 -8.139 1.00 25.00 516 SER A N 1
ATOM 4117 C CA . SER A 1 516 ? 16.442 36.028 -7.579 1.00 25.00 516 SER A CA 1
ATOM 4118 C C . SER A 1 516 ? 15.592 36.349 -6.348 1.00 25.00 516 SER A C 1
ATOM 4120 O O . SER A 1 516 ? 14.393 36.082 -6.310 1.00 25.00 516 SER A O 1
ATOM 4122 N N . ALA A 1 517 ? 16.235 37.035 -5.402 1.00 25.77 517 ALA A N 1
ATOM 4123 C CA . ALA A 1 517 ? 15.596 37.795 -4.342 1.00 25.77 517 ALA A CA 1
ATOM 4124 C C . ALA A 1 517 ? 14.560 38.772 -4.917 1.00 25.77 517 ALA A C 1
ATOM 4126 O O . ALA A 1 517 ? 14.900 39.574 -5.781 1.00 25.77 517 ALA A O 1
ATOM 4127 N N . ASP A 1 518 ? 13.312 38.634 -4.471 1.00 27.05 518 ASP A N 1
ATOM 4128 C CA . ASP A 1 518 ? 12.429 39.717 -4.014 1.00 27.05 518 ASP A CA 1
ATOM 4129 C C . ASP A 1 518 ? 10.986 39.209 -3.961 1.00 27.05 518 ASP A C 1
ATOM 4131 O O . ASP A 1 518 ? 10.275 39.244 -4.959 1.00 27.05 518 ASP A O 1
ATOM 4135 N N . THR A 1 519 ? 10.549 38.719 -2.796 1.00 24.94 519 THR A N 1
ATOM 4136 C CA . THR A 1 519 ? 9.279 39.099 -2.139 1.00 24.94 519 THR A CA 1
ATOM 4137 C C . THR A 1 519 ? 9.104 38.304 -0.842 1.00 24.94 519 THR A C 1
ATOM 4139 O O . THR A 1 519 ? 8.926 37.090 -0.838 1.00 24.94 519 THR A O 1
ATOM 4142 N N . LEU A 1 520 ? 9.147 39.015 0.284 1.00 30.33 520 LEU A N 1
ATOM 4143 C CA . LEU A 1 520 ? 8.620 38.555 1.566 1.00 30.33 520 LEU A CA 1
ATOM 4144 C C . LEU A 1 520 ? 7.093 38.432 1.449 1.00 30.33 520 LEU A C 1
ATOM 4146 O O . LEU A 1 520 ? 6.417 39.435 1.232 1.00 30.33 520 LEU A O 1
ATOM 4150 N N . SER A 1 521 ? 6.553 37.227 1.625 1.00 26.23 521 SER A N 1
ATOM 4151 C CA . SER A 1 521 ? 5.125 37.004 1.865 1.00 26.23 521 SER A CA 1
ATOM 4152 C C . SER A 1 521 ? 4.926 35.824 2.817 1.00 26.23 521 SER A C 1
ATOM 4154 O O . SER A 1 521 ? 5.734 34.900 2.868 1.00 26.23 521 SER A O 1
ATOM 4156 N N . ALA A 1 522 ? 3.888 35.948 3.634 1.00 26.06 522 ALA A N 1
ATOM 4157 C CA . ALA A 1 522 ? 3.628 35.253 4.882 1.00 26.06 522 ALA A CA 1
ATOM 4158 C C . ALA A 1 522 ? 3.437 33.731 4.761 1.00 26.06 522 ALA A C 1
ATOM 4160 O O . ALA A 1 522 ? 3.055 33.201 3.724 1.00 26.06 522 ALA A O 1
ATOM 4161 N N . SER A 1 523 ? 3.657 33.047 5.886 1.00 26.53 523 SER A N 1
ATOM 4162 C CA . SER A 1 523 ? 3.314 31.644 6.115 1.00 26.53 523 SER A CA 1
ATOM 4163 C C . SER A 1 523 ? 1.841 31.370 5.791 1.00 26.53 523 SER A C 1
ATOM 4165 O O . SER A 1 523 ? 0.957 31.791 6.542 1.00 26.53 523 SER A O 1
ATOM 4167 N N . GLU A 1 524 ? 1.583 30.645 4.706 1.00 23.20 524 GLU A N 1
ATOM 4168 C CA . GLU A 1 524 ? 0.263 30.087 4.419 1.00 23.20 524 GLU A CA 1
ATOM 4169 C C . GLU A 1 524 ? -0.035 28.919 5.377 1.00 23.20 524 GLU A C 1
ATOM 4171 O O . GLU A 1 524 ? 0.807 28.032 5.565 1.00 23.20 524 GLU A O 1
ATOM 4176 N N . PRO A 1 525 ? -1.218 28.894 6.014 1.00 23.95 525 PRO A N 1
ATOM 4177 C CA . PRO A 1 525 ? -1.678 27.734 6.753 1.00 23.95 525 PRO A CA 1
ATOM 4178 C C . PRO A 1 525 ? -1.984 26.591 5.781 1.00 23.95 525 PRO A C 1
ATOM 4180 O O . PRO A 1 525 ? -2.590 26.775 4.731 1.00 23.95 525 PRO A O 1
ATOM 4183 N N . MET A 1 526 ? -1.562 25.394 6.171 1.00 24.36 526 MET A N 1
ATOM 4184 C CA . MET A 1 526 ? -1.834 24.135 5.491 1.00 24.36 526 MET A CA 1
ATOM 4185 C C . MET A 1 526 ? -3.354 23.915 5.389 1.00 24.36 526 MET A C 1
ATOM 4187 O O . MET A 1 526 ? -3.983 23.497 6.362 1.00 24.36 526 MET A O 1
ATOM 4191 N N . GLU A 1 527 ? -3.944 24.202 4.226 1.00 24.23 527 GLU A N 1
ATOM 4192 C CA . GLU A 1 527 ? -5.307 23.783 3.896 1.00 24.23 527 GLU A CA 1
ATOM 4193 C C . GLU A 1 527 ? -5.344 22.253 3.814 1.00 24.23 527 GLU A C 1
ATOM 4195 O O . GLU A 1 527 ? -4.936 21.620 2.840 1.00 24.23 527 GLU A O 1
ATOM 4200 N N . LEU A 1 528 ? -5.809 21.640 4.899 1.00 34.03 528 LEU A N 1
ATOM 4201 C CA . LEU A 1 528 ? -6.296 20.271 4.904 1.00 34.03 528 LEU A CA 1
ATOM 4202 C C . LEU A 1 528 ? -7.735 20.286 4.379 1.00 34.03 528 LEU A C 1
ATOM 4204 O O . LEU A 1 528 ? -8.675 20.292 5.163 1.00 34.03 528 LEU A O 1
ATOM 4208 N N . SER A 1 529 ? -7.900 20.266 3.060 1.00 26.33 529 SER A N 1
ATOM 4209 C CA . SER A 1 529 ? -9.135 19.815 2.409 1.00 26.33 529 SER A CA 1
ATOM 4210 C C . SER A 1 529 ? -8.810 18.589 1.555 1.00 26.33 529 SER A C 1
ATOM 4212 O O . SER A 1 529 ? -8.562 18.618 0.353 1.00 26.33 529 SER A O 1
ATOM 4214 N N . GLY A 1 530 ? -8.707 17.467 2.264 1.00 33.22 530 GLY A N 1
ATOM 4215 C CA . GLY A 1 530 ? -9.034 16.147 1.730 1.00 33.22 530 GLY A CA 1
ATOM 4216 C C . GLY A 1 530 ? -10.364 15.656 2.299 1.00 33.22 530 GLY A C 1
ATOM 4217 O O . GLY A 1 530 ? -10.531 14.450 2.433 1.00 33.22 530 GLY A O 1
ATOM 4218 N N . HIS A 1 531 ? -11.223 16.600 2.682 1.00 34.41 531 HIS A N 1
ATOM 4219 C CA . HIS A 1 531 ? -12.650 16.479 2.915 1.00 34.41 531 HIS A CA 1
ATOM 4220 C C . HIS A 1 531 ? -13.283 17.754 2.397 1.00 34.41 531 HIS A C 1
ATOM 4222 O O . HIS A 1 531 ? -12.679 18.834 2.632 1.00 34.41 531 HIS A O 1
#

Radius of gyration: 25.37 Å; Cα contacts (8 Å, |Δi|>4): 1173; chains: 1; bounding box: 67×63×72 Å

Foldseek 3Di:
DDALQWFFQSPDFLLLCLPVPDQALAVRVSNLVVVLVVCVPVLLVCQCQDVVNVHDQQADEQDAQCLLAPPLHLVSSVSSVVSNCVRNNLRHQYAYEHALNRCVSTDDPSHHYAYADELVDDPVVSQVSSCVRVVDDAHEHAEYQQAAFDFFQDFGTADDLVSSLVSVLVCVVVVHHYDYVPQAFAFCFDQGTAWADDVFITTTDRARLRNHCQGNQRAGDPSVVSNVVSVVVRDPDDDDDDDHGWDFDWDDFDFWDFLWFPVVCLCVFFVVFWDKFFAKDFCSNVVHRFFKKKKKDFDQAFFPDFWKKFAPPLQQQAKKFKDKLNHTQDMAGRPPRGIGTDGDHGGIMIMIMHHNSGYRNGNDSRDRIHDRRGFMDTHNDGTTTITMGRGNVLVVLLVCLVDDRDDDDDDDADFFWTKIKDKDFDADFQIKWWKAFPPAAKWWKDKNSTTQGIDGCQFAQWRITIDGSVSDDGGPDIIMMMITGGGHAGPGRTMIIHRDTRHGRGPPPPPPPPDDDDDDDDDDPDPPPPD

Solvent-accessible surface area (backbone atoms only — not comparable to full-atom values): 28937 Å² total; per-residue (Å²): 134,86,72,40,51,50,25,32,41,31,66,47,66,58,71,62,56,56,43,81,87,61,48,76,94,34,69,35,67,70,50,45,52,51,52,50,61,48,45,71,57,50,42,63,70,47,43,64,35,27,39,96,63,75,35,82,44,71,64,45,72,57,82,70,37,44,25,63,38,86,74,56,45,63,65,28,55,49,48,52,53,50,53,49,37,75,61,61,43,85,83,60,47,43,25,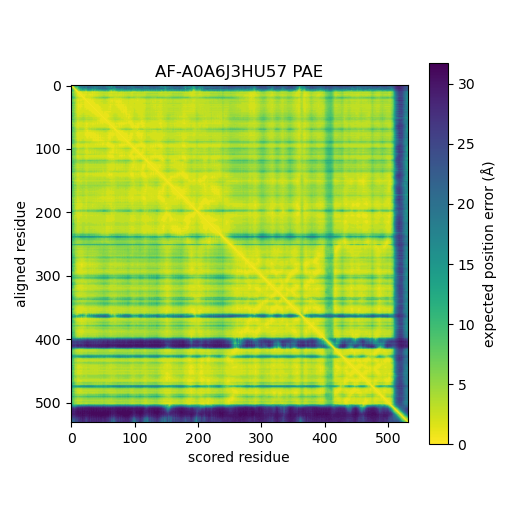26,42,16,42,82,87,11,43,82,50,34,51,52,95,94,40,47,72,35,29,38,54,45,51,89,54,65,58,71,64,48,54,58,54,46,38,76,80,41,78,66,80,80,50,42,33,67,36,31,42,44,30,39,80,41,35,66,59,36,68,57,38,72,56,60,57,66,46,42,41,51,45,49,47,57,38,51,76,72,63,33,48,75,35,63,34,42,50,60,48,25,65,29,44,44,70,42,18,3,11,40,72,74,103,40,77,39,37,36,38,33,68,32,26,29,53,17,29,19,33,44,80,62,31,82,37,75,48,36,57,52,43,50,59,52,49,53,76,81,42,91,67,86,85,77,84,75,85,74,59,70,58,59,26,70,50,70,77,40,72,46,40,84,54,44,51,51,79,81,41,44,68,71,29,24,73,84,57,61,51,77,38,60,55,67,64,34,31,39,75,72,74,39,83,68,54,39,36,37,40,32,34,57,36,92,52,64,38,93,55,80,32,49,32,35,36,55,92,64,17,43,32,33,37,32,42,35,22,49,72,81,44,58,74,49,64,38,31,43,85,78,32,64,60,48,65,46,62,44,46,60,65,33,40,39,38,34,42,32,32,49,62,34,28,55,19,44,85,63,91,59,87,66,75,35,30,42,76,38,58,42,30,49,67,92,42,74,57,51,56,26,35,37,32,59,44,43,54,68,60,46,49,42,62,45,65,88,48,87,76,77,80,66,90,81,93,71,86,68,52,29,50,29,33,32,36,38,76,45,65,39,88,61,81,83,30,28,29,15,43,32,48,66,65,40,36,35,35,41,38,25,43,67,46,43,50,57,14,54,52,35,50,66,28,6,10,45,50,40,44,77,41,61,38,88,65,52,60,57,65,73,36,75,36,38,44,40,36,38,40,45,47,48,67,32,98,62,50,38,34,33,30,30,64,60,80,45,50,76,50,50,52,76,74,85,72,83,73,92,69,81,93,84,80,94,75,78,91,75,77,84,81,85,67,94,113